Protein AF-0000000077375061 (afdb_homodimer)

Solvent-accessible surface area (backbone atoms only — not comparable to full-atom values): 30802 Å² total; per-residue (Å²): 123,75,58,75,67,62,60,58,78,72,36,64,40,46,62,63,46,53,70,69,54,40,50,51,34,48,49,52,54,69,62,58,78,72,55,66,69,30,64,75,62,30,36,52,76,33,48,79,72,51,46,74,68,61,56,90,52,60,75,48,21,30,22,28,40,34,47,52,77,44,77,73,55,97,55,35,27,31,43,41,34,29,44,32,21,40,76,28,88,54,69,42,69,38,31,40,36,45,43,51,57,87,70,47,86,52,54,45,59,51,50,35,49,49,52,49,45,41,58,69,64,42,50,70,65,29,73,68,43,47,76,62,33,34,40,32,61,90,39,75,60,50,50,50,21,51,49,51,33,50,69,32,83,88,36,26,65,56,46,72,72,34,50,79,40,66,36,54,65,57,56,45,65,74,33,57,53,31,48,66,49,51,49,48,48,44,53,60,29,66,27,80,42,31,78,87,44,44,63,59,59,45,46,56,52,40,52,50,16,60,77,66,67,35,62,68,53,33,51,52,44,52,52,50,46,56,51,49,55,61,57,43,73,82,36,68,61,47,54,41,62,52,67,50,62,61,69,59,51,51,52,51,49,36,52,52,59,57,47,61,78,39,65,91,34,69,77,42,69,60,28,52,40,42,47,52,54,39,48,50,39,57,60,60,106,123,77,59,72,69,63,58,60,77,72,37,65,39,44,63,61,45,53,70,69,55,39,50,52,34,48,50,52,54,69,62,58,77,72,56,66,68,31,65,76,64,30,37,52,76,31,49,79,72,52,47,74,69,60,56,89,52,60,75,48,21,30,24,29,41,34,46,52,78,43,78,72,56,99,53,36,28,31,43,40,34,29,44,32,22,40,76,27,87,55,71,42,69,37,30,39,36,43,43,51,56,88,72,49,87,51,54,43,59,52,52,36,51,49,52,48,44,42,58,68,64,42,50,71,65,29,74,67,45,46,76,60,34,34,42,31,58,90,39,75,59,48,51,50,20,51,50,51,33,50,67,33,86,86,34,27,64,56,44,71,71,34,51,78,40,65,35,54,65,57,57,44,66,74,33,56,54,32,48,65,50,51,49,48,49,44,55,59,30,68,26,79,43,30,79,88,45,43,63,60,59,47,46,55,51,40,51,48,17,60,76,64,66,34,62,69,53,35,51,53,44,52,51,50,46,55,52,49,54,60,58,42,73,82,38,68,60,47,53,40,64,51,67,51,61,60,68,58,50,50,50,51,50,35,52,51,59,58,47,60,78,39,65,94,34,70,78,42,69,60,29,51,41,42,47,54,53,40,48,51,37,57,61,62,107

Structure (mmCIF, N/CA/C/O backbone):
data_AF-0000000077375061-model_v1
#
loop_
_entity.id
_entity.type
_entity.pdbx_description
1 polymer 'Uncharacterized protein'
#
loop_
_atom_site.group_PDB
_atom_site.id
_atom_site.type_symbol
_atom_site.label_atom_id
_atom_site.label_alt_id
_atom_site.label_comp_id
_atom_site.label_asym_id
_atom_site.label_entity_id
_atom_site.label_seq_id
_atom_site.pdbx_PDB_ins_code
_atom_site.Cartn_x
_atom_site.Cartn_y
_atom_site.Cartn_z
_atom_site.occupancy
_atom_site.B_iso_or_equiv
_atom_site.auth_seq_id
_atom_site.auth_comp_id
_atom_site.auth_asym_id
_atom_site.auth_atom_id
_atom_site.pdbx_PDB_model_num
ATOM 1 N N . MET A 1 1 ? -25.531 29.047 -7.242 1 41.12 1 MET A N 1
ATOM 2 C CA . MET A 1 1 ? -25.344 29.891 -6.066 1 41.12 1 MET A CA 1
ATOM 3 C C . MET A 1 1 ? -23.984 29.625 -5.418 1 41.12 1 MET A C 1
ATOM 5 O O . MET A 1 1 ? -23.547 28.484 -5.328 1 41.12 1 MET A O 1
ATOM 9 N N . SER A 1 2 ? -23.047 30.609 -5.398 1 50.16 2 SER A N 1
ATOM 10 C CA . SER A 1 2 ? -21.672 30.531 -4.922 1 50.16 2 SER A CA 1
ATOM 11 C C . SER A 1 2 ? -21.609 30.062 -3.471 1 50.16 2 SER A C 1
ATOM 13 O O . SER A 1 2 ? -22.344 30.594 -2.615 1 50.16 2 SER A O 1
ATOM 15 N N . LEU A 1 3 ? -21.359 28.828 -3.262 1 58.75 3 LEU A N 1
ATOM 16 C CA . LEU A 1 3 ? -21.219 28.359 -1.891 1 58.75 3 LEU A CA 1
ATOM 17 C C . LEU A 1 3 ? -20.141 29.141 -1.153 1 58.75 3 LEU A C 1
ATOM 19 O O . LEU A 1 3 ? -18.984 29.188 -1.589 1 58.75 3 LEU A O 1
ATOM 23 N N . GLU A 1 4 ? -20.406 30.156 -0.259 1 67.19 4 GLU A N 1
ATOM 24 C CA . GLU A 1 4 ? -19.438 31.016 0.4 1 67.19 4 GLU A CA 1
ATOM 25 C C . GLU A 1 4 ? -18.75 30.297 1.558 1 67.19 4 GLU A C 1
ATOM 27 O O . GLU A 1 4 ? -17.578 30.578 1.853 1 67.19 4 GLU A O 1
ATOM 32 N N . HIS A 1 5 ? -19.391 29.422 2.262 1 78.94 5 HIS A N 1
ATOM 33 C CA . HIS A 1 5 ? -18.828 28.703 3.398 1 78.94 5 HIS A CA 1
ATOM 34 C C . HIS A 1 5 ? -19.359 27.281 3.475 1 78.94 5 HIS A C 1
ATOM 36 O O . HIS A 1 5 ? -20.484 27.016 3.018 1 78.94 5 HIS A O 1
ATOM 42 N N . ILE A 1 6 ? -18.531 26.422 3.904 1 86.31 6 ILE A N 1
ATOM 43 C CA . ILE A 1 6 ? -18.984 25.047 4.105 1 86.31 6 ILE A CA 1
ATOM 44 C C . ILE A 1 6 ? -19.281 24.812 5.586 1 86.31 6 ILE A C 1
ATOM 46 O O . ILE A 1 6 ? -18.469 25.156 6.449 1 86.31 6 ILE A O 1
ATOM 50 N N . ASP A 1 7 ? -20.453 24.391 5.785 1 90.69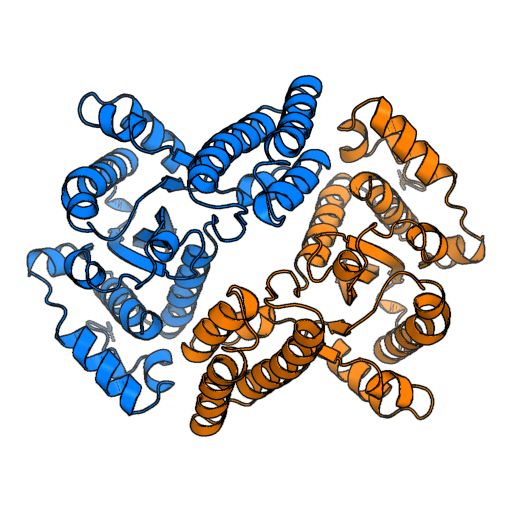 7 ASP A N 1
ATOM 51 C CA . ASP A 1 7 ? -20.781 23.906 7.121 1 90.69 7 ASP A CA 1
ATOM 52 C C . ASP A 1 7 ? -20.375 22.453 7.293 1 90.69 7 ASP A C 1
ATOM 54 O O . ASP A 1 7 ? -20.828 21.578 6.559 1 90.69 7 ASP A O 1
ATOM 58 N N . ILE A 1 8 ? -19.516 22.203 8.266 1 95 8 ILE A N 1
ATOM 59 C CA . ILE A 1 8 ? -18.984 20.875 8.516 1 95 8 ILE A CA 1
ATOM 60 C C . ILE A 1 8 ? -20.125 19.875 8.68 1 95 8 ILE A C 1
ATOM 62 O O . ILE A 1 8 ? -20 18.703 8.32 1 95 8 ILE A O 1
ATOM 66 N N . LYS A 1 9 ? -21.328 20.344 9.125 1 95.19 9 LYS A N 1
ATOM 67 C CA . LYS A 1 9 ? -22.453 19.469 9.469 1 95.19 9 LYS A CA 1
ATOM 68 C C . LYS A 1 9 ? -23.109 18.906 8.219 1 95.19 9 LYS A C 1
ATOM 70 O O . LYS A 1 9 ? -23.859 17.922 8.297 1 95.19 9 LYS A O 1
ATOM 75 N N . VAL A 1 10 ? -22.828 19.5 7.109 1 92.88 10 VAL A N 1
ATOM 76 C CA . VAL A 1 10 ? -23.531 19.078 5.898 1 92.88 10 VAL A CA 1
ATOM 77 C C . VAL A 1 10 ? -22.688 18.062 5.145 1 92.88 10 VAL A C 1
ATOM 79 O O . VAL A 1 10 ? -23.156 17.406 4.207 1 92.88 10 VAL A O 1
ATOM 82 N N . LEU A 1 11 ? -21.422 17.938 5.52 1 95.75 11 LEU A N 1
ATOM 83 C CA . LEU A 1 11 ? -20.531 17 4.828 1 95.75 11 LEU A CA 1
ATOM 84 C C . LEU A 1 11 ? -20.953 15.562 5.066 1 95.75 11 LEU A C 1
ATOM 86 O O . LEU A 1 11 ? -21.328 15.195 6.184 1 95.75 11 LEU A O 1
ATOM 90 N N . ARG A 1 12 ? -20.891 14.82 4.051 1 95.06 12 ARG A N 1
ATOM 91 C CA . ARG A 1 12 ? -21.297 13.422 4.086 1 95.06 12 ARG A CA 1
ATOM 92 C C . ARG A 1 12 ? -20.547 12.656 5.168 1 95.06 12 ARG A C 1
ATOM 94 O O . ARG A 1 12 ? -21.141 11.844 5.887 1 95.06 12 ARG A O 1
ATOM 101 N N . SER A 1 13 ? -19.328 12.891 5.273 1 97.31 13 SER A N 1
ATOM 102 C CA . SER A 1 13 ? -18.5 12.188 6.25 1 97.31 13 SER A CA 1
ATOM 103 C C . SER A 1 13 ? -18.906 12.547 7.676 1 97.31 13 SER A C 1
ATOM 105 O O . SER A 1 13 ? -18.859 11.703 8.57 1 97.31 13 SER A O 1
ATOM 107 N N . PHE A 1 14 ? -19.312 13.766 7.887 1 97.5 14 PHE A N 1
ATOM 108 C CA . PHE A 1 14 ? -19.781 14.164 9.203 1 97.5 14 PHE A CA 1
ATOM 109 C C . PHE A 1 14 ? -21.094 13.469 9.539 1 97.5 14 PHE A C 1
ATOM 111 O O . PHE A 1 14 ? -21.297 13 10.656 1 97.5 14 PHE A O 1
ATOM 118 N N . GLN A 1 15 ? -21.891 13.391 8.586 1 96.12 15 GLN A N 1
ATOM 119 C CA . GLN A 1 15 ? -23.203 12.773 8.773 1 96.12 15 GLN A CA 1
ATOM 120 C C . GLN A 1 15 ? -23.078 11.281 9.055 1 96.12 15 GLN A C 1
ATOM 122 O O . GLN A 1 15 ? -23.953 10.688 9.688 1 96.12 15 GLN A O 1
ATOM 127 N N . ALA A 1 16 ? -21.984 10.711 8.633 1 95.75 16 ALA A N 1
ATOM 128 C CA . ALA A 1 16 ? -21.75 9.281 8.836 1 95.75 16 ALA A CA 1
ATOM 129 C C . ALA A 1 16 ? -21.328 8.992 10.273 1 95.75 16 ALA A C 1
ATOM 131 O O . ALA A 1 16 ? -21.359 7.84 10.711 1 95.75 16 ALA A O 1
ATOM 132 N N . LEU A 1 17 ? -20.969 10 11.07 1 97.06 17 LEU A N 1
ATOM 133 C CA . LEU A 1 17 ? -20.484 9.812 12.438 1 97.06 17 LEU A CA 1
ATOM 134 C C . LEU A 1 17 ? -21.656 9.531 13.391 1 97.06 17 LEU A C 1
ATOM 136 O O . LEU A 1 17 ? -22.781 9.984 13.148 1 97.06 17 LEU A O 1
ATOM 140 N N . LEU A 1 18 ? -21.359 8.828 14.375 1 96.75 18 LEU A N 1
ATOM 141 C CA . LEU A 1 18 ? -22.312 8.672 15.477 1 96.75 18 LEU A CA 1
ATOM 142 C C . LEU A 1 18 ? -22.469 9.977 16.25 1 96.75 18 LEU A C 1
ATOM 144 O O . LEU A 1 18 ? -21.578 10.828 16.234 1 96.75 18 LEU A O 1
ATOM 148 N N . ASP A 1 19 ? -23.5 10.117 17 1 96.12 19 ASP A N 1
ATOM 149 C CA . ASP A 1 19 ? -23.844 11.375 17.656 1 96.12 19 ASP A CA 1
ATOM 150 C C . ASP A 1 19 ? -22.75 11.82 18.609 1 96.12 19 ASP A C 1
ATOM 152 O O . ASP A 1 19 ? -22.375 12.992 18.641 1 96.12 19 ASP A O 1
ATOM 156 N N . THR A 1 20 ? -22.25 10.898 19.328 1 95.56 20 THR A N 1
ATOM 157 C CA . THR A 1 20 ? -21.188 11.234 20.281 1 95.56 20 THR A CA 1
ATOM 158 C C . THR A 1 20 ? -19.953 11.734 19.562 1 95.56 20 THR A C 1
ATOM 160 O O . THR A 1 20 ? -19.328 12.711 19.984 1 95.56 20 THR A O 1
ATOM 163 N N . ASP A 1 21 ? -19.672 11.094 18.469 1 95.69 21 ASP A N 1
ATOM 164 C CA . ASP A 1 21 ? -18.484 11.477 17.719 1 95.69 21 ASP A CA 1
ATOM 165 C C . ASP A 1 21 ? -18.719 12.797 16.969 1 95.69 21 ASP A C 1
ATOM 167 O O . ASP A 1 21 ? -17.781 13.586 16.797 1 95.69 21 ASP A O 1
ATOM 171 N N . LYS A 1 22 ? -19.938 13.031 16.578 1 97.06 22 LYS A N 1
ATOM 172 C CA . LYS A 1 22 ? -20.297 14.32 15.992 1 97.06 22 LYS A CA 1
ATOM 173 C C . LYS A 1 22 ? -20.016 15.461 16.969 1 97.06 22 LYS A C 1
ATOM 175 O O . LYS A 1 22 ? -19.453 16.484 16.594 1 97.06 22 LYS A O 1
ATOM 180 N N . LEU A 1 23 ? -20.438 15.188 18.109 1 97 23 LEU A N 1
ATOM 181 C CA . LEU A 1 23 ? -20.281 16.219 19.125 1 97 23 LEU A CA 1
ATOM 182 C C . LEU A 1 23 ? -18.812 16.5 19.391 1 97 23 LEU A C 1
ATOM 184 O O . LEU A 1 23 ? -18.391 17.672 19.422 1 97 23 LEU A O 1
ATOM 188 N N . ILE A 1 24 ? -18.047 15.477 19.484 1 95.44 24 ILE A N 1
ATOM 189 C CA . ILE A 1 24 ? -16.625 15.625 19.734 1 95.44 24 ILE A CA 1
ATOM 190 C C . ILE A 1 24 ? -15.961 16.328 18.562 1 95.44 24 ILE A C 1
ATOM 192 O O . ILE A 1 24 ? -15.18 17.266 18.75 1 95.44 24 ILE A O 1
ATOM 196 N N . CYS A 1 25 ? -16.297 15.875 17.391 1 96.19 25 CYS A N 1
ATOM 197 C CA . CYS A 1 25 ? -15.734 16.453 16.172 1 96.19 25 CYS A CA 1
ATOM 198 C C . CYS A 1 25 ? -16.078 17.922 16.062 1 96.19 25 CYS A C 1
ATOM 200 O O . CYS A 1 25 ? -15.188 18.75 15.828 1 96.19 25 CYS A O 1
ATOM 202 N N . TYR A 1 26 ? -17.312 18.234 16.312 1 95.88 26 TYR A N 1
ATOM 203 C CA . TYR A 1 26 ? -17.766 19.625 16.188 1 95.88 26 TYR A CA 1
ATOM 204 C C . TYR A 1 26 ? -17.125 20.5 17.266 1 95.88 26 TYR A C 1
ATOM 206 O O . TYR A 1 26 ? -16.75 21.641 16.984 1 95.88 26 TYR A O 1
ATOM 214 N N . ASP A 1 27 ? -17.016 19.969 18.422 1 94.69 27 ASP A N 1
ATOM 215 C CA . ASP A 1 27 ? -16.375 20.719 19.516 1 94.69 27 ASP A CA 1
ATOM 216 C C . ASP A 1 27 ? -14.922 21.031 19.172 1 94.69 27 ASP A C 1
ATOM 218 O O . ASP A 1 27 ? -14.477 22.156 19.344 1 94.69 27 ASP A O 1
ATOM 222 N N . ASN A 1 28 ? -14.227 20.031 18.703 1 93.5 28 ASN A N 1
ATOM 223 C CA . ASN A 1 28 ? -12.836 20.234 18.312 1 93.5 28 ASN A CA 1
ATOM 224 C C . ASN A 1 28 ? -12.703 21.234 17.172 1 93.5 28 ASN A C 1
ATOM 226 O O . ASN A 1 28 ? -11.82 22.078 17.188 1 93.5 28 ASN A O 1
ATOM 230 N N . TYR A 1 29 ? -13.578 21.094 16.266 1 94.06 29 TYR A N 1
ATOM 231 C CA . TYR A 1 29 ? -13.609 21.984 15.117 1 94.06 29 TYR A CA 1
ATOM 232 C C . TYR A 1 29 ? -13.852 23.422 15.547 1 94.06 29 TYR A C 1
ATOM 234 O O . TYR A 1 29 ? -13.156 24.328 15.094 1 94.06 29 TYR A O 1
ATOM 242 N N . SER A 1 30 ? -14.781 23.578 16.453 1 92.94 30 SER A N 1
ATOM 243 C CA . SER A 1 30 ? -15.172 24.906 16.906 1 92.94 30 SER A CA 1
ATOM 244 C C . SER A 1 30 ? -14.102 25.516 17.812 1 92.94 30 SER A C 1
ATOM 246 O O . SER A 1 30 ? -13.906 26.734 17.828 1 92.94 30 SER A O 1
ATOM 248 N N . LYS A 1 31 ? -13.367 24.688 18.469 1 90.62 31 LYS A N 1
ATOM 249 C CA . LYS A 1 31 ? -12.367 25.141 19.422 1 90.62 31 LYS A CA 1
ATOM 250 C C . LYS A 1 31 ? -11.07 25.531 18.719 1 90.62 31 LYS A C 1
ATOM 252 O O . LYS A 1 31 ? -10.25 26.266 19.281 1 90.62 31 LYS A O 1
ATOM 257 N N . GLU A 1 32 ? -10.844 24.906 17.641 1 90 32 GLU A N 1
ATOM 258 C CA . GLU A 1 32 ? -9.641 25.297 16.922 1 90 32 GLU A CA 1
ATOM 259 C C . GLU A 1 32 ? -9.758 26.719 16.375 1 90 32 GLU A C 1
ATOM 261 O O . GLU A 1 32 ? -10.383 26.938 15.328 1 90 32 GLU A O 1
ATOM 266 N N . THR A 1 33 ? -9.148 27.625 17.047 1 84.94 33 THR A N 1
ATOM 267 C CA . THR A 1 33 ? -9.219 29.031 16.703 1 84.94 33 THR A CA 1
ATOM 268 C C . THR A 1 33 ? -8.32 29.344 15.5 1 84.94 33 THR A C 1
ATOM 270 O O . THR A 1 33 ? -7.25 28.75 15.352 1 84.94 33 THR A O 1
ATOM 273 N N . MET A 1 34 ? -8.852 30.094 14.703 1 88.81 34 MET A N 1
ATOM 274 C CA . MET A 1 34 ? -8.109 30.547 13.531 1 88.81 34 MET A CA 1
ATOM 275 C C . MET A 1 34 ? -8 32.062 13.516 1 88.81 34 MET A C 1
ATOM 277 O O . MET A 1 34 ? -9.016 32.781 13.516 1 88.81 34 MET A O 1
ATOM 281 N N . ALA A 1 35 ? -6.805 32.594 13.516 1 90.31 35 ALA A N 1
ATOM 282 C CA . ALA A 1 35 ? -6.598 34.031 13.414 1 90.31 35 ALA A CA 1
ATOM 283 C C . ALA A 1 35 ? -7.105 34.562 12.078 1 90.31 35 ALA A C 1
ATOM 285 O O . ALA A 1 35 ? -7.18 33.812 11.094 1 90.31 35 ALA A O 1
ATOM 286 N N . ASP A 1 36 ? -7.359 35.781 12.094 1 91.06 36 ASP A N 1
ATOM 287 C CA . ASP A 1 36 ? -7.867 36.406 10.891 1 91.06 36 ASP A CA 1
ATOM 288 C C . ASP A 1 36 ? -6.879 36.281 9.734 1 91.06 36 ASP A C 1
ATOM 290 O O . ASP A 1 36 ? -7.281 36.031 8.594 1 91.06 36 ASP A O 1
ATOM 294 N N . LYS A 1 37 ? -5.656 36.375 10.117 1 92.12 37 LYS A N 1
ATOM 295 C CA . LYS A 1 37 ? -4.637 36.281 9.078 1 92.12 37 LYS A CA 1
ATOM 296 C C . LYS A 1 37 ? -4.68 34.906 8.406 1 92.12 37 LYS A C 1
ATOM 298 O O . LYS A 1 37 ? -4.453 34.781 7.203 1 92.12 37 LYS A O 1
ATOM 303 N N . ASN A 1 38 ? -4.973 33.906 9.133 1 93.06 38 ASN A N 1
ATOM 304 C CA . ASN A 1 38 ? -5.074 32.562 8.594 1 93.06 38 ASN A CA 1
ATOM 305 C C . ASN A 1 38 ? -6.273 32.406 7.664 1 93.06 38 ASN A C 1
ATOM 307 O O . ASN A 1 38 ? -6.172 31.797 6.605 1 93.06 38 ASN A O 1
ATOM 311 N N . ARG A 1 39 ? -7.289 33 8.078 1 90.81 39 ARG A N 1
ATOM 312 C CA . ARG A 1 39 ? -8.508 32.938 7.277 1 90.81 39 ARG A CA 1
ATOM 313 C C . ARG A 1 39 ? -8.328 33.688 5.953 1 90.81 39 ARG A C 1
ATOM 315 O O . ARG A 1 39 ? -8.742 33.188 4.902 1 90.81 39 ARG A O 1
ATOM 322 N N . VAL A 1 40 ? -7.738 34.844 6.039 1 91 40 VAL A N 1
ATOM 323 C CA . VAL A 1 40 ? -7.566 35.688 4.871 1 91 40 VAL A CA 1
ATOM 324 C C . VAL A 1 40 ? -6.602 35.062 3.883 1 91 40 VAL A C 1
ATOM 326 O O . VAL A 1 40 ? -6.863 35.031 2.678 1 91 40 VAL A O 1
ATOM 329 N N . ASN A 1 41 ? -5.57 34.469 4.43 1 92.12 41 ASN A N 1
ATOM 330 C CA . ASN A 1 41 ? -4.523 33.938 3.572 1 92.12 41 ASN A CA 1
ATOM 331 C C . ASN A 1 41 ? -4.723 32.438 3.314 1 92.12 41 ASN A C 1
ATOM 333 O O . ASN A 1 41 ? -3.947 31.828 2.584 1 92.12 41 ASN A O 1
ATOM 337 N N . LYS A 1 42 ? -5.684 31.844 3.883 1 94.38 42 LYS A N 1
ATOM 338 C CA . LYS A 1 42 ? -6.148 30.484 3.654 1 94.38 42 LYS A CA 1
ATOM 339 C C . LYS A 1 42 ? -5.059 29.469 3.984 1 94.38 42 LYS A C 1
ATOM 341 O O . LYS A 1 42 ? -4.746 28.594 3.166 1 94.38 42 LYS A O 1
ATOM 346 N N . TYR A 1 43 ? -4.543 29.562 5.125 1 96.56 43 TYR A N 1
ATOM 347 C CA . TYR A 1 43 ? -3.631 28.562 5.66 1 96.56 43 TYR A CA 1
ATOM 348 C C . TYR A 1 43 ? -3.855 28.359 7.152 1 96.56 43 TYR A C 1
ATOM 350 O O . TYR A 1 43 ? -4.488 29.188 7.809 1 96.56 43 TYR A O 1
ATOM 358 N N . LEU A 1 44 ? -3.416 27.234 7.707 1 96.69 44 LEU A N 1
ATOM 359 C CA . LEU A 1 44 ? -3.514 26.984 9.141 1 96.69 44 LEU A CA 1
ATOM 360 C C . LEU A 1 44 ? -2.361 26.094 9.609 1 96.69 44 LEU A C 1
ATOM 362 O O . LEU A 1 44 ? -1.995 25.141 8.938 1 96.69 44 LEU A O 1
ATOM 366 N N . LYS A 1 45 ? -1.774 26.484 10.68 1 95.75 45 LYS A N 1
ATOM 367 C CA . LYS A 1 45 ? -0.829 25.656 11.43 1 95.75 45 LYS A CA 1
ATOM 368 C C . LYS A 1 45 ? -1.504 25.016 12.633 1 95.75 45 LYS A C 1
ATOM 370 O O . LYS A 1 45 ? -2.244 25.672 13.367 1 95.75 45 LYS A O 1
ATOM 375 N N . ARG A 1 46 ? -1.18 23.766 12.852 1 95.19 46 ARG A N 1
ATOM 376 C CA . ARG A 1 46 ? -1.95 23.031 13.852 1 95.19 46 ARG A CA 1
ATOM 377 C C . ARG A 1 46 ? -1.037 22.438 14.914 1 95.19 46 ARG A C 1
ATOM 379 O O . ARG A 1 46 ? -1.401 21.469 15.578 1 95.19 46 ARG A O 1
ATOM 386 N N . THR A 1 47 ? 0.063 22.984 15.094 1 95.06 47 THR A N 1
ATOM 387 C CA . THR A 1 47 ? 1.09 22.453 15.984 1 95.06 47 THR A CA 1
ATOM 388 C C . THR A 1 47 ? 0.579 22.391 17.422 1 95.06 47 THR A C 1
ATOM 390 O O . THR A 1 47 ? 0.792 21.406 18.125 1 95.06 47 THR A O 1
ATOM 393 N N . GLU A 1 48 ? -0.113 23.406 17.828 1 90.94 48 GLU A N 1
ATOM 394 C CA . GLU A 1 48 ? -0.625 23.453 19.188 1 90.94 48 GLU A CA 1
ATOM 395 C C . GLU A 1 48 ? -1.659 22.359 19.422 1 90.94 48 GLU A C 1
ATOM 397 O O . GLU A 1 48 ? -1.678 21.719 20.484 1 90.94 48 GLU A O 1
ATOM 402 N N . HIS A 1 49 ? -2.395 22.125 18.422 1 89.69 49 HIS A N 1
ATOM 403 C CA . HIS A 1 49 ? -3.434 21.109 18.5 1 89.69 49 HIS A CA 1
ATOM 404 C C . HIS A 1 49 ? -2.832 19.703 18.547 1 89.69 49 HIS A C 1
ATOM 406 O O . HIS A 1 49 ? -3.363 18.828 19.219 1 89.69 49 HIS A O 1
ATOM 412 N N . ILE A 1 50 ? -1.769 19.469 17.906 1 93.5 50 ILE A N 1
ATOM 413 C CA . ILE A 1 50 ? -1.172 18.141 17.734 1 93.5 50 ILE A CA 1
ATOM 414 C C . ILE A 1 50 ? -0.244 17.828 18.906 1 93.5 50 ILE A C 1
ATOM 416 O O . ILE A 1 50 ? -0.021 16.672 19.234 1 93.5 50 ILE A O 1
ATOM 420 N N . ALA A 1 51 ? 0.251 18.844 19.578 1 95 51 ALA A N 1
ATOM 421 C CA . ALA A 1 51 ? 1.301 18.719 20.594 1 95 51 ALA A CA 1
ATOM 422 C C . ALA A 1 51 ? 0.866 17.781 21.719 1 95 51 ALA A C 1
ATOM 424 O O . ALA A 1 51 ? 1.699 17.109 22.344 1 95 51 ALA A O 1
ATOM 425 N N . GLU A 1 52 ? -0.418 17.719 21.875 1 91.38 52 GLU A N 1
ATOM 426 C CA . GLU A 1 52 ? -0.898 16.938 23.016 1 91.38 52 GLU A CA 1
ATOM 427 C C . GLU A 1 52 ? -1.419 15.578 22.562 1 91.38 52 GLU A C 1
ATOM 429 O O . GLU A 1 52 ? -1.91 14.789 23.375 1 91.38 52 GLU A O 1
ATOM 434 N N . GLN A 1 53 ? -1.268 15.25 21.312 1 91.62 53 GLN A N 1
ATOM 435 C CA . GLN A 1 53 ? -1.839 14.023 20.781 1 91.62 53 GLN A CA 1
ATOM 436 C C . GLN A 1 53 ? -0.788 12.922 20.688 1 91.62 53 GLN A C 1
ATOM 438 O O . GLN A 1 53 ? -0.882 12.031 19.844 1 91.62 53 GLN A O 1
ATOM 443 N N . TYR A 1 54 ? 0.236 12.938 21.516 1 93.19 54 TYR A N 1
ATOM 444 C CA . TYR A 1 54 ? 1.293 11.93 21.5 1 93.19 54 TYR A CA 1
ATOM 445 C C . TYR A 1 54 ? 0.837 10.648 22.188 1 93.19 54 TYR A C 1
ATOM 447 O O . TYR A 1 54 ? -0.086 10.664 23 1 93.19 54 TYR A O 1
ATOM 455 N N . GLN A 1 55 ? 1.438 9.648 21.797 1 89.75 55 GLN A N 1
ATOM 456 C CA . GLN A 1 55 ? 1.188 8.344 22.406 1 89.75 55 GLN A CA 1
ATOM 457 C C . GLN A 1 55 ? 2.018 8.156 23.672 1 89.75 55 GLN A C 1
ATOM 459 O O . GLN A 1 55 ? 3.062 8.797 23.844 1 89.75 55 GLN A O 1
ATOM 464 N N . ASN A 1 56 ? 1.572 7.219 24.469 1 90.12 56 ASN A N 1
ATOM 465 C CA . ASN A 1 56 ? 2.24 6.996 25.75 1 90.12 56 ASN A CA 1
ATOM 466 C C . ASN A 1 56 ? 3.629 6.391 25.562 1 90.12 56 ASN A C 1
ATOM 468 O O . ASN A 1 56 ? 4.578 6.77 26.25 1 90.12 56 ASN A O 1
ATOM 472 N N . ASP A 1 57 ? 3.73 5.496 24.672 1 87.81 57 ASP A N 1
ATOM 473 C CA . ASP A 1 57 ? 5.035 4.914 24.375 1 87.81 57 ASP A CA 1
ATOM 474 C C . ASP A 1 57 ? 5.848 5.828 23.453 1 87.81 57 ASP A C 1
ATOM 476 O O . ASP A 1 57 ? 5.449 6.086 22.312 1 87.81 57 ASP A O 1
ATOM 480 N N . PRO A 1 58 ? 6.914 6.309 23.875 1 88.62 58 PRO A N 1
ATOM 481 C CA . PRO A 1 58 ? 7.723 7.234 23.078 1 88.62 58 PRO A CA 1
ATOM 482 C C . PRO A 1 58 ? 8.102 6.664 21.719 1 88.62 58 PRO A C 1
ATOM 484 O O . PRO A 1 58 ? 8.219 7.414 20.75 1 88.62 58 PRO A O 1
ATOM 487 N N . ALA A 1 59 ? 8.328 5.383 21.641 1 87.31 59 ALA A N 1
ATOM 488 C CA . ALA A 1 59 ? 8.688 4.758 20.375 1 87.31 59 ALA A CA 1
ATOM 489 C C . ALA A 1 59 ? 7.586 4.938 19.328 1 87.31 59 ALA A C 1
ATOM 491 O O . ALA A 1 59 ? 7.859 5.012 18.141 1 87.31 59 ALA A O 1
ATOM 492 N N . ASP A 1 60 ? 6.379 5.129 19.828 1 90.12 60 ASP A N 1
ATOM 493 C CA . ASP A 1 60 ? 5.227 5.281 18.953 1 90.12 60 ASP A CA 1
ATOM 494 C C . ASP A 1 60 ? 5.109 6.719 18.453 1 90.12 60 ASP A C 1
ATOM 496 O O . ASP A 1 60 ? 4.309 7.008 17.562 1 90.12 60 ASP A O 1
ATOM 500 N N . ASN A 1 61 ? 5.969 7.566 18.984 1 95.06 61 ASN A N 1
ATOM 501 C CA . ASN A 1 61 ? 5.906 8.969 18.609 1 95.06 61 ASN A CA 1
ATOM 502 C C . ASN A 1 61 ? 7.031 9.344 17.641 1 95.06 61 ASN A C 1
ATOM 504 O O . ASN A 1 61 ? 7.148 10.5 17.234 1 95.06 61 ASN A O 1
ATOM 508 N N . GLU A 1 62 ? 7.922 8.367 17.312 1 96.19 62 GLU A N 1
ATOM 509 C CA . GLU A 1 62 ? 8.844 8.594 16.219 1 96.19 62 GLU A CA 1
ATOM 510 C C . GLU A 1 62 ? 8.094 8.812 14.898 1 96.19 62 GLU A C 1
ATOM 512 O O . GLU A 1 62 ? 7.168 8.062 14.578 1 96.19 62 GLU A O 1
ATOM 517 N N . CYS A 1 63 ? 8.516 9.875 14.211 1 97.25 63 CYS A N 1
ATOM 518 C CA . CYS A 1 63 ? 7.707 10.258 13.062 1 97.25 63 CYS A CA 1
ATOM 519 C C . CYS A 1 63 ? 8.57 10.898 11.977 1 97.25 63 CYS A C 1
ATOM 521 O O . CYS A 1 63 ? 9.781 11.008 12.133 1 97.25 63 CYS A O 1
ATOM 523 N N . PHE A 1 64 ? 7.965 11.109 10.898 1 98.06 64 PHE A N 1
ATOM 524 C CA . PHE A 1 64 ? 8.586 11.852 9.805 1 98.06 64 PHE A CA 1
ATOM 525 C C . PHE A 1 64 ? 7.648 12.945 9.297 1 98.06 64 PHE A C 1
ATOM 527 O O . PHE A 1 64 ? 6.434 12.875 9.5 1 98.06 64 PHE A O 1
ATOM 534 N N . LEU A 1 65 ? 8.273 13.961 8.773 1 98.06 65 LEU A N 1
ATOM 535 C CA . LEU A 1 65 ? 7.535 15.031 8.117 1 98.06 65 LEU A CA 1
ATOM 536 C C . LEU A 1 65 ? 7.371 14.742 6.625 1 98.06 65 LEU A C 1
ATOM 538 O O . LEU A 1 65 ? 8.336 14.391 5.945 1 98.06 65 LEU A O 1
ATOM 542 N N . ALA A 1 66 ? 6.152 14.781 6.176 1 97.44 66 ALA A N 1
ATOM 543 C CA . ALA A 1 66 ? 5.875 14.641 4.75 1 97.44 66 ALA A CA 1
ATOM 544 C C . ALA A 1 66 ? 5.18 15.883 4.195 1 97.44 66 ALA A C 1
ATOM 546 O O . ALA A 1 66 ? 4.379 16.516 4.891 1 97.44 66 ALA A O 1
ATOM 547 N N . PHE A 1 67 ? 5.496 16.203 3.008 1 95.94 67 PHE A N 1
ATOM 548 C CA . PHE A 1 67 ? 4.793 17.328 2.393 1 95.94 67 PHE A CA 1
ATOM 549 C C . PHE A 1 67 ? 4.652 17.125 0.889 1 95.94 67 PHE A C 1
ATOM 551 O O . PHE A 1 67 ? 5.414 16.359 0.289 1 95.94 67 PHE A O 1
ATOM 558 N N . ASP A 1 68 ? 3.631 17.719 0.361 1 93.19 68 ASP A N 1
ATOM 559 C CA . ASP A 1 68 ? 3.418 17.688 -1.083 1 93.19 68 ASP A CA 1
ATOM 560 C C . ASP A 1 68 ? 2.455 18.797 -1.515 1 93.19 68 ASP A C 1
ATOM 562 O O . ASP A 1 68 ? 1.79 19.406 -0.678 1 93.19 68 ASP A O 1
ATOM 566 N N . VAL A 1 69 ? 2.551 19.062 -2.748 1 92.38 69 VAL A N 1
ATOM 567 C CA . VAL A 1 69 ? 1.594 19.953 -3.396 1 92.38 69 VAL A CA 1
ATOM 568 C C . VAL A 1 69 ? 0.562 19.141 -4.168 1 92.38 69 VAL A C 1
ATOM 570 O O . VAL A 1 69 ? 0.92 18.344 -5.035 1 92.38 69 VAL A O 1
ATOM 573 N N . TYR A 1 70 ? -0.667 19.312 -3.801 1 92.31 70 TYR A N 1
ATOM 574 C CA . TYR A 1 70 ? -1.733 18.562 -4.469 1 92.31 70 TYR A CA 1
ATOM 575 C C . TYR A 1 70 ? -2.607 19.5 -5.297 1 92.31 70 TYR A C 1
ATOM 577 O O . TYR A 1 70 ? -3.238 20.422 -4.758 1 92.31 70 TYR A O 1
ATOM 585 N N . PRO A 1 71 ? -2.662 19.219 -6.574 1 91.06 71 PRO A N 1
ATOM 586 C CA . PRO A 1 71 ? -3.629 19.969 -7.375 1 91.06 71 PRO A CA 1
ATOM 587 C C . PRO A 1 71 ? -5.074 19.625 -7.039 1 91.06 71 PRO A C 1
ATOM 589 O O . PRO A 1 71 ? -5.441 18.438 -7.016 1 91.06 71 PRO A O 1
ATOM 592 N N . MET A 1 72 ? -5.875 20.625 -6.758 1 90.31 72 MET A N 1
ATOM 593 C CA . MET A 1 72 ? -7.258 20.375 -6.367 1 90.31 72 MET A CA 1
ATOM 594 C C . MET A 1 72 ? -8.203 20.609 -7.543 1 90.31 72 MET A C 1
ATOM 596 O O . MET A 1 72 ? -9.156 19.844 -7.738 1 90.31 72 MET A O 1
ATOM 600 N N . ASN A 1 73 ? -7.98 21.562 -8.305 1 87 73 ASN A N 1
ATOM 601 C CA . ASN A 1 73 ? -8.648 21.859 -9.562 1 87 73 ASN A CA 1
ATOM 602 C C . ASN A 1 73 ? -7.773 22.703 -10.484 1 87 73 ASN A C 1
ATOM 604 O O . ASN A 1 73 ? -6.555 22.75 -10.312 1 87 73 ASN A O 1
ATOM 608 N N . THR A 1 74 ? -8.344 23.312 -11.5 1 85.56 74 THR A N 1
ATOM 609 C CA . THR A 1 74 ? -7.559 24.031 -12.508 1 85.56 74 THR A CA 1
ATOM 610 C C . THR A 1 74 ? -6.996 25.328 -11.93 1 85.56 74 THR A C 1
ATOM 612 O O . THR A 1 74 ? -6.055 25.891 -12.492 1 85.56 74 THR A O 1
ATOM 615 N N . LYS A 1 75 ? -7.508 25.734 -10.859 1 87.62 75 LYS A N 1
ATOM 616 C CA . LYS A 1 75 ? -7.148 27.078 -10.383 1 87.62 75 LYS A CA 1
ATOM 617 C C . LYS A 1 75 ? -6.352 27 -9.078 1 87.62 75 LYS A C 1
ATOM 619 O O . LYS A 1 75 ? -5.516 27.859 -8.805 1 87.62 75 LYS A O 1
ATOM 624 N N . TYR A 1 76 ? -6.711 25.922 -8.289 1 90.94 76 TYR A N 1
ATOM 625 C CA . TYR A 1 76 ? -6.172 25.938 -6.93 1 90.94 76 TYR A CA 1
ATOM 626 C C . TYR A 1 76 ? -5.391 24.656 -6.637 1 90.94 76 TYR A C 1
ATOM 628 O O . TYR A 1 76 ? -5.707 23.594 -7.18 1 90.94 76 TYR A O 1
ATOM 636 N N . CYS A 1 77 ? -4.387 24.75 -5.797 1 92.94 77 CYS A N 1
ATOM 637 C CA . CYS A 1 77 ? -3.66 23.641 -5.207 1 92.94 77 CYS A CA 1
ATOM 638 C C . CYS A 1 77 ? -3.545 23.797 -3.697 1 92.94 77 CYS A C 1
ATOM 640 O O . CYS A 1 77 ? -3.842 24.859 -3.156 1 92.94 77 CYS A O 1
ATOM 642 N N . THR A 1 78 ? -3.316 22.781 -3.08 1 95.31 78 THR A N 1
ATOM 643 C CA . THR A 1 78 ? -3.064 22.812 -1.643 1 95.31 78 THR A CA 1
ATOM 644 C C . THR A 1 78 ? -1.687 22.234 -1.323 1 95.31 78 THR A C 1
ATOM 646 O O . THR A 1 78 ? -1.244 21.281 -1.955 1 95.31 78 THR A O 1
ATOM 649 N N . ILE A 1 79 ? -1.02 22.891 -0.413 1 94.94 79 ILE A N 1
ATOM 650 C CA . ILE A 1 79 ? 0.214 22.375 0.169 1 94.94 79 ILE A CA 1
ATOM 651 C C . ILE A 1 79 ? -0.07 21.797 1.555 1 94.94 79 ILE A C 1
ATOM 653 O O . ILE A 1 79 ? -0.634 22.469 2.414 1 94.94 79 ILE A O 1
ATOM 657 N N . ILE A 1 80 ? 0.315 20.594 1.727 1 96.69 80 ILE A N 1
ATOM 658 C CA . ILE A 1 80 ? 0.046 19.922 2.994 1 96.69 80 ILE A CA 1
ATOM 659 C C . ILE A 1 80 ? 1.354 19.422 3.6 1 96.69 80 ILE A C 1
ATOM 661 O O . ILE A 1 80 ? 2.16 18.781 2.91 1 96.69 80 ILE A O 1
ATOM 665 N N . PHE A 1 81 ? 1.594 19.781 4.836 1 97.62 81 PHE A N 1
ATOM 666 C CA . PHE A 1 81 ? 2.625 19.188 5.672 1 97.62 81 PHE A CA 1
ATOM 667 C C . PHE A 1 81 ? 2.002 18.297 6.746 1 97.62 81 PHE A C 1
ATOM 669 O O . PHE A 1 81 ? 1.099 18.734 7.469 1 97.62 81 PHE A O 1
ATOM 676 N N . SER A 1 82 ? 2.479 17.125 6.844 1 97.5 82 SER A N 1
ATOM 677 C CA . SER A 1 82 ? 1.915 16.203 7.828 1 97.5 82 SER A CA 1
ATOM 678 C C . SER A 1 82 ? 3.012 15.508 8.633 1 97.5 82 SER A C 1
ATOM 680 O O . SER A 1 82 ? 4.117 15.305 8.133 1 97.5 82 SER A O 1
ATOM 682 N N . LEU A 1 83 ? 2.707 15.266 9.844 1 97.5 83 LEU A N 1
ATOM 683 C CA . LEU A 1 83 ? 3.494 14.375 10.695 1 97.5 83 LEU A CA 1
ATOM 684 C C . LEU A 1 83 ? 2.945 12.953 10.648 1 97.5 83 LEU A C 1
ATOM 686 O O . LEU A 1 83 ? 1.777 12.727 10.969 1 97.5 83 LEU A O 1
ATOM 690 N N . CYS A 1 84 ? 3.795 12.023 10.234 1 97.31 84 CYS A N 1
ATOM 691 C CA . CYS A 1 84 ? 3.383 10.633 10.109 1 97.31 84 CYS A CA 1
ATOM 692 C C . CYS A 1 84 ? 4.215 9.734 11.016 1 97.31 84 CYS A C 1
ATOM 694 O O . CYS A 1 84 ? 5.434 9.891 11.109 1 97.31 84 CYS A O 1
ATOM 696 N N . GLY A 1 85 ? 3.58 8.844 11.641 1 96.19 85 GLY A N 1
ATOM 697 C CA . GLY A 1 85 ? 4.297 7.891 12.469 1 96.19 85 GLY A CA 1
ATOM 698 C C . GLY A 1 85 ? 5.086 6.875 11.664 1 96.19 85 GLY A C 1
ATOM 699 O O . GLY A 1 85 ? 4.648 6.453 10.594 1 96.19 85 GLY A O 1
ATOM 700 N N . ILE A 1 86 ? 6.133 6.434 12.219 1 95.88 86 ILE A N 1
ATOM 701 C CA . ILE A 1 86 ? 6.969 5.426 11.57 1 95.88 86 ILE A CA 1
ATOM 702 C C . ILE A 1 86 ? 6.461 4.031 11.922 1 95.88 86 ILE A C 1
ATOM 704 O O . ILE A 1 86 ? 6.316 3.178 11.039 1 95.88 86 ILE A O 1
ATOM 708 N N . THR A 1 87 ? 6.207 3.836 13.234 1 90.5 87 THR A N 1
ATOM 709 C CA . THR A 1 87 ? 5.711 2.539 13.688 1 90.5 87 THR A CA 1
ATOM 710 C C . THR A 1 87 ? 4.227 2.613 14.023 1 90.5 87 THR A C 1
ATOM 712 O O . THR A 1 87 ? 3.557 1.584 14.133 1 90.5 87 THR A O 1
ATOM 715 N N . SER A 1 88 ? 3.775 3.82 14.195 1 91.75 88 SER A N 1
ATOM 716 C CA . SER A 1 88 ? 2.361 4.078 14.445 1 91.75 88 SER A CA 1
ATOM 717 C C . SER A 1 88 ? 1.671 4.637 13.203 1 91.75 88 SER A C 1
ATOM 719 O O . SER A 1 88 ? 2.309 5.285 12.375 1 91.75 88 SER A O 1
ATOM 721 N N . HIS A 1 89 ? 0.456 4.391 13.156 1 90.88 89 HIS A N 1
ATOM 722 C CA . HIS A 1 89 ? -0.257 4.762 11.938 1 90.88 89 HIS A CA 1
ATOM 723 C C . HIS A 1 89 ? -0.819 6.176 12.031 1 90.88 89 HIS A C 1
ATOM 725 O O . HIS A 1 89 ? -1.634 6.582 11.203 1 90.88 89 HIS A O 1
ATOM 731 N N . PHE A 1 90 ? -0.424 6.965 13.031 1 93.88 90 PHE A N 1
ATOM 732 C CA . PHE A 1 90 ? -1.015 8.289 13.148 1 93.88 90 PHE A CA 1
ATOM 733 C C . PHE A 1 90 ? -0.647 9.156 11.953 1 93.88 90 PHE A C 1
ATOM 735 O O . PHE A 1 90 ? 0.386 8.938 11.312 1 93.88 90 PHE A O 1
ATOM 742 N N . PHE A 1 91 ? -1.451 10.039 11.648 1 96 91 PHE A N 1
ATOM 743 C CA . PHE A 1 91 ? -1.364 11.008 10.562 1 96 91 PHE A CA 1
ATOM 744 C C . PHE A 1 91 ? -1.914 12.359 11 1 96 91 PHE A C 1
ATOM 746 O O . PHE A 1 91 ? -3.125 12.523 11.148 1 96 91 PHE A O 1
ATOM 753 N N . TYR A 1 92 ? -1.048 13.344 11.211 1 97.06 92 TYR A N 1
ATOM 754 C CA . TYR A 1 92 ? -1.476 14.672 11.648 1 97.06 92 TYR A CA 1
ATOM 755 C C . TYR A 1 92 ? -1.088 15.734 10.633 1 97.06 92 TYR A C 1
ATOM 757 O O . TYR A 1 92 ? 0.095 15.914 10.336 1 97.06 92 TYR A O 1
ATOM 765 N N . VAL A 1 93 ? -2.029 16.422 10.195 1 97.38 93 VAL A N 1
ATOM 766 C CA . VAL A 1 93 ? -1.754 17.562 9.336 1 97.38 93 VAL A CA 1
ATOM 767 C C . VAL A 1 93 ? -1.287 18.75 10.18 1 97.38 93 VAL A C 1
ATOM 769 O O . VAL A 1 93 ? -2.066 19.328 10.945 1 97.38 93 VAL A O 1
ATOM 772 N N . ILE A 1 94 ? -0.075 19.141 10 1 97.25 94 ILE A N 1
ATOM 773 C CA . ILE A 1 94 ? 0.482 20.203 10.836 1 97.25 94 ILE A CA 1
ATOM 774 C C . ILE A 1 94 ? 0.28 21.547 10.164 1 97.25 94 ILE A C 1
ATOM 776 O O . ILE A 1 94 ? 0.229 22.594 10.836 1 97.25 94 ILE A O 1
ATOM 780 N N . TYR A 1 95 ? 0.226 21.469 8.828 1 97.44 95 TYR A N 1
ATOM 781 C CA . TYR A 1 95 ? 0.035 22.688 8.047 1 97.44 95 TYR A CA 1
ATOM 782 C C . TYR A 1 95 ? -0.672 22.391 6.734 1 97.44 95 TYR A C 1
ATOM 784 O O . TYR A 1 95 ? -0.4 21.375 6.094 1 97.44 95 TYR A O 1
ATOM 792 N N . TRP A 1 96 ? -1.533 23.234 6.363 1 97.12 96 TRP A N 1
ATOM 793 C CA . TRP A 1 96 ? -2.064 23.203 5.004 1 97.12 96 TRP A CA 1
ATOM 794 C C . TRP A 1 96 ? -2.457 24.594 4.543 1 97.12 96 TRP A C 1
ATOM 796 O O . TRP A 1 96 ? -2.648 25.5 5.363 1 97.12 96 TRP A O 1
ATOM 806 N N . ASN A 1 97 ? -2.506 24.812 3.301 1 96.56 97 ASN A N 1
ATOM 807 C CA . ASN A 1 97 ? -2.992 26.062 2.699 1 96.56 97 ASN A CA 1
ATOM 808 C C . ASN A 1 97 ? -3.713 25.797 1.382 1 96.56 97 ASN A C 1
ATOM 810 O O . ASN A 1 97 ? -3.799 24.656 0.933 1 96.56 97 ASN A O 1
ATOM 814 N N . VAL A 1 98 ? -4.398 26.734 0.931 1 95.44 98 VAL A N 1
ATOM 815 C CA . VAL A 1 98 ? -4.969 26.734 -0.411 1 95.44 98 VAL A CA 1
ATOM 816 C C . VAL A 1 98 ? -4.453 27.938 -1.195 1 95.44 98 VAL A C 1
ATOM 818 O O . VAL A 1 98 ? -4.645 29.078 -0.785 1 95.44 98 VAL A O 1
ATOM 821 N N . VAL A 1 99 ? -3.787 27.625 -2.295 1 92.69 99 VAL A N 1
ATOM 822 C CA . VAL A 1 99 ? -3.152 28.688 -3.066 1 92.69 99 VAL A CA 1
ATOM 823 C C . VAL A 1 99 ? -3.684 28.672 -4.5 1 92.69 99 VAL A C 1
ATOM 825 O O . VAL A 1 99 ? -4.062 27.625 -5.02 1 92.69 99 VAL A O 1
ATOM 828 N N . GLU A 1 100 ? -3.744 29.859 -5.031 1 89.12 100 GLU A N 1
ATOM 829 C CA . GLU A 1 100 ? -4.023 29.969 -6.461 1 89.12 100 GLU A CA 1
ATOM 830 C C . GLU A 1 100 ? -2.766 29.719 -7.289 1 89.12 100 GLU A C 1
ATOM 832 O O . GLU A 1 100 ? -1.728 30.344 -7.047 1 89.12 100 GLU A O 1
ATOM 837 N N . GLU A 1 101 ? -2.826 28.781 -8.125 1 77.31 101 GLU A N 1
ATOM 838 C CA . GLU A 1 101 ? -1.66 28.328 -8.875 1 77.31 101 GLU A CA 1
ATOM 839 C C . GLU A 1 101 ? -0.985 29.484 -9.602 1 77.31 101 GLU A C 1
ATOM 841 O O . GLU A 1 101 ? 0.245 29.562 -9.656 1 77.31 101 GLU A O 1
ATOM 846 N N . THR A 1 102 ? -1.757 30.359 -10.164 1 72.31 102 THR A N 1
ATOM 847 C CA . THR A 1 102 ? -1.235 31.469 -10.945 1 72.31 102 THR A CA 1
ATOM 848 C C . THR A 1 102 ? -0.525 32.5 -10.047 1 72.31 102 THR A C 1
ATOM 850 O O . THR A 1 102 ? 0.264 33.312 -10.531 1 72.31 102 THR A O 1
ATOM 853 N N . ARG A 1 103 ? -0.706 32.406 -8.859 1 68.5 103 ARG A N 1
ATOM 854 C CA . ARG A 1 103 ? -0.146 33.406 -7.938 1 68.5 103 ARG A CA 1
ATOM 855 C C . ARG A 1 103 ? 1.175 32.906 -7.352 1 68.5 103 ARG A C 1
ATOM 857 O O . ARG A 1 103 ? 1.866 33.656 -6.66 1 68.5 103 ARG A O 1
ATOM 864 N N . LEU A 1 104 ? 1.457 31.719 -7.633 1 73.69 104 LEU A N 1
ATOM 865 C CA . LEU A 1 104 ? 2.721 31.219 -7.102 1 73.69 104 LEU A CA 1
ATOM 866 C C . LEU A 1 104 ? 3.867 31.516 -8.062 1 73.69 104 LEU A C 1
ATOM 868 O O . LEU A 1 104 ? 4.25 30.641 -8.859 1 73.69 104 LEU A O 1
ATOM 872 N N . GLU A 1 105 ? 4.32 32.781 -8.141 1 72.81 105 GLU A N 1
ATOM 873 C CA . GLU A 1 105 ? 5.391 33.188 -9.039 1 72.81 105 GLU A CA 1
ATOM 874 C C . GLU A 1 105 ? 6.641 32.344 -8.844 1 72.81 105 GLU A C 1
ATOM 876 O O . GLU A 1 105 ? 7.281 31.938 -9.82 1 72.81 105 GLU A O 1
ATOM 881 N N . ASP A 1 106 ? 6.926 32.062 -7.547 1 84.88 106 ASP A N 1
ATOM 882 C CA . ASP A 1 106 ? 8.094 31.25 -7.195 1 84.88 106 ASP A CA 1
ATOM 883 C C . ASP A 1 106 ? 7.715 30.141 -6.207 1 84.88 106 ASP A C 1
ATOM 885 O O . ASP A 1 106 ? 8.023 30.234 -5.016 1 84.88 106 ASP A O 1
ATOM 889 N N . PRO A 1 107 ? 7.113 29.141 -6.77 1 85.44 107 PRO A N 1
ATOM 890 C CA . PRO A 1 107 ? 6.598 28.078 -5.891 1 85.44 107 PRO A CA 1
ATOM 891 C C . PRO A 1 107 ? 7.699 27.391 -5.09 1 85.44 107 PRO A C 1
ATOM 893 O O . PRO A 1 107 ? 7.484 27.016 -3.934 1 85.44 107 PRO A O 1
ATOM 896 N N . GLU A 1 108 ? 8.867 27.266 -5.699 1 89.19 108 GLU A N 1
ATOM 897 C CA . GLU A 1 108 ? 9.969 26.594 -5.023 1 89.19 108 GLU A CA 1
ATOM 898 C C . GLU A 1 108 ? 10.445 27.391 -3.812 1 89.19 108 GLU A C 1
ATOM 900 O O . GLU A 1 108 ? 10.688 26.828 -2.744 1 89.19 108 GLU A O 1
ATOM 905 N N . LYS A 1 109 ? 10.57 28.656 -4.016 1 90.31 109 LYS A N 1
ATOM 906 C CA . LYS A 1 109 ? 10.992 29.516 -2.914 1 90.31 109 LYS A CA 1
ATOM 907 C C . LYS A 1 109 ? 9.953 29.531 -1.797 1 90.31 109 LYS A C 1
ATOM 909 O O . LYS A 1 109 ? 10.305 29.484 -0.615 1 90.31 109 LYS A O 1
ATOM 914 N N . PHE A 1 110 ? 8.758 29.594 -2.176 1 91.94 110 PHE A N 1
ATOM 915 C CA . PHE A 1 110 ? 7.664 29.594 -1.208 1 91.94 110 PHE A CA 1
ATOM 916 C C . PHE A 1 110 ? 7.691 28.312 -0.367 1 91.94 110 PHE A C 1
ATOM 918 O O . PHE A 1 110 ? 7.609 28.375 0.862 1 91.94 110 PHE A O 1
ATOM 925 N N . LEU A 1 111 ? 7.82 27.234 -1.006 1 92.88 111 LEU A N 1
ATOM 926 C CA . LEU A 1 111 ? 7.852 25.953 -0.318 1 92.88 111 LEU A CA 1
ATOM 927 C C . LEU A 1 111 ? 9.078 25.844 0.586 1 92.88 111 LEU A C 1
ATOM 929 O O . LEU A 1 111 ? 8.992 25.312 1.698 1 92.88 111 LEU A O 1
ATOM 933 N N . CYS A 1 112 ? 10.156 26.344 0.07 1 92.75 112 CYS A N 1
ATOM 934 C CA . CYS A 1 112 ? 11.383 26.328 0.854 1 92.75 112 CYS A CA 1
ATOM 935 C C . CYS A 1 112 ? 11.219 27.141 2.135 1 92.75 112 CYS A C 1
ATOM 937 O O . CYS A 1 112 ? 11.594 26.688 3.215 1 92.75 112 CYS A O 1
ATOM 939 N N . ASP A 1 113 ? 10.609 28.266 1.984 1 92.94 113 ASP A N 1
ATOM 940 C CA . ASP A 1 113 ? 10.383 29.125 3.139 1 92.94 113 ASP A CA 1
ATOM 941 C C . ASP A 1 113 ? 9.414 28.484 4.129 1 92.94 113 ASP A C 1
ATOM 943 O O . ASP A 1 113 ? 9.602 28.578 5.344 1 92.94 113 ASP A O 1
ATOM 947 N N . LEU A 1 114 ? 8.422 27.875 3.582 1 94.62 114 LEU A N 1
ATOM 948 C CA . LEU A 1 114 ? 7.453 27.188 4.43 1 94.62 114 LEU A CA 1
ATOM 949 C C . LEU A 1 114 ? 8.117 26.047 5.195 1 94.62 114 LEU A C 1
ATOM 951 O O . LEU A 1 114 ? 7.91 25.906 6.402 1 94.62 114 LEU A O 1
ATOM 955 N N . LEU A 1 115 ? 8.875 25.266 4.52 1 95.81 115 LEU A N 1
ATOM 956 C CA . LEU A 1 115 ? 9.594 24.156 5.133 1 95.81 115 LEU A CA 1
ATOM 957 C C . LEU A 1 115 ? 10.516 24.656 6.238 1 95.81 115 LEU A C 1
ATOM 959 O O . LEU A 1 115 ? 10.547 24.078 7.328 1 95.81 115 LEU A O 1
ATOM 963 N N . ALA A 1 116 ? 11.211 25.688 5.934 1 95.12 116 ALA A N 1
ATOM 964 C CA . ALA A 1 116 ? 12.102 26.281 6.926 1 95.12 116 ALA A CA 1
ATOM 965 C C . ALA A 1 116 ? 11.328 26.734 8.164 1 95.12 116 ALA A C 1
ATOM 967 O O . ALA A 1 116 ? 11.75 26.484 9.297 1 95.12 116 ALA A O 1
ATOM 968 N N . ASN A 1 117 ? 10.242 27.375 7.895 1 95.69 117 ASN A N 1
ATOM 969 C CA . ASN A 1 117 ? 9.406 27.828 9 1 95.69 117 ASN A CA 1
ATOM 970 C C . ASN A 1 117 ? 8.898 26.672 9.844 1 95.69 117 ASN A C 1
ATOM 972 O O . ASN A 1 117 ? 8.852 26.766 11.07 1 95.69 117 ASN A O 1
ATOM 976 N N . ILE A 1 118 ? 8.5 25.609 9.219 1 96.5 118 ILE A N 1
ATOM 977 C CA . ILE A 1 118 ? 8.016 24.438 9.922 1 96.5 118 ILE A CA 1
ATOM 978 C C . ILE A 1 118 ? 9.117 23.875 10.812 1 96.5 118 ILE A C 1
ATOM 980 O O . ILE A 1 118 ? 8.883 23.562 11.984 1 96.5 118 ILE A O 1
ATOM 984 N N . PHE A 1 119 ? 10.328 23.828 10.367 1 95.25 119 PHE A N 1
ATOM 985 C CA . PHE A 1 119 ? 11.453 23.281 11.109 1 95.25 119 PHE A CA 1
ATOM 986 C C . PHE A 1 119 ? 11.828 24.172 12.281 1 95.25 119 PHE A C 1
ATOM 988 O O . PHE A 1 119 ? 12.109 23.688 13.375 1 95.25 119 PHE A O 1
ATOM 995 N N . VAL A 1 120 ? 11.781 25.438 12.016 1 94.44 120 VAL A N 1
ATOM 996 C CA . VAL A 1 120 ? 12.352 26.375 12.984 1 94.44 120 VAL A CA 1
ATOM 997 C C . VAL A 1 120 ? 11.312 26.719 14.047 1 94.44 120 VAL A C 1
ATOM 999 O O . VAL A 1 120 ? 11.633 26.828 15.234 1 94.44 120 VAL A O 1
ATOM 1002 N N . ALA A 1 121 ? 10.086 26.828 13.578 1 95.5 121 ALA A N 1
ATOM 1003 C CA . ALA A 1 121 ? 9.086 27.391 14.477 1 95.5 121 ALA A CA 1
ATOM 1004 C C . ALA A 1 121 ? 8.133 26.312 14.984 1 95.5 121 ALA A C 1
ATOM 1006 O O . ALA A 1 121 ? 7.66 26.375 16.125 1 95.5 121 ALA A O 1
ATOM 1007 N N . GLU A 1 122 ? 7.785 25.344 14.156 1 96.75 122 GLU A N 1
ATOM 1008 C CA . GLU A 1 122 ? 6.699 24.422 14.5 1 96.75 122 GLU A CA 1
ATOM 1009 C C . GLU A 1 122 ? 7.238 23.141 15.133 1 96.75 122 GLU A C 1
ATOM 1011 O O . GLU A 1 122 ? 6.758 22.719 16.188 1 96.75 122 GLU A O 1
ATOM 1016 N N . ILE A 1 123 ? 8.281 22.547 14.602 1 95.62 123 ILE A N 1
ATOM 1017 C CA . ILE A 1 123 ? 8.781 21.234 15.023 1 95.62 123 ILE A CA 1
ATOM 1018 C C . ILE A 1 123 ? 9.273 21.312 16.469 1 95.62 123 ILE A C 1
ATOM 1020 O O . ILE A 1 123 ? 9 20.422 17.266 1 95.62 123 ILE A O 1
ATOM 1024 N N . PRO A 1 124 ? 9.953 22.438 16.891 1 95.31 124 PRO A N 1
ATOM 1025 C CA . PRO A 1 124 ? 10.438 22.5 18.266 1 95.31 124 PRO A CA 1
ATOM 1026 C C . PRO A 1 124 ? 9.305 22.5 19.297 1 95.31 124 PRO A C 1
ATOM 1028 O O . PRO A 1 124 ? 9.523 22.156 20.469 1 95.31 124 PRO A O 1
ATOM 1031 N N . LYS A 1 125 ? 8.125 22.844 18.859 1 96.56 125 LYS A N 1
ATOM 1032 C CA . LYS A 1 125 ? 6.973 22.875 19.766 1 96.56 125 LYS A CA 1
ATOM 1033 C C . LYS A 1 125 ? 6.434 21.453 20 1 96.56 125 LYS A C 1
ATOM 1035 O O . LYS A 1 125 ? 5.652 21.234 20.922 1 96.56 125 LYS A O 1
ATOM 1040 N N . LEU A 1 126 ? 6.734 20.531 19.125 1 97.19 126 LEU A N 1
ATOM 1041 C CA . LEU A 1 126 ? 6.277 19.156 19.219 1 97.19 126 LEU A CA 1
ATOM 1042 C C . LEU A 1 126 ? 7.289 18.297 19.969 1 97.19 126 LEU A C 1
ATOM 1044 O O . LEU A 1 126 ? 7.805 17.312 19.422 1 97.19 126 LEU A O 1
ATOM 1048 N N . LYS A 1 127 ? 7.445 18.531 21.203 1 95.69 127 LYS A N 1
ATOM 1049 C CA . LYS A 1 127 ? 8.531 18 22.031 1 95.69 127 LYS A CA 1
ATOM 1050 C C . LYS A 1 127 ? 8.398 16.5 22.219 1 95.69 127 LYS A C 1
ATOM 1052 O O . LYS A 1 127 ? 9.398 15.805 22.406 1 95.69 127 LYS A O 1
ATOM 1057 N N . LYS A 1 128 ? 7.195 16.047 22.188 1 96.38 128 LYS A N 1
ATOM 1058 C CA . LYS A 1 128 ? 6.961 14.641 22.469 1 96.38 128 LYS A CA 1
ATOM 1059 C C . LYS A 1 128 ? 7.07 13.797 21.203 1 96.38 128 LYS A C 1
ATOM 1061 O O . LYS A 1 128 ? 6.996 12.57 21.266 1 96.38 128 LYS A O 1
ATOM 1066 N N . PHE A 1 129 ? 7.211 14.453 20.062 1 96.94 129 PHE A N 1
ATOM 1067 C CA . PHE A 1 129 ? 7.387 13.773 18.797 1 96.94 129 PHE A CA 1
ATOM 1068 C C . PHE A 1 129 ? 8.844 13.82 18.344 1 96.94 129 PHE A C 1
ATOM 1070 O O . PHE A 1 129 ? 9.477 14.883 18.391 1 96.94 129 PHE A O 1
ATOM 1077 N N . LEU A 1 130 ? 9.391 12.781 18.016 1 95.5 130 LEU A N 1
ATOM 1078 C CA . LEU A 1 130 ? 10.773 12.703 17.562 1 95.5 130 LEU A CA 1
ATOM 1079 C C . LEU A 1 130 ? 10.844 12.602 16.047 1 95.5 130 LEU A C 1
ATOM 1081 O O . LEU A 1 130 ? 10.695 11.516 15.484 1 95.5 130 LEU A O 1
ATOM 1085 N N . LEU A 1 131 ? 11.078 13.68 15.422 1 96.5 131 LEU A N 1
ATOM 1086 C CA . LEU A 1 131 ? 11.18 13.727 13.969 1 96.5 131 LEU A CA 1
ATOM 1087 C C . LEU A 1 131 ? 12.484 13.094 13.492 1 96.5 131 LEU A C 1
ATOM 1089 O O . LEU A 1 131 ? 13.562 13.492 13.922 1 96.5 131 LEU A O 1
ATOM 1093 N N . LYS A 1 132 ? 12.352 12.188 12.578 1 95.81 132 LYS A N 1
ATOM 1094 C CA . LYS A 1 132 ? 13.523 11.414 12.156 1 95.81 132 LYS A CA 1
ATOM 1095 C C . LYS A 1 132 ? 13.977 11.828 10.758 1 95.81 132 LYS A C 1
ATOM 1097 O O . LYS A 1 132 ? 15.172 11.82 10.461 1 95.81 132 LYS A O 1
ATOM 1102 N N . PHE A 1 133 ? 13.023 12.133 9.914 1 96.88 133 PHE A N 1
ATOM 1103 C CA . PHE A 1 133 ? 13.383 12.484 8.547 1 96.88 133 PHE A CA 1
ATOM 1104 C C . PHE A 1 133 ? 12.242 13.219 7.855 1 96.88 133 PHE A C 1
ATOM 1106 O O . PHE A 1 133 ? 11.172 13.406 8.445 1 96.88 133 PHE A O 1
ATOM 1113 N N . VAL A 1 134 ? 12.539 13.688 6.672 1 96.75 134 VAL A N 1
ATOM 1114 C CA . VAL A 1 134 ? 11.547 14.312 5.809 1 96.75 134 VAL A CA 1
ATOM 1115 C C . VAL A 1 134 ? 11.32 13.461 4.562 1 96.75 134 VAL A C 1
ATOM 1117 O O . VAL A 1 134 ? 12.281 12.992 3.947 1 96.75 134 VAL A O 1
ATOM 1120 N N . LEU A 1 135 ? 10.062 13.25 4.258 1 96.94 135 LEU A N 1
ATOM 1121 C CA . LEU A 1 135 ? 9.695 12.445 3.096 1 96.94 135 LEU A CA 1
ATOM 1122 C C . LEU A 1 135 ? 9.031 13.312 2.031 1 96.94 135 LEU A C 1
ATOM 1124 O O . LEU A 1 135 ? 8.094 14.055 2.326 1 96.94 135 LEU A O 1
ATOM 1128 N N . CYS A 1 136 ? 9.523 13.203 0.829 1 93.12 136 CYS A N 1
ATOM 1129 C CA . CYS A 1 136 ? 8.898 13.945 -0.264 1 93.12 136 CYS A CA 1
ATOM 1130 C C . CYS A 1 136 ? 9 13.172 -1.573 1 93.12 136 CYS A C 1
ATOM 1132 O O . CYS A 1 136 ? 9.781 12.219 -1.682 1 93.12 136 CYS A O 1
ATOM 1134 N N . ARG A 1 137 ? 8.164 13.516 -2.512 1 92.56 137 ARG A N 1
ATOM 1135 C CA . ARG A 1 137 ? 8.18 12.875 -3.822 1 92.56 137 ARG A CA 1
ATOM 1136 C C . ARG A 1 137 ? 9.352 13.375 -4.664 1 92.56 137 ARG A C 1
ATOM 1138 O O . ARG A 1 137 ? 9.8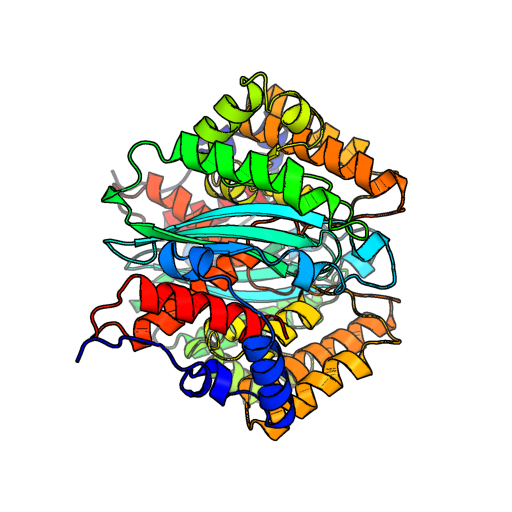36 14.484 -4.457 1 92.56 137 ARG A O 1
ATOM 1145 N N . ASN A 1 138 ? 9.727 12.523 -5.562 1 85.12 138 ASN A N 1
ATOM 1146 C CA . ASN A 1 138 ? 10.758 12.922 -6.516 1 85.12 138 ASN A CA 1
ATOM 1147 C C . ASN A 1 138 ? 10.172 13.719 -7.68 1 85.12 138 ASN A C 1
ATOM 1149 O O . ASN A 1 138 ? 10.133 13.227 -8.812 1 85.12 138 ASN A O 1
ATOM 1153 N N . SER A 1 139 ? 9.797 14.859 -7.422 1 85.06 139 SER A N 1
ATOM 1154 C CA . SER A 1 139 ? 9.305 15.758 -8.461 1 85.06 139 SER A CA 1
ATOM 1155 C C . SER A 1 139 ? 10.297 16.891 -8.719 1 85.06 139 SER A C 1
ATOM 1157 O O . SER A 1 139 ? 11.164 17.172 -7.895 1 85.06 139 SER A O 1
ATOM 1159 N N . THR A 1 140 ? 10.117 17.484 -9.875 1 85.75 140 THR A N 1
ATOM 1160 C CA . THR A 1 140 ? 11 18.594 -10.234 1 85.75 140 THR A CA 1
ATOM 1161 C C . THR A 1 140 ? 10.922 19.703 -9.188 1 85.75 140 THR A C 1
ATOM 1163 O O . THR A 1 140 ? 11.945 20.281 -8.805 1 85.75 140 THR A O 1
ATOM 1166 N N . VAL A 1 141 ? 9.758 19.922 -8.734 1 85.62 141 VAL A N 1
ATOM 1167 C CA . VAL A 1 141 ? 9.555 20.984 -7.75 1 85.62 141 VAL A CA 1
ATOM 1168 C C . VAL A 1 141 ? 10.266 20.609 -6.445 1 85.62 141 VAL A C 1
ATOM 1170 O O . VAL A 1 141 ? 11.031 21.422 -5.906 1 85.62 141 VAL A O 1
ATOM 1173 N N . ASN A 1 142 ? 10.023 19.453 -6.004 1 87.44 142 ASN A N 1
ATOM 1174 C CA . ASN A 1 142 ? 10.617 19.047 -4.734 1 87.44 142 ASN A CA 1
ATOM 1175 C C . ASN A 1 142 ? 12.141 18.969 -4.824 1 87.44 142 ASN A C 1
ATOM 1177 O O . ASN A 1 142 ? 12.836 19.297 -3.861 1 87.44 142 ASN A O 1
ATOM 1181 N N . GLU A 1 143 ? 12.617 18.562 -5.965 1 88 143 GLU A N 1
ATOM 1182 C CA . GLU A 1 143 ? 14.07 18.531 -6.16 1 88 143 GLU A CA 1
ATOM 1183 C C . GLU A 1 143 ? 14.68 19.922 -6.027 1 88 143 GLU A C 1
ATOM 1185 O O . GLU A 1 143 ? 15.727 20.094 -5.391 1 88 143 GLU A O 1
ATOM 1190 N N . ARG A 1 144 ? 14.039 20.844 -6.605 1 91.19 144 ARG A N 1
ATOM 1191 C CA . ARG A 1 144 ? 14.516 22.219 -6.547 1 91.19 144 ARG A CA 1
ATOM 1192 C C . ARG A 1 144 ? 14.406 22.781 -5.129 1 91.19 144 ARG A C 1
ATOM 1194 O O . ARG A 1 144 ? 15.297 23.5 -4.668 1 91.19 144 ARG A O 1
ATOM 1201 N N . VAL A 1 145 ? 13.336 22.422 -4.5 1 91.56 145 VAL A N 1
ATOM 1202 C CA . VAL A 1 145 ? 13.141 22.859 -3.121 1 91.56 145 VAL A CA 1
ATOM 1203 C C . VAL A 1 145 ? 14.25 22.297 -2.236 1 91.56 145 VAL A C 1
ATOM 1205 O O . VAL A 1 145 ? 14.867 23.047 -1.466 1 91.56 145 VAL A O 1
ATOM 1208 N N . ILE A 1 146 ? 14.516 21.062 -2.357 1 90.5 146 ILE A N 1
ATOM 1209 C CA . ILE A 1 146 ? 15.531 20.406 -1.544 1 90.5 146 ILE A CA 1
ATOM 1210 C C . ILE A 1 146 ? 16.906 21.016 -1.839 1 90.5 146 ILE A C 1
ATOM 1212 O O . ILE A 1 146 ? 17.688 21.266 -0.922 1 90.5 146 ILE A O 1
ATOM 1216 N N . LYS A 1 147 ? 17.141 21.25 -3.092 1 91.5 147 LYS A N 1
ATOM 1217 C CA . LYS A 1 147 ? 18.406 21.875 -3.477 1 91.5 147 LYS A CA 1
ATOM 1218 C C . LYS A 1 147 ? 18.547 23.266 -2.855 1 91.5 147 LYS A C 1
ATOM 1220 O O . LYS A 1 147 ? 19.578 23.594 -2.275 1 91.5 147 LYS A O 1
ATOM 1225 N N . MET A 1 148 ? 17.531 24.047 -2.965 1 92.88 148 MET A N 1
ATOM 1226 C CA . MET A 1 148 ? 17.531 25.391 -2.381 1 92.88 148 MET A CA 1
ATOM 1227 C C . MET A 1 148 ? 17.719 25.312 -0.869 1 92.88 148 MET A C 1
ATOM 1229 O O . MET A 1 148 ? 18.469 26.109 -0.299 1 92.88 148 MET A O 1
ATOM 1233 N N . PHE A 1 149 ? 16.984 24.375 -0.344 1 91.75 149 PHE A N 1
ATOM 1234 C CA . PHE A 1 149 ? 17.047 24.203 1.101 1 91.75 149 PHE A CA 1
ATOM 1235 C C . PHE A 1 149 ? 18.453 23.812 1.538 1 91.75 149 PHE A C 1
ATOM 1237 O O . PHE A 1 149 ? 18.953 24.297 2.557 1 91.75 149 PHE A O 1
ATOM 1244 N N . ALA A 1 150 ? 19.156 23.031 0.826 1 90.5 150 ALA A N 1
ATOM 1245 C CA . ALA A 1 150 ? 20.5 22.547 1.131 1 90.5 150 ALA A CA 1
ATOM 1246 C C . ALA A 1 150 ? 21.547 23.625 0.92 1 90.5 150 ALA A C 1
ATOM 1248 O O . ALA A 1 150 ? 22.547 23.688 1.647 1 90.5 150 ALA A O 1
ATOM 1249 N N . GLU A 1 151 ? 21.328 24.531 -0.001 1 92.25 151 GLU A N 1
ATOM 1250 C CA . GLU A 1 151 ? 22.344 25.469 -0.426 1 92.25 151 GLU A CA 1
ATOM 1251 C C . GLU A 1 151 ? 22.219 26.797 0.326 1 92.25 151 GLU A C 1
ATOM 1253 O O . GLU A 1 151 ? 23.172 27.594 0.365 1 92.25 151 GLU A O 1
ATOM 1258 N N . SER A 1 152 ? 21.062 27 0.837 1 90.31 152 SER A N 1
ATOM 1259 C CA . SER A 1 152 ? 20.859 28.266 1.529 1 90.31 152 SER A CA 1
ATOM 1260 C C . SER A 1 152 ? 21.594 28.281 2.863 1 90.31 152 SER A C 1
ATOM 1262 O O . SER A 1 152 ? 21.562 27.312 3.615 1 90.31 152 SER A O 1
ATOM 1264 N N . ARG A 1 153 ? 22.172 29.391 3.211 1 84.81 153 ARG A N 1
ATOM 1265 C CA . ARG A 1 153 ? 22.891 29.562 4.465 1 84.81 153 ARG A CA 1
ATOM 1266 C C . ARG A 1 153 ? 21.953 29.453 5.66 1 84.81 153 ARG A C 1
ATOM 1268 O O . ARG A 1 153 ? 22.344 28.938 6.707 1 84.81 153 ARG A O 1
ATOM 1275 N N . LYS A 1 154 ? 20.734 29.844 5.426 1 83.88 154 LYS A N 1
ATOM 1276 C CA . LYS A 1 154 ? 19.75 29.891 6.504 1 83.88 154 LYS A CA 1
ATOM 1277 C C . LYS A 1 154 ? 19.234 28.484 6.824 1 83.88 154 LYS A C 1
ATOM 1279 O O . LYS A 1 154 ? 18.875 28.203 7.965 1 83.88 154 LYS A O 1
ATOM 1284 N N . THR A 1 155 ? 19.219 27.609 5.766 1 89.12 155 THR A N 1
ATOM 1285 C CA . THR A 1 155 ? 18.5 26.359 5.961 1 89.12 155 THR A CA 1
ATOM 1286 C C . THR A 1 155 ? 19.453 25.156 5.875 1 89.12 155 THR A C 1
ATOM 1288 O O . THR A 1 155 ? 19.062 24.031 6.176 1 89.12 155 THR A O 1
ATOM 1291 N N . SER A 1 156 ? 20.672 25.359 5.555 1 87.88 156 SER A N 1
ATOM 1292 C CA . SER A 1 156 ? 21.625 24.266 5.355 1 87.88 156 SER A CA 1
ATOM 1293 C C . SER A 1 156 ? 21.797 23.438 6.629 1 87.88 156 SER A C 1
ATOM 1295 O O . SER A 1 156 ? 21.906 22.219 6.57 1 87.88 156 SER A O 1
ATOM 1297 N N . ARG A 1 157 ? 21.844 24.125 7.75 1 88.81 157 ARG A N 1
ATOM 1298 C CA . ARG A 1 157 ? 21.984 23.406 9.008 1 88.81 157 ARG A CA 1
ATOM 1299 C C . ARG A 1 157 ? 20.797 22.469 9.25 1 88.81 157 ARG A C 1
ATOM 1301 O O . ARG A 1 157 ? 20.953 21.359 9.742 1 88.81 157 ARG A O 1
ATOM 1308 N N . LEU A 1 158 ? 19.641 22.938 8.883 1 87.44 158 LEU A N 1
ATOM 1309 C CA . LEU A 1 158 ? 18.422 22.141 9.016 1 87.44 158 LEU A CA 1
ATOM 1310 C C . LEU A 1 158 ? 18.469 20.938 8.078 1 87.44 158 LEU A C 1
ATOM 1312 O O . LEU A 1 158 ? 18.094 19.828 8.469 1 87.44 158 LEU A O 1
ATOM 1316 N N . PHE A 1 159 ? 18.938 21.172 6.949 1 87.12 159 PHE A N 1
ATOM 1317 C CA . PHE A 1 159 ? 19.094 20.109 5.961 1 87.12 159 PHE A CA 1
ATOM 1318 C C . PHE A 1 159 ? 20.016 19.016 6.48 1 87.12 159 PHE A C 1
ATOM 1320 O O . PHE A 1 159 ? 19.766 17.828 6.258 1 87.12 159 PHE A O 1
ATOM 1327 N N . ASN A 1 160 ? 20.969 19.422 7.188 1 85.69 160 ASN A N 1
ATOM 1328 C CA . ASN A 1 160 ? 21.938 18.469 7.703 1 85.69 160 ASN A CA 1
ATOM 1329 C C . ASN A 1 160 ? 21.422 17.766 8.961 1 85.69 160 ASN A C 1
ATOM 1331 O O . ASN A 1 160 ? 21.938 16.703 9.344 1 85.69 160 ASN A O 1
ATOM 1335 N N . THR A 1 161 ? 20.469 18.344 9.547 1 88.25 161 THR A N 1
ATOM 1336 C CA . THR A 1 161 ? 19.922 17.812 10.781 1 88.25 161 THR A CA 1
ATOM 1337 C C . THR A 1 161 ? 18.922 16.688 10.484 1 88.25 161 THR A C 1
ATOM 1339 O O . THR A 1 161 ? 18.859 15.703 11.227 1 88.25 161 THR A O 1
ATOM 1342 N N . PHE A 1 162 ? 18.156 16.844 9.469 1 89.06 162 PHE A N 1
ATOM 1343 C CA . PHE A 1 162 ? 17.141 15.844 9.117 1 89.06 162 PHE A CA 1
ATOM 1344 C C . PHE A 1 162 ? 17.391 15.297 7.715 1 89.06 162 PHE A C 1
ATOM 1346 O O . PHE A 1 162 ? 17.469 16.062 6.746 1 89.06 162 PHE A O 1
ATOM 1353 N N . PRO A 1 163 ? 17.469 14.109 7.66 1 92.06 163 PRO A N 1
ATOM 1354 C CA . PRO A 1 163 ? 17.625 13.547 6.32 1 92.06 163 PRO A CA 1
ATOM 1355 C C . PRO A 1 163 ? 16.359 13.695 5.469 1 92.06 163 PRO A C 1
ATOM 1357 O O . PRO A 1 163 ? 15.25 13.57 5.977 1 92.06 163 PRO A O 1
ATOM 1360 N N . PHE A 1 164 ? 16.594 14.031 4.215 1 93.31 164 PHE A N 1
ATOM 1361 C CA . PHE A 1 164 ? 15.523 14.031 3.229 1 93.31 164 PHE A CA 1
ATOM 1362 C C . PHE A 1 164 ? 15.508 12.719 2.445 1 93.31 164 PHE A C 1
ATOM 1364 O O . PHE A 1 164 ? 16.516 12.344 1.848 1 93.31 164 PHE A O 1
ATOM 1371 N N . ILE A 1 165 ? 14.391 12.062 2.498 1 94 165 ILE A N 1
ATOM 1372 C CA . ILE A 1 165 ? 14.242 10.773 1.83 1 94 165 ILE A CA 1
ATOM 1373 C C . ILE A 1 165 ? 13.172 10.875 0.748 1 94 165 ILE A C 1
ATOM 1375 O O . ILE A 1 165 ? 12.125 11.492 0.959 1 94 165 ILE A O 1
ATOM 1379 N N . CYS A 1 166 ? 13.438 10.258 -0.359 1 92.12 166 CYS A N 1
ATOM 1380 C CA . CYS A 1 166 ? 12.477 10.258 -1.456 1 92.12 166 CYS A CA 1
ATOM 1381 C C . CYS A 1 166 ? 11.422 9.172 -1.254 1 92.12 166 CYS A C 1
ATOM 1383 O O . CYS A 1 166 ? 11.742 8.07 -0.799 1 92.12 166 CYS A O 1
ATOM 1385 N N . GLU A 1 167 ? 10.242 9.484 -1.668 1 94.44 167 GLU A N 1
ATOM 1386 C CA . GLU A 1 167 ? 9.141 8.531 -1.623 1 94.44 167 GLU A CA 1
ATOM 1387 C C . GLU A 1 167 ? 9.5 7.242 -2.365 1 94.44 167 GLU A C 1
ATOM 1389 O O . GLU A 1 167 ? 9.766 7.27 -3.57 1 94.44 167 GLU A O 1
ATOM 1394 N N . PRO A 1 168 ? 9.375 6.152 -1.688 1 92.44 168 PRO A N 1
ATOM 1395 C CA . PRO A 1 168 ? 9.898 4.914 -2.273 1 92.44 168 PRO A CA 1
ATOM 1396 C C . PRO A 1 168 ? 8.992 4.352 -3.369 1 92.44 168 PRO A C 1
ATOM 1398 O O . PRO A 1 168 ? 9.453 3.57 -4.207 1 92.44 168 PRO A O 1
ATOM 1401 N N . PHE A 1 169 ? 7.754 4.695 -3.402 1 89.25 169 PHE A N 1
ATOM 1402 C CA . PHE A 1 169 ? 6.859 4.164 -4.422 1 89.25 169 PHE A CA 1
ATOM 1403 C C . PHE A 1 169 ? 7.246 4.684 -5.805 1 89.25 169 PHE A C 1
ATOM 1405 O O . PHE A 1 169 ? 7.043 3.998 -6.809 1 89.25 169 PHE A O 1
ATOM 1412 N N . ASP A 1 170 ? 7.805 5.828 -5.836 1 84.25 170 ASP A N 1
ATOM 1413 C CA . ASP A 1 170 ? 8.273 6.387 -7.098 1 84.25 170 ASP A CA 1
ATOM 1414 C C . ASP A 1 170 ? 9.383 5.535 -7.699 1 84.25 170 ASP A C 1
ATOM 1416 O O . ASP A 1 170 ? 9.383 5.262 -8.898 1 84.25 170 ASP A O 1
ATOM 1420 N N . LEU A 1 171 ? 10.242 5.164 -6.836 1 86.62 171 LEU A N 1
ATOM 1421 C CA . LEU A 1 171 ? 11.305 4.266 -7.273 1 86.62 171 LEU A CA 1
ATOM 1422 C C . LEU A 1 171 ? 10.719 2.979 -7.848 1 86.62 171 LEU A C 1
ATOM 1424 O O . LEU A 1 171 ? 11.117 2.545 -8.93 1 86.62 171 LEU A O 1
ATOM 1428 N N . ARG A 1 172 ? 9.844 2.404 -7.16 1 91.19 172 ARG A N 1
ATOM 1429 C CA . ARG A 1 172 ? 9.258 1.122 -7.535 1 91.19 172 ARG A CA 1
ATOM 1430 C C . ARG A 1 172 ? 8.516 1.228 -8.867 1 91.19 172 ARG A C 1
ATOM 1432 O O . ARG A 1 172 ? 8.672 0.373 -9.734 1 91.19 172 ARG A O 1
ATOM 1439 N N . HIS A 1 173 ? 7.836 2.293 -9.039 1 90.62 173 HIS A N 1
ATOM 1440 C CA . HIS A 1 173 ? 6.98 2.441 -10.211 1 90.62 173 HIS A CA 1
ATOM 1441 C C . HIS A 1 173 ? 7.793 2.84 -11.438 1 90.62 173 HIS A C 1
ATOM 1443 O O . HIS A 1 173 ? 7.445 2.477 -12.562 1 90.62 173 HIS A O 1
ATOM 1449 N N . GLN A 1 174 ? 8.82 3.523 -11.211 1 90 174 GLN A N 1
ATOM 1450 C CA . GLN A 1 174 ? 9.648 3.984 -12.312 1 90 174 GLN A CA 1
ATOM 1451 C C . GLN A 1 174 ? 10.547 2.867 -12.828 1 90 174 GLN A C 1
ATOM 1453 O O . GLN A 1 174 ? 11.102 2.963 -13.93 1 90 174 GLN A O 1
ATOM 1458 N N . GLN A 1 175 ? 10.703 1.88 -12.023 1 94.25 175 GLN A N 1
ATOM 1459 C CA . GLN A 1 175 ? 11.664 0.841 -12.383 1 94.25 175 GLN A CA 1
ATOM 1460 C C . GLN A 1 175 ? 10.992 -0.53 -12.438 1 94.25 175 GLN A C 1
ATOM 1462 O O . GLN A 1 175 ? 11.508 -1.5 -11.875 1 94.25 175 GLN A O 1
ATOM 1467 N N . LEU A 1 176 ? 9.906 -0.607 -13.062 1 95.44 176 LEU A N 1
ATOM 1468 C CA . LEU A 1 176 ? 9.133 -1.841 -13.172 1 95.44 176 LEU A CA 1
ATOM 1469 C C . LEU A 1 176 ? 9.906 -2.9 -13.945 1 95.44 176 LEU A C 1
ATOM 1471 O O . LEU A 1 176 ? 9.648 -4.098 -13.805 1 95.44 176 LEU A O 1
ATOM 1475 N N . HIS A 1 177 ? 10.883 -2.469 -14.789 1 96.75 177 HIS A N 1
ATOM 1476 C CA . HIS A 1 177 ? 11.664 -3.4 -15.594 1 96.75 177 HIS A CA 1
ATOM 1477 C C . HIS A 1 177 ? 12.898 -3.883 -14.836 1 96.75 177 HIS A C 1
ATOM 1479 O O . HIS A 1 177 ? 13.68 -4.68 -15.367 1 96.75 177 HIS A O 1
ATOM 1485 N N . ASN A 1 178 ? 13.07 -3.453 -13.586 1 97.25 178 ASN A N 1
ATOM 1486 C CA . ASN A 1 178 ? 14.25 -3.836 -12.82 1 97.25 178 ASN A CA 1
ATOM 1487 C C . ASN A 1 178 ? 13.883 -4.738 -11.641 1 97.25 178 ASN A C 1
ATOM 1489 O O . ASN A 1 178 ? 13.398 -4.258 -10.617 1 97.25 178 ASN A O 1
ATOM 1493 N N . PRO A 1 179 ? 14.188 -5.969 -11.758 1 97.06 179 PRO A N 1
ATOM 1494 C CA . PRO A 1 179 ? 13.805 -6.91 -10.703 1 97.06 179 PRO A CA 1
ATOM 1495 C C . PRO A 1 179 ? 14.445 -6.586 -9.359 1 97.06 179 PRO A C 1
ATOM 1497 O O . PRO A 1 179 ? 13.82 -6.773 -8.312 1 97.06 179 PRO A O 1
ATOM 1500 N N . TYR A 1 180 ? 15.656 -6.09 -9.375 1 97.31 180 TYR A N 1
ATOM 1501 C CA . TYR A 1 180 ? 16.359 -5.812 -8.133 1 97.31 180 TYR A CA 1
ATOM 1502 C C . T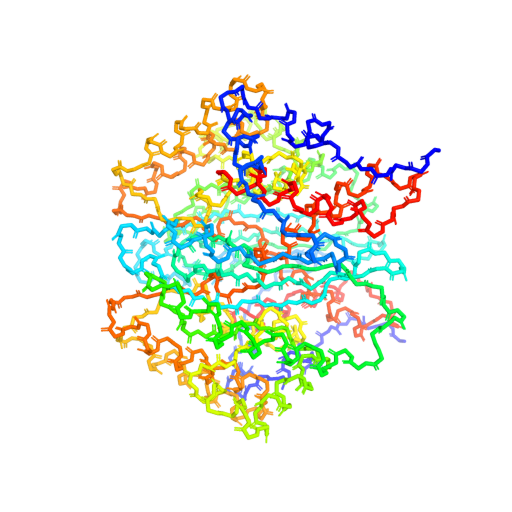YR A 1 180 ? 15.688 -4.691 -7.355 1 97.31 180 TYR A C 1
ATOM 1504 O O . TYR A 1 180 ? 15.617 -4.734 -6.125 1 97.31 180 TYR A O 1
ATOM 1512 N N . THR A 1 181 ? 15.195 -3.717 -8.07 1 97.06 181 THR A N 1
ATOM 1513 C CA . THR A 1 181 ? 14.477 -2.623 -7.426 1 97.06 181 THR A CA 1
ATOM 1514 C C . THR A 1 181 ? 13.203 -3.129 -6.758 1 97.06 181 THR A C 1
ATOM 1516 O O . THR A 1 181 ? 12.891 -2.748 -5.625 1 97.06 181 THR A O 1
ATOM 1519 N N . GLN A 1 182 ? 12.523 -3.988 -7.441 1 96.25 182 GLN A N 1
ATOM 1520 C CA . GLN A 1 182 ? 11.297 -4.555 -6.879 1 96.25 182 GLN A CA 1
ATOM 1521 C C . GLN A 1 182 ? 11.602 -5.371 -5.625 1 96.25 182 GLN A C 1
ATOM 1523 O O . GLN A 1 182 ? 10.898 -5.258 -4.621 1 96.25 182 GLN A O 1
ATOM 1528 N N . HIS A 1 183 ? 12.656 -6.141 -5.652 1 95.44 183 HIS A N 1
ATOM 1529 C CA . HIS A 1 183 ? 13.031 -6.969 -4.512 1 95.44 183 HIS A CA 1
ATOM 1530 C C . HIS A 1 183 ? 13.5 -6.109 -3.34 1 95.44 183 HIS A C 1
ATOM 1532 O O . HIS A 1 183 ? 13.141 -6.371 -2.189 1 95.44 183 HIS A O 1
ATOM 1538 N N . ALA A 1 184 ? 14.297 -5.137 -3.674 1 96.69 184 ALA A N 1
ATOM 1539 C CA . ALA A 1 184 ? 14.789 -4.242 -2.629 1 96.69 184 ALA A CA 1
ATOM 1540 C C . ALA A 1 184 ? 13.641 -3.551 -1.907 1 96.69 184 ALA A C 1
ATOM 1542 O O . ALA A 1 184 ? 13.609 -3.502 -0.676 1 96.69 184 ALA A O 1
ATOM 1543 N N . TRP A 1 185 ? 12.734 -3.074 -2.703 1 95.38 185 TRP A N 1
ATOM 1544 C CA . TRP A 1 185 ? 11.57 -2.414 -2.121 1 95.38 185 TRP A CA 1
ATOM 1545 C C . TRP A 1 185 ? 10.828 -3.355 -1.181 1 95.38 185 TRP A C 1
ATOM 1547 O O . TRP A 1 185 ? 10.5 -2.984 -0.052 1 95.38 185 TRP A O 1
ATOM 1557 N N . LYS A 1 186 ? 10.641 -4.547 -1.567 1 93.56 186 LYS A N 1
ATOM 1558 C CA . LYS A 1 186 ? 9.906 -5.531 -0.781 1 93.56 186 LYS A CA 1
ATOM 1559 C C . LYS A 1 186 ? 10.641 -5.875 0.509 1 93.56 186 LYS A C 1
ATOM 1561 O O . LYS A 1 186 ? 10.055 -5.848 1.593 1 93.56 186 LYS A O 1
ATOM 1566 N N . GLU A 1 187 ? 11.844 -6.152 0.392 1 94.06 187 GLU A N 1
ATOM 1567 C CA . GLU A 1 187 ? 12.609 -6.605 1.549 1 94.06 187 GLU A CA 1
ATOM 1568 C C . GLU A 1 187 ? 12.844 -5.469 2.539 1 94.06 187 GLU A C 1
ATOM 1570 O O . GLU A 1 187 ? 12.75 -5.668 3.754 1 94.06 187 GLU A O 1
ATOM 1575 N N . ILE A 1 188 ? 13.055 -4.309 2.004 1 96.06 188 ILE A N 1
ATOM 1576 C CA . ILE A 1 188 ? 13.438 -3.193 2.863 1 96.06 188 ILE A CA 1
ATOM 1577 C C . ILE A 1 188 ? 12.188 -2.553 3.461 1 96.06 188 ILE A C 1
ATOM 1579 O O . ILE A 1 188 ? 12.141 -2.256 4.656 1 96.06 188 ILE A O 1
ATOM 1583 N N . LEU A 1 189 ? 11.133 -2.355 2.674 1 95.44 189 LEU A N 1
ATOM 1584 C CA . LEU A 1 189 ? 9.977 -1.614 3.154 1 95.44 189 LEU A CA 1
ATOM 1585 C C . LEU A 1 189 ? 8.953 -2.555 3.785 1 95.44 189 LEU A C 1
ATOM 1587 O O . LEU A 1 189 ? 8.266 -2.184 4.742 1 95.44 189 LEU A O 1
ATOM 1591 N N . GLN A 1 190 ? 8.906 -3.766 3.307 1 91.44 190 GLN A N 1
ATOM 1592 C CA . GLN A 1 190 ? 7.828 -4.641 3.76 1 91.44 190 GLN A CA 1
ATOM 1593 C C . GLN A 1 190 ? 8.352 -5.715 4.711 1 91.44 190 GLN A C 1
ATOM 1595 O O . GLN A 1 190 ? 7.574 -6.367 5.406 1 91.44 190 GLN A O 1
ATOM 1600 N N . GLY A 1 191 ? 9.633 -5.934 4.734 1 90.25 191 GLY A N 1
ATOM 1601 C CA . GLY A 1 191 ? 10.227 -6.926 5.617 1 90.25 191 GLY A CA 1
ATOM 1602 C C . GLY A 1 191 ? 10.508 -6.391 7.008 1 90.25 191 GLY A C 1
ATOM 1603 O O . GLY A 1 191 ? 10.453 -5.184 7.238 1 90.25 191 GLY A O 1
ATOM 1604 N N . ASN A 1 192 ? 10.695 -7.316 7.902 1 89.44 192 ASN A N 1
ATOM 1605 C CA . ASN A 1 192 ? 11.219 -6.965 9.219 1 89.44 192 ASN A CA 1
ATOM 1606 C C . ASN A 1 192 ? 12.75 -6.973 9.234 1 89.44 192 ASN A C 1
ATOM 1608 O O . ASN A 1 192 ? 13.367 -7.957 8.828 1 89.44 192 ASN A O 1
ATOM 1612 N N . ILE A 1 193 ? 13.289 -5.891 9.656 1 95.25 193 ILE A N 1
ATOM 1613 C CA . ILE A 1 193 ? 14.742 -5.758 9.688 1 95.25 193 ILE A CA 1
ATOM 1614 C C . ILE A 1 193 ? 15.234 -5.742 11.133 1 95.25 193 ILE A C 1
ATOM 1616 O O . ILE A 1 193 ? 14.703 -5.004 11.969 1 95.25 193 ILE A O 1
ATOM 1620 N N . GLU A 1 194 ? 16.219 -6.516 11.391 1 95.31 194 GLU A N 1
ATOM 1621 C CA . GLU A 1 194 ? 16.797 -6.602 12.727 1 95.31 194 GLU A CA 1
ATOM 1622 C C . GLU A 1 194 ? 18.234 -6.113 12.727 1 95.31 194 GLU A C 1
ATOM 1624 O O . GLU A 1 194 ? 18.859 -5.969 11.672 1 95.31 194 GLU A O 1
ATOM 1629 N N . GLN A 1 195 ? 18.781 -5.941 13.922 1 94.75 195 GLN A N 1
ATOM 1630 C CA . GLN A 1 195 ? 20.156 -5.512 14.07 1 94.75 195 GLN A CA 1
ATOM 1631 C C . GLN A 1 195 ? 21.125 -6.523 13.453 1 94.75 195 GLN A C 1
ATOM 1633 O O . GLN A 1 195 ? 22.141 -6.145 12.883 1 94.75 195 GLN A O 1
ATOM 1638 N N . THR A 1 196 ? 20.688 -7.703 13.523 1 93.5 196 THR A N 1
ATOM 1639 C CA . THR A 1 196 ? 21.562 -8.781 13.078 1 93.5 196 THR A CA 1
ATOM 1640 C C . THR A 1 196 ? 21.516 -8.922 11.562 1 93.5 196 THR A C 1
ATOM 1642 O O . THR A 1 196 ? 22.438 -9.477 10.953 1 93.5 196 THR A O 1
ATOM 1645 N N . THR A 1 197 ? 20.484 -8.414 10.922 1 94.81 197 THR A N 1
ATOM 1646 C CA . THR A 1 197 ? 20.312 -8.711 9.5 1 94.81 197 THR A CA 1
ATOM 1647 C C . THR A 1 197 ? 20.422 -7.441 8.664 1 94.81 197 THR A C 1
ATOM 1649 O O . THR A 1 197 ? 20.516 -7.504 7.438 1 94.81 197 THR A O 1
ATOM 1652 N N . VAL A 1 198 ? 20.469 -6.27 9.328 1 96.81 198 VAL A N 1
ATOM 1653 C CA . VAL A 1 198 ? 20.391 -4.984 8.641 1 96.81 198 VAL A CA 1
ATOM 1654 C C . VAL A 1 198 ? 21.562 -4.848 7.668 1 96.81 198 VAL A C 1
ATOM 1656 O O . VAL A 1 198 ? 21.375 -4.453 6.516 1 96.81 198 VAL A O 1
ATOM 1659 N N . ARG A 1 199 ? 22.75 -5.207 8.023 1 96.06 199 ARG A N 1
ATOM 1660 C CA . ARG A 1 199 ? 23.922 -5.055 7.172 1 96.06 199 ARG A CA 1
ATOM 1661 C C . ARG A 1 199 ? 23.844 -5.973 5.957 1 96.06 199 ARG A C 1
ATOM 1663 O O . ARG A 1 199 ? 24.156 -5.562 4.836 1 96.06 199 ARG A O 1
ATOM 1670 N N . GLU A 1 200 ? 23.438 -7.141 6.18 1 96.81 200 GLU A N 1
ATOM 1671 C CA . GLU A 1 200 ? 23.344 -8.117 5.102 1 96.81 200 GLU A CA 1
ATOM 1672 C C . GLU A 1 200 ? 22.312 -7.688 4.055 1 96.81 200 GLU A C 1
ATOM 1674 O O . GLU A 1 200 ? 22.594 -7.695 2.857 1 96.81 200 GLU A O 1
ATOM 1679 N N . ILE A 1 201 ? 21.172 -7.285 4.48 1 96.38 201 ILE A N 1
ATOM 1680 C CA . ILE A 1 201 ? 20.078 -6.895 3.594 1 96.38 201 ILE A CA 1
ATOM 1681 C C . ILE A 1 201 ? 20.5 -5.703 2.74 1 96.38 201 ILE A C 1
ATOM 1683 O O . ILE A 1 201 ? 20.375 -5.738 1.513 1 96.38 201 ILE A O 1
ATOM 1687 N N . PHE A 1 202 ? 21.047 -4.727 3.332 1 98.31 202 PHE A N 1
ATOM 1688 C CA . PHE A 1 202 ? 21.344 -3.496 2.611 1 98.31 202 PHE A CA 1
ATOM 1689 C C . PHE A 1 202 ? 22.594 -3.656 1.757 1 98.31 202 PHE A C 1
ATOM 1691 O O . PHE A 1 202 ? 22.672 -3.098 0.661 1 98.31 202 PHE A O 1
ATOM 1698 N N . SER A 1 203 ? 23.547 -4.422 2.217 1 98 203 SER A N 1
ATOM 1699 C CA . SER A 1 203 ? 24.75 -4.66 1.421 1 98 203 SER A CA 1
ATOM 1700 C C . SER A 1 203 ? 24.406 -5.414 0.136 1 98 203 SER A C 1
ATOM 1702 O O . SER A 1 203 ? 24.984 -5.133 -0.918 1 98 203 SER A O 1
ATOM 1704 N N . LYS A 1 204 ? 23.578 -6.312 0.259 1 97.06 204 LYS A N 1
ATOM 1705 C CA . LYS A 1 204 ? 23.125 -7.078 -0.905 1 97.06 204 LYS A CA 1
ATOM 1706 C C . LYS A 1 204 ? 22.672 -6.152 -2.029 1 97.06 204 LYS A C 1
ATOM 1708 O O . LYS A 1 204 ? 23.172 -6.246 -3.156 1 97.06 204 LYS A O 1
ATOM 1713 N N . TYR A 1 205 ? 21.875 -5.238 -1.737 1 97.44 205 TYR A N 1
ATOM 1714 C CA . TYR A 1 205 ? 21.281 -4.379 -2.756 1 97.44 205 TYR A CA 1
ATOM 1715 C C . TYR A 1 205 ? 22.219 -3.238 -3.127 1 97.44 205 TYR A C 1
ATOM 1717 O O . TYR A 1 205 ? 22.219 -2.762 -4.262 1 97.44 205 TYR A O 1
ATOM 1725 N N . ARG A 1 206 ? 23.062 -2.812 -2.182 1 97.81 206 ARG A N 1
ATOM 1726 C CA . ARG A 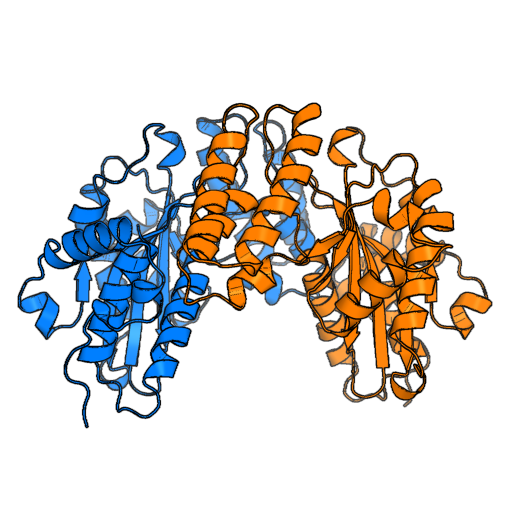1 206 ? 24.109 -1.837 -2.51 1 97.81 206 ARG A CA 1
ATOM 1727 C C . ARG A 1 206 ? 25.047 -2.383 -3.57 1 97.81 206 ARG A C 1
ATOM 1729 O O . ARG A 1 206 ? 25.375 -1.695 -4.543 1 97.81 206 ARG A O 1
ATOM 1736 N N . ASN A 1 207 ? 25.469 -3.598 -3.359 1 98 207 ASN A N 1
ATOM 1737 C CA . ASN A 1 207 ? 26.375 -4.242 -4.305 1 98 207 ASN A CA 1
ATOM 1738 C C . ASN A 1 207 ? 25.734 -4.379 -5.684 1 98 207 ASN A C 1
ATOM 1740 O O . ASN A 1 207 ? 26.391 -4.125 -6.699 1 98 207 ASN A O 1
ATOM 1744 N N . VAL A 1 208 ? 24.531 -4.738 -5.707 1 97.62 208 VAL A N 1
ATOM 1745 C CA . VAL A 1 208 ? 23.812 -4.879 -6.973 1 97.62 208 VAL A CA 1
ATOM 1746 C C . VAL A 1 208 ? 23.703 -3.52 -7.656 1 97.62 208 VAL A C 1
ATOM 1748 O O . VAL A 1 208 ? 23.891 -3.412 -8.867 1 97.62 208 VAL A O 1
ATOM 1751 N N . ALA A 1 209 ? 23.359 -2.537 -6.898 1 97.62 209 ALA A N 1
ATOM 1752 C CA . ALA A 1 209 ? 23.219 -1.193 -7.453 1 97.62 209 ALA A CA 1
ATOM 1753 C C . ALA A 1 209 ? 24.516 -0.719 -8.078 1 97.62 209 ALA A C 1
ATOM 1755 O O . ALA A 1 209 ? 24.516 -0.14 -9.172 1 97.62 209 ALA A O 1
ATOM 1756 N N . ILE A 1 210 ? 25.609 -1.011 -7.426 1 97.69 210 ILE A N 1
ATOM 1757 C CA . ILE A 1 210 ? 26.922 -0.627 -7.922 1 97.69 210 ILE A CA 1
ATOM 1758 C C . ILE A 1 210 ? 27.25 -1.421 -9.188 1 97.69 210 ILE A C 1
ATOM 1760 O O . ILE A 1 210 ? 27.641 -0.846 -10.203 1 97.69 210 ILE A O 1
ATOM 1764 N N . ALA A 1 211 ? 27.062 -2.691 -9.164 1 97.62 211 ALA A N 1
ATOM 1765 C CA . ALA A 1 211 ? 27.406 -3.578 -10.273 1 97.62 211 ALA A CA 1
ATOM 1766 C C . ALA A 1 211 ? 26.578 -3.242 -11.516 1 97.62 211 ALA A C 1
ATOM 1768 O O . ALA A 1 211 ? 27.062 -3.387 -12.641 1 97.62 211 ALA A O 1
ATOM 1769 N N . THR A 1 212 ? 25.391 -2.785 -11.312 1 96.75 212 THR A N 1
ATOM 1770 C CA . THR A 1 212 ? 24.5 -2.5 -12.43 1 96.75 212 THR A CA 1
ATOM 1771 C C . THR A 1 212 ? 24.5 -1.009 -12.75 1 96.75 212 THR A C 1
ATOM 1773 O O . THR A 1 212 ? 23.75 -0.558 -13.625 1 96.75 212 THR A O 1
ATOM 1776 N N . GLU A 1 213 ? 25.188 -0.223 -11.984 1 95.88 213 GLU A N 1
ATOM 1777 C CA . GLU A 1 213 ? 25.281 1.226 -12.141 1 95.88 213 GLU A CA 1
ATOM 1778 C C . GLU A 1 213 ? 23.906 1.876 -12.031 1 95.88 213 GLU A C 1
ATOM 1780 O O . GLU A 1 213 ? 23.578 2.773 -12.805 1 95.88 213 GLU A O 1
ATOM 1785 N N . ASN A 1 214 ? 23.047 1.342 -11.188 1 95.88 214 ASN A N 1
ATOM 1786 C CA . ASN A 1 214 ? 21.734 1.896 -10.914 1 95.88 214 ASN A CA 1
ATOM 1787 C C . ASN A 1 214 ? 21.781 2.918 -9.781 1 95.88 214 ASN A C 1
ATOM 1789 O O . ASN A 1 214 ?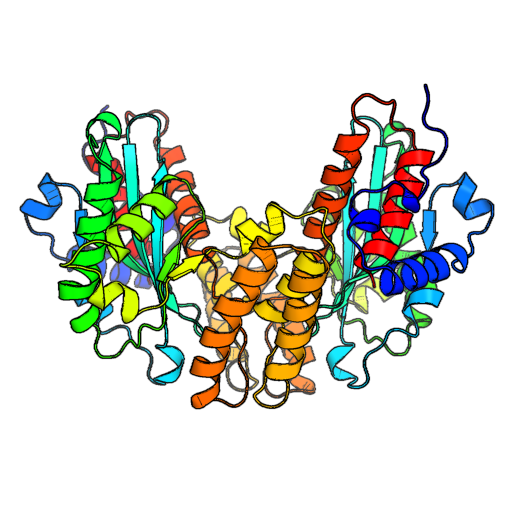 21.625 2.562 -8.609 1 95.88 214 ASN A O 1
ATOM 1793 N N . THR A 1 215 ? 21.859 4.117 -10.102 1 94.12 215 THR A N 1
ATOM 1794 C CA . THR A 1 215 ? 22.062 5.191 -9.141 1 94.12 215 THR A CA 1
ATOM 1795 C C . THR A 1 215 ? 20.812 5.418 -8.305 1 94.12 215 THR A C 1
ATOM 1797 O O . THR A 1 215 ? 20.891 5.758 -7.125 1 94.12 215 THR A O 1
ATOM 1800 N N . LEU A 1 216 ? 19.656 5.219 -8.922 1 92.5 216 LEU A N 1
ATOM 1801 C CA . LEU A 1 216 ? 18.406 5.398 -8.188 1 92.5 216 LEU A CA 1
ATOM 1802 C C . LEU A 1 216 ? 18.266 4.363 -7.078 1 92.5 216 LEU A C 1
ATOM 1804 O O . LEU A 1 216 ? 17.922 4.703 -5.949 1 92.5 216 LEU A O 1
ATOM 1808 N N . LEU A 1 217 ? 18.609 3.143 -7.418 1 96.25 217 LEU A N 1
ATOM 1809 C CA . LEU A 1 217 ? 18.578 2.08 -6.422 1 96.25 217 LEU A CA 1
ATOM 1810 C C . LEU A 1 217 ? 19.609 2.334 -5.32 1 96.25 217 LEU A C 1
ATOM 1812 O O . LEU A 1 217 ? 19.312 2.15 -4.137 1 96.25 217 LEU A O 1
ATOM 1816 N N . GLN A 1 218 ? 20.734 2.777 -5.727 1 96.38 218 GLN A N 1
ATOM 1817 C CA . GLN A 1 218 ? 21.797 3.059 -4.758 1 96.38 218 GLN A CA 1
ATOM 1818 C C . GLN A 1 218 ? 21.344 4.125 -3.758 1 96.38 218 GLN A C 1
ATOM 1820 O O . GLN A 1 218 ? 21.547 3.967 -2.551 1 96.38 218 GLN A O 1
ATOM 1825 N N . HIS A 1 219 ? 20.75 5.164 -4.266 1 93.62 219 HIS A N 1
ATOM 1826 C CA . HIS A 1 219 ? 20.266 6.25 -3.416 1 93.62 219 HIS A CA 1
ATOM 1827 C C . HIS A 1 219 ? 19.203 5.754 -2.439 1 93.62 219 HIS A C 1
ATOM 1829 O O . HIS A 1 219 ? 19.266 6.047 -1.243 1 93.62 219 HIS A O 1
ATOM 1835 N N . PHE A 1 220 ? 18.328 4.996 -2.895 1 95.69 220 PHE A N 1
ATOM 1836 C CA . PHE A 1 220 ? 17.266 4.41 -2.07 1 95.69 220 PHE A CA 1
ATOM 1837 C C . PHE A 1 220 ? 17.875 3.566 -0.951 1 95.69 220 PHE A C 1
ATOM 1839 O O . PHE A 1 220 ? 17.516 3.732 0.218 1 95.69 220 PHE A O 1
ATOM 1846 N N . VAL A 1 221 ? 18.75 2.684 -1.313 1 97.75 221 VAL A N 1
ATOM 1847 C CA . VAL A 1 221 ? 19.359 1.756 -0.361 1 97.75 221 VAL A CA 1
ATOM 1848 C C . VAL A 1 221 ? 20.109 2.533 0.709 1 97.75 221 VAL A C 1
ATOM 1850 O O . VAL A 1 221 ? 19.984 2.252 1.902 1 97.75 221 VAL A O 1
ATOM 1853 N N . GLU A 1 222 ? 20.812 3.533 0.31 1 96.12 222 GLU A N 1
ATOM 1854 C CA . GLU A 1 222 ? 21.625 4.312 1.249 1 96.12 222 GLU A CA 1
ATOM 1855 C C . GLU A 1 222 ? 20.734 5.113 2.199 1 96.12 222 GLU A C 1
ATOM 1857 O O . GLU A 1 222 ? 20.969 5.129 3.408 1 96.12 222 GLU A O 1
ATOM 1862 N N . GLN A 1 223 ? 19.766 5.723 1.696 1 94.44 223 GLN A N 1
ATOM 1863 C CA . GLN A 1 223 ? 18.859 6.523 2.521 1 94.44 223 GLN A CA 1
ATOM 1864 C C . GLN A 1 223 ? 18.188 5.664 3.578 1 94.44 223 GLN A C 1
ATOM 1866 O O . GLN A 1 223 ? 18.172 6.012 4.762 1 94.44 223 GLN A O 1
ATOM 1871 N N . PHE A 1 224 ? 17.719 4.543 3.199 1 96.88 224 PHE A N 1
ATOM 1872 C CA . PHE A 1 224 ? 16.969 3.719 4.129 1 96.88 224 PHE A CA 1
ATOM 1873 C C . PHE A 1 224 ? 17.891 2.938 5.047 1 96.88 224 PHE A C 1
ATOM 1875 O O . PHE A 1 224 ? 17.5 2.529 6.141 1 96.88 224 PHE A O 1
ATOM 1882 N N . PHE A 1 225 ? 19.125 2.732 4.598 1 97.12 225 PHE A N 1
ATOM 1883 C CA . PHE A 1 225 ? 20.094 2.104 5.484 1 97.12 225 PHE A CA 1
ATOM 1884 C C . PHE A 1 225 ? 20.344 2.965 6.715 1 97.12 225 PHE A C 1
ATOM 1886 O O . PHE A 1 225 ? 20.25 2.486 7.844 1 97.12 225 PHE A O 1
ATOM 1893 N N . TYR A 1 226 ? 20.594 4.23 6.457 1 94.62 226 TYR A N 1
ATOM 1894 C CA . TYR A 1 226 ? 20.906 5.137 7.555 1 94.62 226 TYR A CA 1
ATOM 1895 C C . TYR A 1 226 ? 19.688 5.324 8.461 1 94.62 226 TYR A C 1
ATOM 1897 O O . TYR A 1 226 ? 19.812 5.352 9.688 1 94.62 226 TYR A O 1
ATOM 1905 N N . LEU A 1 227 ? 18.531 5.418 7.887 1 95.31 227 LEU A N 1
ATOM 1906 C CA . LEU A 1 227 ? 17.312 5.52 8.672 1 95.31 227 LEU A CA 1
ATOM 1907 C C . LEU A 1 227 ? 17.125 4.281 9.539 1 95.31 227 LEU A C 1
ATOM 1909 O O . LEU A 1 227 ? 16.844 4.391 10.742 1 95.31 227 LEU A O 1
ATOM 1913 N N . THR A 1 228 ? 17.297 3.139 8.922 1 97 228 THR A N 1
ATOM 1914 C CA . THR A 1 228 ? 17.078 1.879 9.625 1 97 228 THR A CA 1
ATOM 1915 C C . THR A 1 228 ? 18.062 1.74 10.789 1 97 228 THR A C 1
ATOM 1917 O O . THR A 1 228 ? 17.656 1.364 11.891 1 97 228 THR A O 1
ATOM 1920 N N . ARG A 1 229 ? 19.281 2.061 10.531 1 95.62 229 ARG A N 1
ATOM 1921 C CA . ARG A 1 229 ? 20.297 1.973 11.578 1 95.62 229 ARG A CA 1
ATOM 1922 C C . ARG A 1 229 ? 19.938 2.879 12.758 1 95.62 229 ARG A C 1
ATOM 1924 O O . ARG A 1 229 ? 20.062 2.479 13.914 1 95.62 229 ARG A O 1
ATOM 1931 N N . ASP A 1 230 ? 19.516 4.035 12.453 1 93.81 230 ASP A N 1
ATOM 1932 C CA . ASP A 1 230 ? 19.109 4.984 13.492 1 93.81 230 ASP A CA 1
ATOM 1933 C C . ASP A 1 230 ? 17.938 4.441 14.312 1 93.81 230 ASP A C 1
ATOM 1935 O O . ASP A 1 230 ? 17.969 4.496 15.539 1 93.81 230 ASP A O 1
ATOM 1939 N N . LEU A 1 231 ? 16.969 3.865 13.648 1 94.69 231 LEU A N 1
ATOM 1940 C CA . LEU A 1 231 ? 15.766 3.385 14.312 1 94.69 231 LEU A CA 1
ATOM 1941 C C . LEU A 1 231 ? 16.062 2.139 15.141 1 94.69 231 LEU A C 1
ATOM 1943 O O . LEU A 1 231 ? 15.414 1.907 16.172 1 94.69 231 LEU A O 1
ATOM 1947 N N . LEU A 1 232 ? 17 1.341 14.695 1 95.38 232 LEU A N 1
ATOM 1948 C CA . LEU A 1 232 ? 17.328 0.087 15.359 1 95.38 232 LEU A CA 1
ATOM 1949 C C . LEU A 1 232 ? 18.141 0.341 16.625 1 95.38 232 LEU A C 1
ATOM 1951 O O . LEU A 1 232 ? 18.328 -0.562 17.438 1 95.38 232 LEU A O 1
ATOM 1955 N N . GLU A 1 233 ? 18.609 1.523 16.844 1 91.5 233 GLU A N 1
ATOM 1956 C CA . GLU A 1 233 ? 19.359 1.838 18.047 1 91.5 233 GLU A CA 1
ATOM 1957 C C . GLU A 1 233 ? 18.531 1.628 19.297 1 91.5 233 GLU A C 1
ATOM 1959 O O . GLU A 1 233 ? 19.047 1.264 20.359 1 91.5 233 GLU A O 1
ATOM 1964 N N . SER A 1 234 ? 17.234 1.825 19.141 1 85.62 234 SER A N 1
ATOM 1965 C CA . SER A 1 234 ? 16.375 1.762 20.312 1 85.62 234 SER A CA 1
ATOM 1966 C C . SER A 1 234 ? 15.422 0.573 20.25 1 85.62 234 SER A C 1
ATOM 1968 O O . SER A 1 234 ? 14.484 0.477 21.047 1 85.62 234 SER A O 1
ATOM 1970 N N . ARG A 1 235 ? 15.594 -0.264 19.281 1 88.75 235 ARG A N 1
ATOM 1971 C CA . ARG A 1 235 ? 14.688 -1.399 19.156 1 88.75 235 ARG A CA 1
ATOM 1972 C C . ARG A 1 235 ? 15.367 -2.572 18.453 1 88.75 235 ARG A C 1
ATOM 1974 O O . ARG A 1 235 ? 16.344 -2.385 17.734 1 88.75 235 ARG A O 1
ATOM 1981 N N . PHE A 1 236 ? 14.859 -3.719 18.672 1 88.56 236 PHE A N 1
ATOM 1982 C CA . PHE A 1 236 ? 15.43 -4.961 18.156 1 88.56 236 PHE A CA 1
ATOM 1983 C C . PHE A 1 236 ? 15.078 -5.148 16.688 1 88.56 236 PHE A C 1
ATOM 1985 O O . PHE A 1 236 ? 15.859 -5.723 15.922 1 88.56 236 PHE A O 1
ATOM 1992 N N . GLN A 1 237 ? 13.953 -4.719 16.297 1 92.06 237 GLN A N 1
ATOM 1993 C CA . GLN A 1 237 ? 13.438 -4.941 14.945 1 92.06 237 GLN A CA 1
ATOM 1994 C C . GLN A 1 237 ? 12.586 -3.76 14.484 1 92.06 237 GLN A C 1
ATOM 1996 O O . GLN A 1 237 ? 12.008 -3.049 15.305 1 92.06 237 GLN A O 1
ATOM 2001 N N . ILE A 1 238 ? 12.578 -3.557 13.133 1 93.19 238 ILE A N 1
ATOM 2002 C CA . ILE A 1 238 ? 11.773 -2.453 12.617 1 93.19 238 ILE A CA 1
ATOM 2003 C C . ILE A 1 238 ? 11.156 -2.852 11.281 1 93.19 238 ILE A C 1
ATOM 2005 O O . ILE A 1 238 ? 11.695 -3.699 10.562 1 93.19 238 ILE A O 1
ATOM 2009 N N . ASN A 1 239 ? 10.047 -2.328 11.062 1 91.94 239 ASN A N 1
ATOM 2010 C CA . ASN A 1 239 ? 9.367 -2.383 9.773 1 91.94 239 ASN A CA 1
ATOM 2011 C C . ASN A 1 239 ? 9.125 -0.986 9.211 1 91.94 239 ASN A C 1
ATOM 2013 O O . ASN A 1 239 ? 8.703 -0.08 9.93 1 91.94 239 ASN A O 1
ATOM 2017 N N . LEU A 1 240 ? 9.383 -0.783 7.926 1 95.12 240 LEU A N 1
ATOM 2018 C CA . LEU A 1 240 ? 9.367 0.562 7.363 1 95.12 240 LEU A CA 1
ATOM 2019 C C . LEU A 1 240 ? 8.172 0.75 6.434 1 95.12 240 LEU A C 1
ATOM 2021 O O . LEU A 1 240 ? 8.148 1.688 5.633 1 95.12 240 LEU A O 1
ATOM 2025 N N . ARG A 1 241 ? 7.258 -0.053 6.543 1 92.5 241 ARG A N 1
ATOM 2026 C CA . ARG A 1 241 ? 6.141 -0.112 5.605 1 92.5 241 ARG A CA 1
ATOM 2027 C C . ARG A 1 241 ? 5.344 1.188 5.621 1 92.5 241 ARG A C 1
ATOM 2029 O O . ARG A 1 241 ? 4.727 1.555 4.617 1 92.5 241 ARG A O 1
ATOM 2036 N N . LEU A 1 242 ? 5.367 1.858 6.715 1 94.62 242 LEU A N 1
ATOM 2037 C CA . LEU A 1 242 ? 4.555 3.062 6.852 1 94.62 242 LEU A CA 1
ATOM 2038 C C . LEU A 1 242 ? 5.312 4.289 6.359 1 94.62 242 LEU A C 1
ATOM 2040 O O . LEU A 1 242 ? 4.734 5.371 6.227 1 94.62 242 LEU A O 1
ATOM 2044 N N . CYS A 1 243 ? 6.555 4.078 6.059 1 96.38 243 CYS A N 1
ATOM 2045 C CA . CYS A 1 243 ? 7.391 5.199 5.645 1 96.38 243 CYS A CA 1
ATOM 2046 C C . CYS A 1 243 ? 7.18 5.523 4.168 1 96.38 243 CYS A C 1
ATOM 2048 O O . CYS A 1 243 ? 8.125 5.477 3.379 1 96.38 243 CYS A O 1
ATOM 2050 N N . THR A 1 244 ? 5.984 5.828 3.842 1 95.88 244 THR A N 1
ATOM 2051 C CA . THR A 1 244 ? 5.562 6.195 2.496 1 95.88 244 THR A CA 1
ATOM 2052 C C . THR A 1 244 ? 4.602 7.383 2.535 1 95.88 244 THR A C 1
ATOM 2054 O O . THR A 1 244 ? 4.191 7.82 3.613 1 95.88 244 THR A O 1
ATOM 2057 N N . MET A 1 245 ? 4.199 7.84 1.394 1 95.75 245 MET A N 1
ATOM 2058 C CA . MET A 1 245 ? 3.273 8.961 1.276 1 95.75 245 MET A CA 1
ATOM 2059 C C . MET A 1 245 ? 1.829 8.477 1.22 1 95.75 245 MET A C 1
ATOM 2061 O O . MET A 1 245 ? 0.913 9.258 0.967 1 95.75 245 MET A O 1
ATOM 2065 N N . GLU A 1 246 ? 1.605 7.215 1.51 1 92.94 246 GLU A N 1
ATOM 2066 C CA . GLU A 1 246 ? 0.287 6.609 1.34 1 92.94 246 GLU A CA 1
ATOM 2067 C C . GLU A 1 246 ? -0.764 7.336 2.176 1 92.94 246 GLU A C 1
ATOM 2069 O O . GLU A 1 246 ? -1.893 7.539 1.725 1 92.94 246 GLU A O 1
ATOM 2074 N N . ARG A 1 247 ? -0.481 7.723 3.359 1 94.25 247 ARG A N 1
ATOM 2075 C CA . ARG A 1 247 ? -1.439 8.391 4.234 1 94.25 247 ARG A CA 1
ATOM 2076 C C . ARG A 1 247 ? -1.818 9.758 3.684 1 94.25 247 ARG A C 1
ATOM 2078 O O . ARG A 1 247 ? -2.99 10.141 3.711 1 94.25 247 ARG A O 1
ATOM 2085 N N . MET A 1 248 ? -0.849 10.43 3.127 1 95.38 248 MET A N 1
ATOM 2086 C CA . MET A 1 248 ? -1.111 11.711 2.49 1 95.38 248 MET A CA 1
ATOM 2087 C C . MET A 1 248 ? -1.972 11.539 1.243 1 95.38 248 MET A C 1
ATOM 2089 O O . MET A 1 248 ? -2.918 12.297 1.027 1 95.38 248 MET A O 1
ATOM 2093 N N . ASP A 1 249 ? -1.653 10.539 0.547 1 94 249 ASP A N 1
ATOM 2094 C CA . ASP A 1 249 ? -2.391 10.281 -0.686 1 94 249 ASP A CA 1
ATOM 2095 C C . ASP A 1 249 ? -3.844 9.914 -0.391 1 94 249 ASP A C 1
ATOM 2097 O O . ASP A 1 249 ? -4.75 10.328 -1.115 1 94 249 ASP A O 1
ATOM 2101 N N . THR A 1 250 ? -3.945 9.133 0.576 1 94.62 250 THR A N 1
ATOM 2102 C CA . THR A 1 250 ? -5.305 8.773 0.963 1 94.62 250 THR A CA 1
ATOM 2103 C C . THR A 1 250 ? -6.094 10.008 1.38 1 94.62 250 THR A C 1
ATOM 2105 O O . THR A 1 250 ? -7.266 10.156 1.023 1 94.62 250 THR A O 1
ATOM 2108 N N . PHE A 1 251 ? -5.523 10.875 2.115 1 96.69 251 PHE A N 1
ATOM 2109 C CA . PHE A 1 251 ? -6.199 12.102 2.535 1 96.69 251 PHE A CA 1
ATOM 2110 C C . PHE A 1 251 ? -6.562 12.961 1.33 1 96.69 251 PHE A C 1
ATOM 2112 O O . PHE A 1 251 ? -7.66 13.516 1.266 1 96.69 251 PHE A O 1
ATOM 2119 N N . GLU A 1 252 ? -5.656 13.039 0.413 1 96.38 252 GLU A N 1
ATOM 2120 C CA . GLU A 1 252 ? -5.945 13.766 -0.82 1 96.38 252 GLU A CA 1
ATOM 2121 C C . GLU A 1 252 ? -7.141 13.164 -1.549 1 96.38 252 GLU A C 1
ATOM 2123 O O . GLU A 1 252 ? -8 13.891 -2.053 1 96.38 252 GLU A O 1
ATOM 2128 N N . ARG A 1 253 ? -7.238 11.859 -1.613 1 95.62 253 ARG A N 1
ATOM 2129 C CA . ARG A 1 253 ? -8.375 11.195 -2.244 1 95.62 253 ARG A CA 1
ATOM 2130 C C . ARG A 1 253 ? -9.672 11.523 -1.521 1 95.62 253 ARG A C 1
ATOM 2132 O O . ARG A 1 253 ? -10.727 11.656 -2.152 1 95.62 253 ARG A O 1
ATOM 2139 N N . ILE A 1 254 ? -9.57 11.578 -0.219 1 97.25 254 ILE A N 1
ATOM 2140 C CA . ILE A 1 254 ? -10.734 11.938 0.584 1 97.25 254 ILE A CA 1
ATOM 2141 C C . ILE A 1 254 ? -11.188 13.359 0.23 1 97.25 254 ILE A C 1
ATOM 2143 O O . ILE A 1 254 ? -12.375 13.602 0.021 1 97.25 254 ILE A O 1
ATOM 2147 N N . ILE A 1 255 ? -10.266 14.25 0.134 1 96.5 255 ILE A N 1
ATOM 2148 C CA . ILE A 1 255 ? -10.586 15.625 -0.238 1 96.5 255 ILE A CA 1
ATOM 2149 C C . ILE A 1 255 ? -11.258 15.648 -1.607 1 96.5 255 ILE A C 1
ATOM 2151 O O . ILE A 1 255 ? -12.32 16.25 -1.772 1 96.5 255 ILE A O 1
ATOM 2155 N N . ARG A 1 256 ? -10.664 14.93 -2.529 1 94.56 256 ARG A N 1
ATOM 2156 C CA . ARG A 1 256 ? -11.18 14.922 -3.895 1 94.56 256 ARG A CA 1
ATOM 2157 C C . ARG A 1 256 ? -12.578 14.312 -3.947 1 94.56 256 ARG A C 1
ATOM 2159 O O . ARG A 1 256 ? -13.445 14.797 -4.676 1 94.56 256 ARG A O 1
ATOM 2166 N N . ALA A 1 257 ? -12.742 13.297 -3.258 1 95.25 257 ALA A N 1
ATOM 2167 C CA . ALA A 1 257 ? -14.055 12.664 -3.213 1 95.25 257 ALA A CA 1
ATOM 2168 C C . ALA A 1 257 ? -15.117 13.633 -2.707 1 95.25 257 ALA A C 1
ATOM 2170 O O . ALA A 1 257 ? -16.234 13.68 -3.238 1 95.25 257 ALA A O 1
ATOM 2171 N N . HIS A 1 258 ? -14.812 14.422 -1.758 1 95.38 258 HIS A N 1
ATOM 2172 C CA . HIS A 1 258 ? -15.758 15.375 -1.191 1 95.38 258 HIS A CA 1
ATOM 2173 C C . HIS A 1 258 ? -15.953 16.578 -2.113 1 95.38 258 HIS A C 1
ATOM 2175 O O . HIS A 1 258 ? -17.031 17.172 -2.141 1 95.38 258 HIS A O 1
ATOM 2181 N N . MET A 1 259 ? -14.914 16.906 -2.838 1 91.75 259 MET A N 1
ATOM 2182 C CA . MET A 1 259 ? -15.008 18.016 -3.793 1 91.75 259 MET A CA 1
ATOM 2183 C C . MET A 1 259 ? -16.031 17.688 -4.887 1 91.75 259 MET A C 1
ATOM 2185 O O . MET A 1 259 ? -16.672 18.594 -5.418 1 91.75 259 MET A O 1
ATOM 2189 N N . LYS A 1 260 ? -16.109 16.438 -5.199 1 88.62 260 LYS A N 1
ATOM 2190 C CA . LYS A 1 260 ? -17.047 16.016 -6.242 1 88.62 260 LYS A CA 1
ATOM 2191 C C . LYS A 1 260 ? -18.484 16.359 -5.871 1 88.62 260 LYS A C 1
ATOM 2193 O O . LYS A 1 260 ? -19.344 16.469 -6.746 1 88.62 260 LYS A O 1
ATOM 2198 N N . ASP A 1 261 ? -18.688 16.516 -4.641 1 84.81 261 ASP A N 1
ATOM 2199 C CA . ASP A 1 261 ? -20.031 16.891 -4.191 1 84.81 261 ASP A CA 1
ATOM 2200 C C . ASP A 1 261 ? -20.328 18.344 -4.535 1 84.81 261 ASP A C 1
ATOM 2202 O O . ASP A 1 261 ? -21.484 18.781 -4.504 1 84.81 261 ASP A O 1
ATOM 2206 N N . PHE A 1 262 ? -19.25 19.094 -4.934 1 79.94 262 PHE A N 1
ATOM 2207 C CA . PHE A 1 262 ? -19.422 20.516 -5.215 1 79.94 262 PHE A CA 1
ATOM 2208 C C . PHE A 1 262 ? -19.125 20.828 -6.68 1 79.94 262 PHE A C 1
ATOM 2210 O O . PHE A 1 262 ? -18.906 21.984 -7.051 1 79.94 262 PHE A O 1
ATOM 2217 N N . ILE A 1 263 ? -18.938 19.938 -7.543 1 67.19 263 ILE A N 1
ATOM 2218 C CA . ILE A 1 263 ? -18.516 20.062 -8.938 1 67.19 263 ILE A CA 1
ATOM 2219 C C . ILE A 1 263 ? -19.422 21.047 -9.664 1 67.19 263 ILE A C 1
ATOM 2221 O O . ILE A 1 263 ? -18.969 21.828 -10.5 1 67.19 263 ILE A O 1
ATOM 2225 N N . ASN A 1 264 ? -20.594 20.984 -9.344 1 66.5 264 ASN A N 1
ATOM 2226 C CA . ASN A 1 264 ? -21.516 21.875 -10.039 1 66.5 264 ASN A CA 1
ATOM 2227 C C . ASN A 1 264 ? -21.516 23.266 -9.438 1 66.5 264 ASN A C 1
ATOM 2229 O O . ASN A 1 264 ? -22.312 24.125 -9.836 1 66.5 264 ASN A O 1
ATOM 2233 N N . LYS A 1 265 ? -20.672 23.406 -8.531 1 68.06 265 LYS A N 1
ATOM 2234 C CA . LYS A 1 265 ? -20.578 24.719 -7.891 1 68.06 265 LYS A CA 1
ATOM 2235 C C . LYS A 1 265 ? -19.172 25.297 -8.023 1 68.06 265 LYS A C 1
ATOM 2237 O O . LYS A 1 265 ? -18.203 24.547 -8.203 1 68.06 265 LYS A O 1
ATOM 2242 N N . ALA A 1 266 ? -19.156 26.5 -8.273 1 68.5 266 ALA A N 1
ATOM 2243 C CA . ALA A 1 266 ? -17.844 27.125 -8.32 1 68.5 266 ALA A CA 1
ATOM 2244 C C . ALA A 1 266 ? -17.094 26.938 -7 1 68.5 266 ALA A C 1
ATOM 2246 O O . ALA A 1 266 ? -17.531 27.438 -5.957 1 68.5 266 ALA A O 1
ATOM 2247 N N . VAL A 1 267 ? -16.188 26.031 -6.961 1 77.38 267 VAL A N 1
ATOM 2248 C CA . VAL A 1 267 ? -15.383 25.828 -5.754 1 77.38 267 VAL A CA 1
ATOM 2249 C C . VAL A 1 267 ? -14.375 26.969 -5.605 1 77.38 267 VAL A C 1
ATOM 2251 O O . VAL A 1 267 ? -13.422 27.062 -6.379 1 77.38 267 VAL A O 1
ATOM 2254 N N . THR A 1 268 ? -14.664 27.891 -4.656 1 86.62 268 THR A N 1
ATOM 2255 C CA . THR A 1 268 ? -13.766 29 -4.383 1 86.62 268 THR A CA 1
ATOM 2256 C C . THR A 1 268 ? -12.633 28.562 -3.459 1 86.62 268 THR A C 1
ATOM 2258 O O . THR A 1 268 ? -12.656 27.453 -2.92 1 86.62 268 THR A O 1
ATOM 2261 N N . ARG A 1 269 ? -11.719 29.391 -3.375 1 90.94 269 ARG A N 1
ATOM 2262 C CA . ARG A 1 269 ? -10.578 29.156 -2.5 1 90.94 269 ARG A CA 1
ATOM 2263 C C . ARG A 1 269 ? -11.016 28.984 -1.051 1 90.94 269 ARG A C 1
ATOM 2265 O O . ARG A 1 269 ? -10.523 28.109 -0.341 1 90.94 269 ARG A O 1
ATOM 2272 N N . LYS A 1 270 ? -11.977 29.797 -0.658 1 91 270 LYS A N 1
ATOM 2273 C CA . LYS A 1 270 ? -12.508 29.75 0.701 1 91 270 LYS A CA 1
ATOM 2274 C C . LYS A 1 270 ? -13.219 28.422 0.964 1 91 270 LYS A C 1
ATOM 2276 O O . LYS A 1 270 ? -13.047 27.812 2.025 1 91 270 LYS A O 1
ATOM 2281 N N . VAL A 1 271 ? -13.922 27.969 0.062 1 90.94 271 VAL A N 1
ATOM 2282 C CA . VAL A 1 271 ? -14.664 26.719 0.187 1 90.94 271 VAL A CA 1
ATOM 2283 C C . VAL A 1 271 ? -13.695 25.547 0.331 1 90.94 271 VAL A C 1
ATOM 2285 O O . VAL A 1 271 ? -13.883 24.672 1.188 1 90.94 271 VAL A O 1
ATOM 2288 N N . LEU A 1 272 ? -12.695 25.547 -0.477 1 93.31 272 LEU A N 1
ATOM 2289 C CA . LEU A 1 272 ? -11.703 24.469 -0.416 1 93.31 272 LEU A CA 1
ATOM 2290 C C . LEU A 1 272 ? -10.969 24.484 0.922 1 93.31 272 LEU A C 1
ATOM 2292 O O . LEU A 1 272 ? -10.727 23.438 1.514 1 93.31 272 LEU A O 1
ATOM 2296 N N . PHE A 1 273 ? -10.664 25.672 1.361 1 95.5 273 PHE A N 1
ATOM 2297 C CA . PHE A 1 273 ? -10 25.828 2.648 1 95.5 273 PHE A CA 1
ATOM 2298 C C . PHE A 1 273 ? -10.859 25.281 3.775 1 95.5 273 PHE A C 1
ATOM 2300 O O . PHE A 1 273 ? -10.383 24.5 4.605 1 95.5 273 PHE A O 1
ATOM 2307 N N . ASP A 1 274 ? -12.117 25.578 3.775 1 94.19 274 ASP A N 1
ATOM 2308 C CA . ASP A 1 274 ? -13.047 25.109 4.801 1 94.19 274 ASP A CA 1
ATOM 2309 C C . ASP A 1 274 ? -13.242 23.594 4.723 1 94.19 274 ASP A C 1
ATOM 2311 O O . ASP A 1 274 ? -13.359 22.922 5.75 1 94.19 274 ASP A O 1
ATOM 2315 N N . LEU A 1 275 ? -13.289 23.156 3.529 1 95.5 275 LEU A N 1
ATOM 2316 C CA . LEU A 1 275 ? -13.461 21.719 3.33 1 95.5 275 LEU A CA 1
ATOM 2317 C C . LEU A 1 275 ? -12.305 20.953 3.945 1 95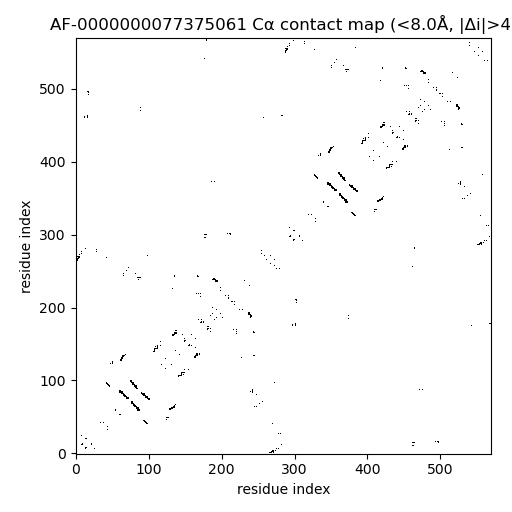.5 275 LEU A C 1
ATOM 2319 O O . LEU A 1 275 ? -12.523 20 4.703 1 95.5 275 LEU A O 1
ATOM 2323 N N . ILE A 1 276 ? -11.102 21.344 3.652 1 96.69 276 ILE A N 1
ATOM 2324 C CA . ILE A 1 276 ? -9.914 20.641 4.148 1 96.69 276 ILE A CA 1
ATOM 2325 C C . ILE A 1 276 ? -9.883 20.703 5.672 1 96.69 276 ILE A C 1
ATOM 2327 O O . ILE A 1 276 ? -9.633 19.703 6.336 1 96.69 276 ILE A O 1
ATOM 2331 N N . ARG A 1 277 ? -10.188 21.859 6.203 1 96.62 277 ARG A N 1
ATOM 2332 C CA . ARG A 1 277 ? -10.234 22 7.652 1 96.62 277 ARG A CA 1
ATOM 2333 C C . ARG A 1 277 ? -11.234 21.031 8.273 1 96.62 277 ARG A C 1
ATOM 2335 O O . ARG A 1 277 ? -10.914 20.344 9.234 1 96.62 277 ARG A O 1
ATOM 2342 N N . ALA A 1 278 ? -12.375 21.047 7.715 1 96.94 278 ALA A N 1
ATOM 2343 C CA . ALA A 1 278 ? -13.43 20.172 8.227 1 96.94 278 ALA A CA 1
ATOM 2344 C C . ALA A 1 278 ? -13 18.703 8.172 1 96.94 278 ALA A C 1
ATOM 2346 O O . ALA A 1 278 ? -13.172 17.969 9.148 1 96.94 278 ALA A O 1
ATOM 2347 N N . LEU A 1 279 ? -12.43 18.328 7.078 1 97.75 279 LEU A N 1
ATOM 2348 C CA . LEU A 1 279 ? -12.062 16.922 6.879 1 97.75 279 LEU A CA 1
ATOM 2349 C C . LEU A 1 279 ? -10.938 16.516 7.824 1 97.75 279 LEU A C 1
ATOM 2351 O O . LEU A 1 279 ? -10.883 15.375 8.273 1 97.75 279 LEU A O 1
ATOM 2355 N N . ILE A 1 280 ? -10.039 17.406 8.148 1 97.25 280 ILE A N 1
ATOM 2356 C CA . ILE A 1 280 ? -8.984 17.125 9.117 1 97.25 280 ILE A CA 1
ATOM 2357 C C . ILE A 1 280 ? -9.602 16.75 10.461 1 97.25 280 ILE A C 1
ATOM 2359 O O . ILE A 1 280 ? -9.156 15.805 11.117 1 97.25 280 ILE A O 1
ATOM 2363 N N . HIS A 1 281 ? -10.617 17.391 10.797 1 96.69 281 HIS A N 1
ATOM 2364 C CA . HIS A 1 281 ? -11.266 17.109 12.078 1 96.69 281 HIS A CA 1
ATOM 2365 C C . HIS A 1 281 ? -12.117 15.852 12 1 96.69 281 HIS A C 1
ATOM 2367 O O . HIS A 1 281 ? -12.125 15.047 12.938 1 96.69 281 HIS A O 1
ATOM 2373 N N . ILE A 1 282 ? -12.789 15.734 10.922 1 97.81 282 ILE A N 1
ATOM 2374 C CA . ILE A 1 282 ? -13.688 14.586 10.773 1 97.81 282 ILE A CA 1
ATOM 2375 C C . ILE A 1 282 ? -12.875 13.297 10.773 1 97.81 282 ILE A C 1
ATOM 2377 O O . ILE A 1 282 ? -13.258 12.32 11.43 1 97.81 282 ILE A O 1
ATOM 2381 N N . TYR A 1 283 ? -11.766 13.297 10.102 1 95.94 283 TYR A N 1
ATOM 2382 C CA . TYR A 1 283 ? -10.992 12.07 9.953 1 95.94 283 TYR A CA 1
ATOM 2383 C C . TYR A 1 283 ? -9.883 12 10.992 1 95.94 283 TYR A C 1
ATOM 2385 O O . TYR A 1 283 ? -9.195 10.977 11.109 1 95.94 283 TYR A O 1
ATOM 2393 N N . GLY A 1 284 ? -9.516 13.031 11.672 1 80.38 284 GLY A N 1
ATOM 2394 C CA . GLY A 1 284 ? -8.5 13.055 12.711 1 80.38 284 GLY A CA 1
ATOM 2395 C C . GLY A 1 284 ? -9 12.547 14.047 1 80.38 284 GLY A C 1
ATOM 2396 O O . GLY A 1 284 ? -8.25 12.516 15.023 1 80.38 284 GLY A O 1
ATOM 2397 N N . PHE A 1 285 ? -10.305 12.242 14.133 1 62.69 285 PHE A N 1
ATOM 2398 C CA . PHE A 1 285 ? -10.852 11.812 15.414 1 62.69 285 PHE A CA 1
ATOM 2399 C C . PHE A 1 285 ? -10.359 10.414 15.766 1 62.69 285 PHE A C 1
ATOM 2401 O O . PHE A 1 285 ? -10.086 9.602 14.883 1 62.69 285 PHE A O 1
ATOM 2408 N N . MET B 1 1 ? 6.027 -7.746 -38.375 1 40.97 1 MET B N 1
ATOM 2409 C CA . MET B 1 1 ? 6.383 -9.156 -38.312 1 40.97 1 MET B CA 1
ATOM 2410 C C . MET B 1 1 ? 5.867 -9.789 -37.031 1 40.97 1 MET B C 1
ATOM 2412 O O . MET B 1 1 ? 5.949 -9.188 -35.938 1 40.97 1 MET B O 1
ATOM 2416 N N . SER B 1 2 ? 4.891 -10.734 -37.062 1 50.44 2 SER B N 1
ATOM 2417 C CA . SER B 1 2 ? 4.203 -11.391 -35.969 1 50.44 2 SER B CA 1
ATOM 2418 C C . SER B 1 2 ? 5.195 -12.055 -35 1 50.44 2 SER B C 1
ATOM 2420 O O . SER B 1 2 ? 6.086 -12.789 -35.438 1 50.44 2 SER B O 1
ATOM 2422 N N . LEU B 1 3 ? 5.496 -11.414 -33.938 1 58.84 3 LEU B N 1
ATOM 2423 C CA . LEU B 1 3 ? 6.387 -12.031 -32.969 1 58.84 3 LEU B CA 1
ATOM 2424 C C . LEU B 1 3 ? 5.832 -13.375 -32.5 1 58.84 3 LEU B C 1
ATOM 2426 O O . LEU B 1 3 ? 4.715 -13.438 -31.984 1 58.84 3 LEU B O 1
ATOM 2430 N N . GLU B 1 4 ? 6.273 -14.57 -32.969 1 66.88 4 GLU B N 1
ATOM 2431 C CA . GLU B 1 4 ? 5.727 -15.883 -32.656 1 66.88 4 GLU B CA 1
ATOM 2432 C C . GLU B 1 4 ? 6.152 -16.344 -31.281 1 66.88 4 GLU B C 1
ATOM 2434 O O . GLU B 1 4 ? 5.402 -17.047 -30.594 1 66.88 4 GLU B O 1
ATOM 2439 N N . HIS B 1 5 ? 7.328 -16.047 -30.797 1 78.62 5 HIS B N 1
ATOM 2440 C CA . HIS B 1 5 ? 7.832 -16.453 -29.5 1 78.62 5 HIS B CA 1
ATOM 2441 C C . HIS B 1 5 ? 8.688 -15.367 -28.859 1 78.62 5 HIS B C 1
ATOM 2443 O O . HIS B 1 5 ? 9.312 -14.57 -29.578 1 78.62 5 HIS B O 1
ATOM 2449 N N . ILE B 1 6 ? 8.602 -15.297 -27.594 1 86.5 6 ILE B N 1
ATOM 2450 C CA . ILE B 1 6 ? 9.453 -14.359 -26.875 1 86.5 6 ILE B CA 1
ATOM 2451 C C . ILE B 1 6 ? 10.664 -15.086 -26.297 1 86.5 6 ILE B C 1
ATOM 2453 O O . ILE B 1 6 ? 10.516 -16.141 -25.672 1 86.5 6 ILE B O 1
ATOM 2457 N N . ASP B 1 7 ? 11.758 -14.586 -26.672 1 90.81 7 ASP B N 1
ATOM 2458 C CA . ASP B 1 7 ? 12.977 -15.039 -26 1 90.81 7 ASP B CA 1
ATOM 2459 C C . ASP B 1 7 ? 13.211 -14.273 -24.703 1 90.81 7 ASP B C 1
ATOM 2461 O O . ASP B 1 7 ? 13.336 -13.047 -24.703 1 90.81 7 ASP B O 1
ATOM 2465 N N . ILE B 1 8 ? 13.289 -15 -23.609 1 95.12 8 ILE B N 1
ATOM 2466 C CA . ILE B 1 8 ? 13.445 -14.406 -22.281 1 95.12 8 ILE B CA 1
ATOM 2467 C C . ILE B 1 8 ? 14.672 -13.5 -22.266 1 95.12 8 ILE B C 1
ATOM 2469 O O . ILE B 1 8 ? 14.695 -12.492 -21.547 1 95.12 8 ILE B O 1
ATOM 2473 N N . LYS B 1 9 ? 15.664 -13.758 -23.141 1 95.31 9 LYS B N 1
ATOM 2474 C CA . LYS B 1 9 ? 16.953 -13.07 -23.109 1 95.31 9 LYS B CA 1
ATOM 2475 C C . LYS B 1 9 ? 16.828 -11.656 -23.672 1 95.31 9 LYS B C 1
ATOM 2477 O O . LYS B 1 9 ? 17.703 -10.812 -23.438 1 95.31 9 LYS B O 1
ATOM 2482 N N . VAL B 1 10 ? 15.766 -11.398 -24.344 1 92.94 10 VAL B N 1
ATOM 2483 C CA . VAL B 1 10 ? 15.648 -10.102 -25 1 92.94 10 VAL B CA 1
ATOM 2484 C C . VAL B 1 10 ? 14.859 -9.141 -24.109 1 92.94 10 VAL B C 1
ATOM 2486 O O . VAL B 1 10 ? 14.797 -7.938 -24.391 1 92.94 10 VAL B O 1
ATOM 2489 N N . LEU B 1 11 ? 14.203 -9.672 -23.078 1 95.81 11 LEU B N 1
ATOM 2490 C CA . LEU B 1 11 ? 13.391 -8.828 -22.203 1 95.81 11 LEU B CA 1
ATOM 2491 C C . LEU B 1 11 ? 14.266 -7.867 -21.406 1 95.81 11 LEU B C 1
ATOM 2493 O O . LEU B 1 11 ? 15.336 -8.25 -20.922 1 95.81 11 LEU B O 1
ATOM 2497 N N . ARG B 1 12 ? 13.805 -6.695 -21.297 1 95.06 12 ARG B N 1
ATOM 2498 C CA . ARG B 1 12 ? 14.531 -5.633 -20.609 1 95.06 12 ARG B CA 1
ATOM 2499 C C . ARG B 1 12 ? 14.883 -6.039 -19.188 1 95.06 12 ARG B C 1
ATOM 2501 O O . ARG B 1 12 ? 15.992 -5.781 -18.719 1 95.06 12 ARG B O 1
ATOM 2508 N N . SER B 1 13 ? 13.992 -6.633 -18.547 1 97.38 13 SER B N 1
ATOM 2509 C CA . SER B 1 13 ? 14.211 -7.035 -17.156 1 97.38 13 SER B CA 1
ATOM 2510 C C . SER B 1 13 ? 15.281 -8.109 -17.047 1 97.38 13 SER B C 1
ATOM 2512 O O . SER B 1 13 ? 16.047 -8.141 -16.094 1 97.38 13 SER B O 1
ATOM 2514 N N . PHE B 1 14 ? 15.352 -8.977 -18.016 1 97.56 14 PHE B N 1
ATOM 2515 C CA . PHE B 1 14 ? 16.406 -9.992 -18.031 1 97.56 14 PHE B CA 1
ATOM 2516 C C . PHE B 1 14 ? 17.766 -9.352 -18.25 1 97.56 14 PHE B C 1
ATOM 2518 O O . PHE B 1 14 ? 18.734 -9.711 -17.594 1 97.56 14 PHE B O 1
ATOM 2525 N N . GLN B 1 15 ? 17.781 -8.445 -19.109 1 96.19 15 GLN B N 1
ATOM 2526 C CA . GLN B 1 15 ? 19.031 -7.762 -19.438 1 96.19 15 GLN B CA 1
ATOM 2527 C C . GLN B 1 15 ? 19.562 -6.961 -18.25 1 96.19 15 GLN B C 1
ATOM 2529 O O . GLN B 1 15 ? 20.766 -6.719 -18.141 1 96.19 15 GLN B O 1
ATOM 2534 N N . ALA B 1 16 ? 18.656 -6.594 -17.359 1 95.75 16 ALA B N 1
ATOM 2535 C CA . ALA B 1 16 ? 19.031 -5.809 -16.188 1 95.75 16 ALA B CA 1
ATOM 2536 C C . ALA B 1 16 ? 19.703 -6.684 -15.141 1 95.75 16 ALA B C 1
ATOM 2538 O O . ALA B 1 16 ? 20.328 -6.176 -14.203 1 95.75 16 ALA B O 1
ATOM 2539 N N . LEU B 1 17 ? 19.656 -8.023 -15.242 1 97.19 17 LEU B N 1
ATOM 2540 C CA . LEU B 1 17 ? 20.203 -8.938 -14.25 1 97.19 17 LEU B CA 1
ATOM 2541 C C . LEU B 1 17 ? 21.719 -9.039 -14.383 1 97.19 17 LEU B C 1
ATOM 2543 O O . LEU B 1 17 ? 22.266 -8.867 -15.477 1 97.19 17 LEU B O 1
ATOM 2547 N N . LEU B 1 18 ? 22.344 -9.297 -13.328 1 96.94 18 LEU B N 1
ATOM 2548 C CA . LEU B 1 18 ? 23.766 -9.641 -13.344 1 96.94 18 LEU B CA 1
ATOM 2549 C C . LEU B 1 18 ? 23.984 -11.016 -13.984 1 96.94 18 LEU B C 1
ATOM 2551 O O . LEU B 1 18 ? 23.062 -11.844 -14 1 96.94 18 LEU B O 1
ATOM 2555 N N . ASP B 1 19 ? 25.141 -11.312 -14.391 1 96.31 19 ASP B N 1
ATOM 2556 C CA . ASP B 1 19 ? 25.438 -12.516 -15.164 1 96.31 19 ASP B CA 1
ATOM 2557 C C . ASP B 1 19 ? 25.094 -13.773 -14.367 1 96.31 19 ASP B C 1
ATOM 2559 O O . ASP B 1 19 ? 24.484 -14.711 -14.898 1 96.31 19 ASP B O 1
ATOM 2563 N N . THR B 1 20 ? 25.422 -13.758 -13.148 1 95.69 20 THR B N 1
ATOM 2564 C CA . THR B 1 20 ? 25.141 -14.914 -12.305 1 95.69 20 THR B CA 1
ATOM 2565 C C . THR B 1 20 ? 23.641 -15.133 -12.18 1 95.69 20 THR B C 1
ATOM 2567 O O . THR B 1 20 ? 23.172 -16.266 -12.242 1 95.69 20 THR B O 1
ATOM 2570 N N . ASP B 1 21 ? 22.953 -14.062 -12.055 1 95.94 21 ASP B N 1
ATOM 2571 C CA . ASP B 1 21 ? 21.516 -14.156 -11.891 1 95.94 21 ASP B CA 1
ATOM 2572 C C . ASP B 1 21 ? 20.828 -14.508 -13.219 1 95.94 21 ASP B C 1
ATOM 2574 O O . ASP B 1 21 ? 19.812 -15.203 -13.234 1 95.94 21 ASP B O 1
ATOM 2578 N N . LYS B 1 22 ? 21.422 -14.062 -14.281 1 97.31 22 LYS B N 1
ATOM 2579 C CA . LYS B 1 22 ? 20.938 -14.461 -15.602 1 97.31 22 LYS B CA 1
ATOM 2580 C C . LYS B 1 22 ? 21.031 -15.977 -15.781 1 97.31 22 LYS B C 1
ATOM 2582 O O . LYS B 1 22 ? 20.078 -16.594 -16.266 1 97.31 22 LYS B O 1
ATOM 2587 N N . LEU B 1 23 ? 22.125 -16.422 -15.398 1 97.19 23 LEU B N 1
ATOM 2588 C CA . LEU B 1 23 ? 22.344 -17.859 -15.547 1 97.19 23 LEU B CA 1
ATOM 2589 C C . LEU B 1 23 ? 21.344 -18.656 -14.719 1 97.19 23 LEU B C 1
ATOM 2591 O O . LEU B 1 23 ? 20.719 -19.594 -15.219 1 97.19 23 LEU B O 1
ATOM 2595 N N . ILE B 1 24 ? 21.141 -18.219 -13.523 1 95.62 24 ILE B N 1
ATOM 2596 C CA . ILE B 1 24 ? 20.219 -18.906 -12.625 1 95.62 24 ILE B CA 1
ATOM 2597 C C . ILE B 1 24 ? 18.797 -18.797 -13.18 1 95.62 24 ILE B C 1
ATOM 2599 O O . ILE B 1 24 ? 18.062 -19.797 -13.242 1 95.62 24 ILE B O 1
ATOM 2603 N N . CYS B 1 25 ? 18.438 -17.625 -13.578 1 96.44 25 CYS B N 1
ATOM 2604 C CA . CYS B 1 25 ? 17.109 -17.375 -14.125 1 96.44 25 CYS B CA 1
ATOM 2605 C C . CYS B 1 25 ? 16.859 -18.219 -15.359 1 96.44 25 CYS B C 1
ATOM 2607 O O . CYS B 1 25 ? 15.836 -18.891 -15.461 1 96.44 25 CYS B O 1
ATOM 2609 N N . TYR B 1 26 ? 17.844 -18.25 -16.234 1 96.06 26 TYR B N 1
ATOM 2610 C CA . TYR B 1 26 ? 17.703 -18.984 -17.484 1 96.06 26 TYR B CA 1
ATOM 2611 C C . TYR B 1 26 ? 17.641 -20.484 -17.219 1 96.06 26 TYR B C 1
ATOM 2613 O O . TYR B 1 26 ? 16.875 -21.203 -17.859 1 96.06 26 TYR B O 1
ATOM 2621 N N . ASP B 1 27 ? 18.438 -20.922 -16.312 1 94.94 27 ASP B N 1
ATOM 2622 C CA . ASP B 1 27 ? 18.422 -22.328 -15.961 1 94.94 27 ASP B CA 1
ATOM 2623 C C . ASP B 1 27 ? 17.062 -22.75 -15.406 1 94.94 27 ASP B C 1
ATOM 2625 O O . ASP B 1 27 ? 16.516 -23.781 -15.812 1 94.94 27 ASP B O 1
ATOM 2629 N N . ASN B 1 28 ? 16.547 -21.969 -14.516 1 93.69 28 ASN B N 1
ATOM 2630 C CA . ASN B 1 28 ? 15.234 -22.266 -13.945 1 93.69 28 ASN B CA 1
ATOM 2631 C C . ASN B 1 28 ? 14.141 -22.219 -15.008 1 93.69 28 ASN B C 1
ATOM 2633 O O . ASN B 1 28 ? 13.25 -23.078 -15.023 1 93.69 28 ASN B O 1
ATOM 2637 N N . TYR B 1 29 ? 14.258 -21.281 -15.82 1 94.25 29 TYR B N 1
ATOM 2638 C CA . TYR B 1 29 ? 13.312 -21.109 -16.922 1 94.25 29 TYR B CA 1
ATOM 2639 C C . TYR B 1 29 ? 13.336 -22.328 -17.844 1 94.25 29 TYR B C 1
ATOM 2641 O O . TYR B 1 29 ? 12.289 -22.859 -18.219 1 94.25 29 TYR B O 1
ATOM 2649 N N . SER B 1 30 ? 14.531 -22.75 -18.141 1 93.06 30 SER B N 1
ATOM 2650 C CA . SER B 1 30 ? 14.719 -23.859 -19.078 1 93.06 30 SER B CA 1
ATOM 2651 C C . SER B 1 30 ? 14.328 -25.188 -18.438 1 93.06 30 SER B C 1
ATOM 2653 O O . SER B 1 30 ? 13.836 -26.094 -19.125 1 93.06 30 SER B O 1
ATOM 2655 N N . LYS B 1 31 ? 14.43 -25.25 -17.156 1 90.81 31 LYS B N 1
ATOM 2656 C CA . LYS B 1 31 ? 14.156 -26.5 -16.438 1 90.81 31 LYS B CA 1
ATOM 2657 C C . LYS B 1 31 ? 12.664 -26.672 -16.203 1 90.81 31 LYS B C 1
ATOM 2659 O O . LYS B 1 31 ? 12.203 -27.797 -15.93 1 90.81 31 LYS B O 1
ATOM 2664 N N . GLU B 1 32 ? 12.008 -25.594 -16.094 1 89.94 32 GLU B N 1
ATOM 2665 C CA . GLU B 1 32 ? 10.57 -25.734 -15.914 1 89.94 32 GLU B CA 1
ATOM 2666 C C . GLU B 1 32 ? 9.898 -26.297 -17.156 1 89.94 32 GLU B C 1
ATOM 2668 O O . GLU B 1 32 ? 9.641 -25.562 -18.125 1 89.94 32 GLU B O 1
ATOM 2673 N N . THR B 1 33 ? 9.625 -27.562 -17.125 1 85.25 33 THR B N 1
ATOM 2674 C CA . THR B 1 33 ? 9.039 -28.266 -18.25 1 85.25 33 THR B CA 1
ATOM 2675 C C . THR B 1 33 ? 7.555 -27.953 -18.391 1 85.25 33 THR B C 1
ATOM 2677 O O . THR B 1 33 ? 6.863 -27.766 -17.391 1 85.25 33 THR B O 1
ATOM 2680 N N . MET B 1 34 ? 7.215 -27.812 -19.547 1 89 34 MET B N 1
ATOM 2681 C CA . MET B 1 34 ? 5.812 -27.562 -19.859 1 89 34 MET B CA 1
ATOM 2682 C C . MET B 1 34 ? 5.273 -28.641 -20.812 1 89 34 MET B C 1
ATOM 2684 O O . MET B 1 34 ? 5.805 -28.828 -21.906 1 89 34 MET B O 1
ATOM 2688 N N . ALA B 1 35 ? 4.266 -29.344 -20.375 1 90.38 35 ALA B N 1
ATOM 2689 C CA . ALA B 1 35 ? 3.621 -30.328 -21.25 1 90.38 35 ALA B CA 1
ATOM 2690 C C . ALA B 1 35 ? 3.002 -29.656 -22.469 1 90.38 35 ALA B C 1
ATOM 2692 O O . ALA B 1 35 ? 2.646 -28.484 -22.438 1 90.38 35 ALA B O 1
ATOM 2693 N N . ASP B 1 36 ? 2.852 -30.438 -23.438 1 91.12 36 ASP B N 1
ATOM 2694 C CA . ASP B 1 36 ? 2.283 -29.938 -24.672 1 91.12 36 ASP B CA 1
ATOM 2695 C C . ASP B 1 36 ? 0.888 -29.359 -24.453 1 91.12 36 ASP B C 1
ATOM 2697 O O . ASP B 1 36 ? 0.54 -28.312 -25.016 1 91.12 36 ASP B O 1
ATOM 2701 N N . LYS B 1 37 ? 0.193 -30.062 -23.594 1 92.19 37 LYS B N 1
ATOM 2702 C CA . LYS B 1 37 ? -1.164 -29.594 -23.328 1 92.19 37 LYS B CA 1
ATOM 2703 C C . LYS B 1 37 ? -1.155 -28.203 -22.719 1 92.19 37 LYS B C 1
ATOM 2705 O O . LYS B 1 37 ? -2.037 -27.391 -23 1 92.19 37 LYS B O 1
ATOM 2710 N N . ASN B 1 38 ? -0.213 -27.906 -21.922 1 93 38 ASN B N 1
ATOM 2711 C CA . ASN B 1 38 ? -0.083 -26.594 -21.297 1 93 38 ASN B CA 1
ATOM 2712 C C . ASN B 1 38 ? 0.261 -25.531 -22.344 1 93 38 ASN B C 1
ATOM 2714 O O . ASN B 1 38 ? -0.283 -24.422 -22.297 1 93 38 ASN B O 1
ATOM 2718 N N . ARG B 1 39 ? 1.089 -25.906 -23.203 1 91 39 ARG B N 1
ATOM 2719 C CA . ARG B 1 39 ? 1.503 -24.984 -24.25 1 91 39 ARG B CA 1
ATOM 2720 C C . ARG B 1 39 ? 0.341 -24.656 -25.188 1 91 39 ARG B C 1
ATOM 2722 O O . ARG B 1 39 ? 0.138 -23.5 -25.547 1 91 39 ARG B O 1
ATOM 2729 N N . VAL B 1 40 ? -0.354 -25.672 -25.547 1 91.06 40 VAL B N 1
ATOM 2730 C CA . VAL B 1 40 ? -1.448 -25.547 -26.5 1 91.06 40 VAL B CA 1
ATOM 2731 C C . VAL B 1 40 ? -2.574 -24.719 -25.891 1 91.06 40 VAL B C 1
ATOM 2733 O O . VAL B 1 40 ? -3.119 -23.812 -26.531 1 91.06 40 VAL B O 1
ATOM 2736 N N . ASN B 1 41 ? -2.838 -25 -24.625 1 92.19 41 ASN B N 1
ATOM 2737 C CA . ASN B 1 41 ? -3.975 -24.359 -23.969 1 92.19 41 ASN B CA 1
ATOM 2738 C C . ASN B 1 41 ? -3.555 -23.109 -23.219 1 92.19 41 ASN B C 1
ATOM 2740 O O . ASN B 1 41 ? -4.395 -22.422 -22.625 1 92.19 41 ASN B O 1
ATOM 2744 N N . LYS B 1 42 ? -2.332 -22.797 -23.172 1 94.38 42 LYS B N 1
ATOM 2745 C CA . LYS B 1 42 ? -1.732 -21.578 -22.656 1 94.38 42 LYS B CA 1
ATOM 2746 C C . LYS B 1 42 ? -2.023 -21.406 -21.172 1 94.38 42 LYS B C 1
ATOM 2748 O O . LYS B 1 42 ? -2.508 -20.359 -20.75 1 94.38 42 LYS B O 1
ATOM 2753 N N . TYR B 1 43 ? -1.718 -22.375 -20.438 1 96.62 43 TYR B N 1
ATOM 2754 C CA . TYR B 1 43 ? -1.749 -22.312 -18.984 1 96.62 43 TYR B CA 1
ATOM 2755 C C . TYR B 1 43 ? -0.596 -23.094 -18.359 1 96.62 43 TYR B C 1
ATOM 2757 O O . TYR B 1 43 ? 0.024 -23.922 -19.031 1 96.62 43 TYR B O 1
ATOM 2765 N N . LEU B 1 44 ? -0.241 -22.797 -17.141 1 96.81 44 LEU B N 1
ATOM 2766 C CA . LEU B 1 44 ? 0.797 -23.547 -16.422 1 96.81 44 LEU B CA 1
ATOM 2767 C C . LEU B 1 44 ? 0.511 -23.578 -14.93 1 96.81 44 LEU B C 1
ATOM 2769 O O . LEU B 1 44 ? 0.117 -22.578 -14.344 1 96.81 44 LEU B O 1
ATOM 2773 N N . LYS B 1 45 ? 0.63 -24.719 -14.375 1 95.94 45 LYS B N 1
ATOM 2774 C CA . LYS B 1 45 ? 0.655 -24.938 -12.93 1 95.94 45 LYS B CA 1
ATOM 2775 C C . LYS B 1 45 ? 2.086 -25.078 -12.414 1 95.94 45 LYS B C 1
ATOM 2777 O O . LYS B 1 45 ? 2.887 -25.812 -13.008 1 95.94 45 LYS B O 1
ATOM 2782 N N . ARG B 1 46 ? 2.361 -24.453 -11.305 1 95.31 46 ARG B N 1
ATOM 2783 C CA . ARG B 1 46 ? 3.758 -24.375 -10.883 1 95.31 46 ARG B CA 1
ATOM 2784 C C . ARG B 1 46 ? 3.941 -24.938 -9.484 1 95.31 46 ARG B C 1
ATOM 2786 O O . ARG B 1 46 ? 4.906 -24.609 -8.789 1 95.31 46 ARG B O 1
ATOM 2793 N N . THR B 1 47 ? 3.1 -25.766 -9.07 1 95.12 47 THR B N 1
ATOM 2794 C CA . THR B 1 47 ? 3.066 -26.297 -7.711 1 95.12 47 THR B CA 1
ATOM 2795 C C . THR B 1 47 ? 4.352 -27.047 -7.391 1 95.12 47 THR B C 1
ATOM 2797 O O . THR B 1 47 ? 4.922 -26.891 -6.309 1 95.12 47 THR B O 1
ATOM 2800 N N . GLU B 1 48 ? 4.809 -27.812 -8.328 1 91.12 48 GLU B N 1
ATOM 2801 C CA . GLU B 1 48 ? 6.02 -28.594 -8.109 1 91.12 48 GLU B CA 1
ATOM 2802 C C . GLU B 1 48 ? 7.234 -27.688 -7.926 1 91.12 48 GLU B C 1
ATOM 2804 O O . GLU B 1 48 ? 8.094 -27.953 -7.078 1 91.12 48 GLU B O 1
ATOM 2809 N N . HIS B 1 49 ? 7.203 -26.656 -8.656 1 89.75 49 HIS B N 1
ATOM 2810 C CA . HIS B 1 49 ? 8.305 -25.703 -8.594 1 89.75 49 HIS B CA 1
ATOM 2811 C C . HIS B 1 49 ? 8.305 -24.938 -7.27 1 89.75 49 HIS B C 1
ATOM 2813 O O . HIS B 1 49 ? 9.367 -24.625 -6.734 1 89.75 49 HIS B O 1
ATOM 2819 N N . ILE B 1 50 ? 7.207 -24.656 -6.723 1 93.5 50 ILE B N 1
ATOM 2820 C CA . ILE B 1 50 ? 7.047 -23.797 -5.551 1 93.5 50 ILE B CA 1
ATOM 2821 C C . ILE B 1 50 ? 7.188 -24.641 -4.277 1 93.5 50 ILE B C 1
ATOM 2823 O O . ILE B 1 50 ? 7.574 -24.125 -3.229 1 93.5 50 ILE B O 1
ATOM 2827 N N . ALA B 1 51 ? 6.961 -25.938 -4.348 1 95.12 51 ALA B N 1
ATOM 2828 C CA . ALA B 1 51 ? 6.859 -26.812 -3.188 1 95.12 51 ALA B CA 1
ATOM 2829 C C . ALA B 1 51 ? 8.148 -26.797 -2.371 1 95.12 51 ALA B C 1
ATOM 2831 O O . ALA B 1 51 ? 8.125 -27 -1.153 1 95.12 51 ALA B O 1
ATOM 2832 N N . GLU B 1 52 ? 9.195 -26.484 -3.064 1 91.69 52 GLU B N 1
ATOM 2833 C CA . GLU B 1 52 ? 10.477 -26.562 -2.369 1 91.69 52 GLU B CA 1
ATOM 2834 C C . GLU B 1 52 ? 10.977 -25.172 -1.982 1 91.69 52 GLU B C 1
ATOM 2836 O O . GLU B 1 52 ? 12.07 -25.031 -1.434 1 91.69 52 GLU B O 1
ATOM 2841 N N . GLN B 1 53 ? 10.195 -24.172 -2.189 1 91.69 53 GLN B N 1
ATOM 2842 C CA . GLN B 1 53 ? 10.641 -22.812 -1.949 1 91.69 53 GLN B CA 1
ATOM 2843 C C . GLN B 1 53 ? 10.141 -22.297 -0.602 1 91.69 53 GLN B C 1
ATOM 2845 O O . GLN B 1 53 ? 9.914 -21.094 -0.432 1 91.69 53 GLN B O 1
ATOM 2850 N N . TYR B 1 54 ? 9.938 -23.156 0.373 1 93.25 54 TYR B N 1
ATOM 2851 C CA . TYR B 1 54 ? 9.453 -22.766 1.691 1 93.25 54 TYR B CA 1
ATOM 2852 C C . TYR B 1 54 ? 10.586 -22.203 2.543 1 93.25 54 TYR B C 1
ATOM 2854 O O . TYR B 1 54 ? 11.758 -22.484 2.297 1 93.25 54 TYR B O 1
ATOM 2862 N N . GLN B 1 55 ? 10.195 -21.422 3.416 1 89.44 55 GLN B N 1
ATOM 2863 C CA . GLN B 1 55 ? 11.141 -20.859 4.375 1 89.44 55 GLN B CA 1
ATOM 2864 C C . GLN B 1 55 ? 11.383 -21.812 5.535 1 89.44 55 GLN B C 1
ATOM 2866 O O . GLN B 1 55 ? 10.547 -22.672 5.828 1 89.44 55 GLN B O 1
ATOM 2871 N N . ASN B 1 56 ? 12.477 -21.562 6.227 1 90.12 56 ASN B N 1
ATOM 2872 C CA . ASN B 1 56 ? 12.852 -22.453 7.32 1 90.12 56 ASN B CA 1
ATOM 2873 C C . ASN B 1 56 ? 11.906 -22.312 8.508 1 90.12 56 ASN B C 1
ATOM 2875 O O . ASN B 1 56 ? 11.539 -23.312 9.141 1 90.12 56 ASN B O 1
ATOM 2879 N N . ASP B 1 57 ? 11.539 -21.141 8.781 1 87.75 57 ASP B N 1
ATOM 2880 C CA . ASP B 1 57 ? 10.578 -20.922 9.859 1 87.75 57 ASP B CA 1
ATOM 2881 C C . ASP B 1 57 ? 9.148 -21.172 9.375 1 87.75 57 ASP B C 1
ATOM 2883 O O . ASP B 1 57 ? 8.656 -20.484 8.484 1 87.75 57 ASP B O 1
ATOM 2887 N N . PRO B 1 58 ? 8.492 -22.109 9.898 1 88.44 58 PRO B N 1
ATOM 2888 C CA . PRO B 1 58 ? 7.141 -22.453 9.453 1 88.44 58 PRO B CA 1
ATOM 2889 C C . PRO B 1 58 ? 6.18 -21.266 9.508 1 88.44 58 PRO B C 1
ATOM 2891 O O . PRO B 1 58 ? 5.266 -21.172 8.688 1 88.44 58 PRO B O 1
ATOM 2894 N N . ALA B 1 59 ? 6.348 -20.406 10.469 1 87 59 ALA B N 1
ATOM 2895 C CA . ALA B 1 59 ? 5.473 -19.234 10.594 1 87 59 ALA B CA 1
ATOM 2896 C C . ALA B 1 59 ? 5.57 -18.344 9.359 1 87 59 ALA B C 1
ATOM 2898 O O . ALA B 1 59 ? 4.602 -17.672 8.984 1 87 59 ALA B O 1
ATOM 2899 N N . ASP B 1 60 ? 6.707 -18.438 8.688 1 90 60 ASP B N 1
ATOM 2900 C CA . ASP B 1 60 ? 6.945 -17.625 7.504 1 90 60 ASP B CA 1
ATOM 2901 C C . ASP B 1 60 ? 6.301 -18.234 6.266 1 90 60 ASP B C 1
ATOM 2903 O O . ASP B 1 60 ? 6.246 -17.609 5.207 1 90 60 ASP B O 1
ATOM 2907 N N . ASN B 1 61 ? 5.75 -19.422 6.469 1 95 61 ASN B N 1
ATOM 2908 C CA . ASN B 1 61 ? 5.148 -20.125 5.336 1 95 61 ASN B CA 1
ATOM 2909 C C . ASN B 1 61 ? 3.625 -20.078 5.395 1 95 61 ASN B C 1
ATOM 2911 O O . ASN B 1 61 ? 2.949 -20.641 4.531 1 95 61 ASN B O 1
ATOM 2915 N N . GLU B 1 62 ? 3.062 -19.453 6.445 1 96.06 62 GLU B N 1
ATOM 2916 C CA . GLU B 1 62 ? 1.635 -19.156 6.41 1 96.06 62 GLU B CA 1
ATOM 2917 C C . GLU B 1 62 ? 1.297 -18.219 5.254 1 96.06 62 GLU B C 1
ATOM 2919 O O . GLU B 1 62 ? 1.987 -17.219 5.035 1 96.06 62 GLU B O 1
ATOM 2924 N N . CYS B 1 63 ? 0.248 -18.625 4.551 1 97.25 63 CYS B N 1
ATOM 2925 C CA . CYS B 1 63 ? 0.006 -17.891 3.312 1 97.25 63 CYS B CA 1
ATOM 2926 C C . CYS B 1 63 ? -1.479 -17.859 2.973 1 97.25 63 CYS B C 1
ATOM 2928 O O . CYS B 1 63 ? -2.301 -18.391 3.727 1 97.25 63 CYS B O 1
ATOM 2930 N N . PHE B 1 64 ? -1.782 -17.109 1.998 1 98.06 64 PHE B N 1
ATOM 2931 C CA . PHE B 1 64 ? -3.127 -17.078 1.434 1 98.06 64 PHE B CA 1
ATOM 2932 C C . PHE B 1 64 ? -3.08 -17.234 -0.082 1 98.06 64 PHE B C 1
ATOM 2934 O O . PHE B 1 64 ? -2.051 -16.969 -0.707 1 98.06 64 PHE B O 1
ATOM 2941 N N . LEU B 1 65 ? -4.156 -17.766 -0.581 1 98.12 65 LEU B N 1
ATOM 2942 C CA . LEU B 1 65 ? -4.348 -17.859 -2.023 1 98.12 65 LEU B CA 1
ATOM 2943 C C . LEU B 1 65 ? -5.066 -16.625 -2.557 1 98.12 65 LEU B C 1
ATOM 2945 O O . LEU B 1 65 ? -6.098 -16.219 -2.014 1 98.12 65 LE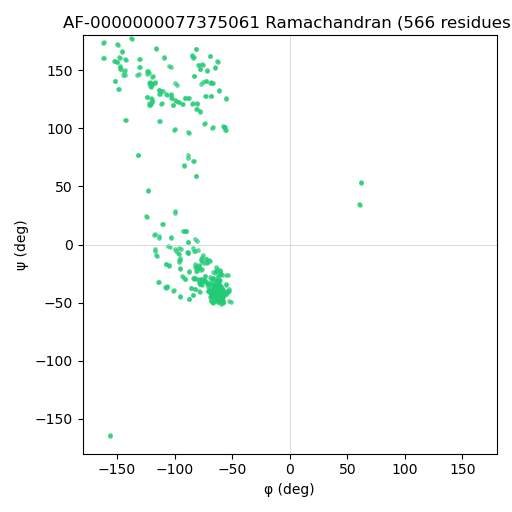U B O 1
ATOM 2949 N N . ALA B 1 66 ? -4.477 -16 -3.527 1 97.44 66 ALA B N 1
ATOM 2950 C CA . ALA B 1 66 ? -5.121 -14.867 -4.195 1 97.44 66 ALA B CA 1
ATOM 2951 C C . ALA B 1 66 ? -5.328 -15.156 -5.68 1 97.44 66 ALA B C 1
ATOM 2953 O O . ALA B 1 66 ? -4.496 -15.82 -6.312 1 97.44 66 ALA B O 1
ATOM 2954 N N . PHE B 1 67 ? -6.391 -14.688 -6.191 1 95.94 67 PHE B N 1
ATOM 2955 C CA . PHE B 1 67 ? -6.594 -14.852 -7.625 1 95.94 67 PHE B CA 1
ATOM 2956 C C . PHE B 1 67 ? -7.367 -13.664 -8.195 1 95.94 67 PHE B C 1
ATOM 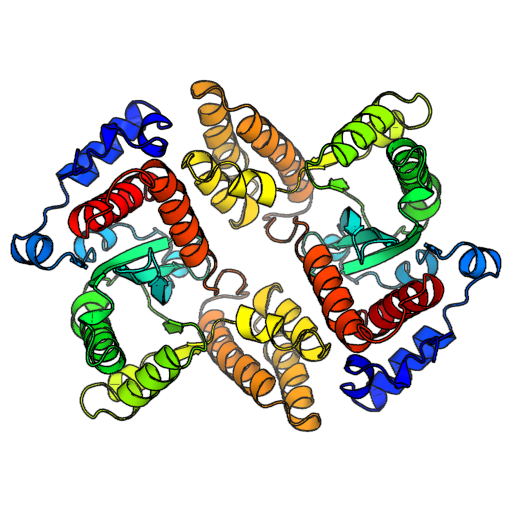2958 O O . PHE B 1 67 ? -8.07 -12.961 -7.469 1 95.94 67 PHE B O 1
ATOM 2965 N N . ASP B 1 68 ? -7.133 -13.43 -9.453 1 93.06 68 ASP B N 1
ATOM 2966 C CA . ASP B 1 68 ? -7.867 -12.391 -10.164 1 93.06 68 ASP B CA 1
ATOM 2967 C C . ASP B 1 68 ? -7.766 -12.586 -11.68 1 93.06 68 ASP B C 1
ATOM 2969 O O . ASP B 1 68 ? -6.945 -13.375 -12.156 1 93.06 68 ASP B O 1
ATOM 2973 N N . VAL B 1 69 ? -8.68 -11.977 -12.305 1 92.38 69 VAL B N 1
ATOM 2974 C CA . VAL B 1 69 ? -8.648 -11.875 -13.758 1 92.38 69 VAL B CA 1
ATOM 2975 C C . VAL B 1 69 ? -8.141 -10.5 -14.18 1 92.38 69 VAL B C 1
ATOM 2977 O O . VAL B 1 69 ? -8.703 -9.477 -13.781 1 92.38 69 VAL B O 1
ATOM 2980 N N . TYR B 1 70 ? -7.066 -10.508 -14.906 1 92.31 70 TYR B N 1
ATOM 2981 C CA . TYR B 1 70 ? -6.496 -9.25 -15.352 1 92.31 70 TYR B CA 1
ATOM 2982 C C . TYR B 1 70 ? -6.652 -9.086 -16.859 1 92.31 70 TYR B C 1
ATOM 2984 O O . TYR B 1 70 ? -6.137 -9.891 -17.641 1 92.31 70 TYR B O 1
ATOM 2992 N N . PRO B 1 71 ? -7.309 -8.016 -17.25 1 91.06 71 PRO B N 1
ATOM 2993 C CA . PRO B 1 71 ? -7.328 -7.719 -18.672 1 91.06 71 PRO B CA 1
ATOM 2994 C C . PRO B 1 71 ? -5.961 -7.293 -19.219 1 91.06 71 PRO B C 1
ATOM 2996 O O . PRO B 1 71 ? -5.32 -6.406 -18.641 1 91.06 71 PRO B O 1
ATOM 2999 N N . MET B 1 72 ? -5.531 -7.938 -20.266 1 90.31 72 MET B N 1
ATOM 3000 C CA . MET B 1 72 ? -4.215 -7.629 -20.812 1 90.31 72 MET B CA 1
ATOM 3001 C C . MET B 1 72 ? -4.332 -6.734 -22.047 1 90.31 72 MET B C 1
ATOM 3003 O O . MET B 1 72 ? -3.539 -5.805 -22.219 1 90.31 72 MET B O 1
ATOM 3007 N N . ASN B 1 73 ? -5.242 -6.945 -22.859 1 87.12 73 ASN B N 1
ATOM 3008 C CA . ASN B 1 73 ? -5.629 -6.113 -24 1 87.12 73 ASN B CA 1
ATOM 3009 C C . ASN B 1 73 ? -7.086 -6.344 -24.391 1 87.12 73 ASN B C 1
ATOM 3011 O O . ASN B 1 73 ? -7.883 -6.832 -23.578 1 87.12 73 ASN B O 1
ATOM 3015 N N . THR B 1 74 ? -7.48 -5.91 -25.578 1 85.62 74 THR B N 1
ATOM 3016 C CA . THR B 1 74 ? -8.883 -5.957 -25.969 1 85.62 74 THR B CA 1
ATOM 3017 C C . THR B 1 74 ? -9.32 -7.391 -26.234 1 85.62 74 THR B C 1
ATOM 3019 O O . THR B 1 74 ? -10.523 -7.688 -26.266 1 85.62 74 THR B O 1
ATOM 3022 N N . LYS B 1 75 ? -8.414 -8.258 -26.375 1 87.69 75 LYS B N 1
ATOM 3023 C CA . LYS B 1 75 ? -8.781 -9.602 -26.828 1 87.69 75 LYS B CA 1
ATOM 3024 C C . LYS B 1 75 ? -8.523 -10.633 -25.734 1 87.69 75 LYS B C 1
ATOM 3026 O O . LYS B 1 75 ? -9.219 -11.656 -25.672 1 87.69 75 LYS B O 1
ATOM 3031 N N . TYR B 1 76 ? -7.453 -10.328 -24.938 1 90.94 76 TYR B N 1
ATOM 3032 C CA . TYR B 1 76 ? -7.004 -11.398 -24.047 1 90.94 76 TYR B CA 1
ATOM 3033 C C . TYR B 1 76 ? -7.012 -10.938 -22.594 1 90.94 76 TYR B C 1
ATOM 3035 O O . TYR B 1 76 ? -6.809 -9.758 -22.312 1 90.94 76 TYR B O 1
ATOM 3043 N N . CYS B 1 77 ? -7.242 -11.859 -21.688 1 92.94 77 CYS B N 1
ATOM 3044 C CA . CYS B 1 77 ? -7.066 -11.688 -20.25 1 92.94 77 CYS B CA 1
ATOM 3045 C C . CYS B 1 77 ? -6.258 -12.836 -19.656 1 92.94 77 CYS B C 1
ATOM 3047 O O . CYS B 1 77 ? -6.016 -13.844 -20.328 1 92.94 77 CYS B O 1
ATOM 3049 N N . THR B 1 78 ? -5.742 -12.609 -18.578 1 95.38 78 THR B N 1
ATOM 3050 C CA . THR B 1 78 ? -5.035 -13.656 -17.844 1 95.38 78 THR B CA 1
ATOM 3051 C C . THR B 1 78 ? -5.668 -13.875 -16.469 1 95.38 78 THR B C 1
ATOM 3053 O O . THR B 1 78 ? -6.098 -12.922 -15.82 1 95.38 78 THR B O 1
ATOM 3056 N N . ILE B 1 79 ? -5.762 -15.125 -16.109 1 95 79 ILE B N 1
ATOM 3057 C CA . ILE B 1 79 ? -6.141 -15.516 -14.75 1 95 79 ILE B CA 1
ATOM 3058 C C . ILE B 1 79 ? -4.898 -15.953 -13.977 1 95 79 ILE B C 1
ATOM 3060 O O . ILE B 1 79 ? -4.152 -16.828 -14.422 1 95 79 ILE B O 1
ATOM 3064 N N . ILE B 1 80 ? -4.711 -15.352 -12.867 1 96.81 80 ILE B N 1
ATOM 3065 C CA . ILE B 1 80 ? -3.531 -15.656 -12.062 1 96.81 80 ILE B CA 1
ATOM 3066 C C . ILE B 1 80 ? -3.953 -16.078 -10.656 1 96.81 80 ILE B C 1
ATOM 3068 O O . ILE B 1 80 ? -4.785 -15.43 -10.023 1 96.81 80 ILE B O 1
ATOM 3072 N N . PHE B 1 81 ? -3.467 -17.219 -10.25 1 97.75 81 PHE B N 1
ATOM 3073 C CA . PHE B 1 81 ? -3.516 -17.656 -8.859 1 97.75 81 PHE B CA 1
ATOM 3074 C C . PHE B 1 81 ? -2.135 -17.578 -8.219 1 97.75 81 PHE B C 1
ATOM 3076 O O . PHE B 1 81 ? -1.156 -18.078 -8.773 1 97.75 81 PHE B O 1
ATOM 3083 N N . SER B 1 82 ? -2.076 -16.953 -7.098 1 97.62 82 SER B N 1
ATOM 3084 C CA . SER B 1 82 ? -0.785 -16.812 -6.434 1 97.62 82 SER B CA 1
ATOM 3085 C C . SER B 1 82 ? -0.874 -17.203 -4.961 1 97.62 82 SER B C 1
ATOM 3087 O O . SER B 1 82 ? -1.929 -17.047 -4.336 1 97.62 82 SER B O 1
ATOM 3089 N N . LEU B 1 83 ? 0.163 -17.734 -4.48 1 97.62 83 LEU B N 1
ATOM 3090 C CA . LEU B 1 83 ? 0.384 -17.922 -3.049 1 97.62 83 LEU B CA 1
ATOM 3091 C C . LEU B 1 83 ? 1.171 -16.75 -2.467 1 97.62 83 LEU B C 1
ATOM 3093 O O . LEU B 1 83 ? 2.289 -16.469 -2.904 1 97.62 83 LEU B O 1
ATOM 3097 N N . CYS B 1 84 ? 0.573 -16.094 -1.499 1 97.38 84 CYS B N 1
ATOM 3098 C CA . CYS B 1 84 ? 1.198 -14.922 -0.887 1 97.38 84 CYS B CA 1
ATOM 3099 C C . CYS B 1 84 ? 1.42 -15.141 0.605 1 97.38 84 CYS B C 1
ATOM 3101 O O . CYS B 1 84 ? 0.549 -15.68 1.294 1 97.38 84 CYS B O 1
ATOM 3103 N N . GLY B 1 85 ? 2.521 -14.75 1.069 1 96.19 85 GLY B N 1
ATOM 3104 C CA . GLY B 1 85 ? 2.795 -14.844 2.494 1 96.19 85 GLY B CA 1
ATOM 3105 C C . GLY B 1 85 ? 2.014 -13.844 3.32 1 96.19 85 GLY B C 1
ATOM 3106 O O . GLY B 1 85 ? 1.779 -12.711 2.881 1 96.19 85 GLY B O 1
ATOM 3107 N N . ILE B 1 86 ? 1.724 -14.219 4.496 1 95.62 86 ILE B N 1
ATOM 3108 C CA . ILE B 1 86 ? 1.006 -13.336 5.41 1 95.62 86 ILE B CA 1
ATOM 3109 C C . ILE B 1 86 ? 1.999 -12.461 6.168 1 95.62 86 ILE B C 1
ATOM 3111 O O . ILE B 1 86 ? 1.802 -11.25 6.281 1 95.62 86 ILE B O 1
ATOM 3115 N N . THR B 1 87 ? 3.068 -13.102 6.688 1 90.25 87 THR B N 1
ATOM 3116 C CA . THR B 1 87 ? 4.086 -12.367 7.422 1 90.25 87 THR B CA 1
ATOM 3117 C C . THR B 1 87 ? 5.348 -12.195 6.582 1 90.25 87 THR B C 1
ATOM 3119 O O . THR B 1 87 ? 6.195 -11.352 6.883 1 90.25 87 THR B O 1
ATOM 3122 N N . SER B 1 88 ? 5.43 -13.039 5.574 1 91.69 88 SER B N 1
ATOM 3123 C CA . SER B 1 88 ? 6.539 -12.969 4.625 1 91.69 88 SER B CA 1
ATOM 3124 C C . SER B 1 88 ? 6.102 -12.328 3.312 1 91.69 88 SER B C 1
ATOM 3126 O O . SER B 1 88 ? 4.934 -12.406 2.936 1 91.69 88 SER B O 1
ATOM 3128 N N . HIS B 1 89 ? 7.027 -11.758 2.703 1 90.88 89 HIS B N 1
ATOM 3129 C CA . HIS B 1 89 ? 6.676 -10.992 1.512 1 90.88 89 HIS B CA 1
ATOM 3130 C C . HIS B 1 89 ? 6.73 -11.867 0.261 1 90.88 89 HIS B C 1
ATOM 3132 O O . HIS B 1 89 ? 6.695 -11.352 -0.86 1 90.88 89 HIS B O 1
ATOM 3138 N N . PHE B 1 90 ? 6.828 -13.188 0.386 1 94 90 PHE B N 1
ATOM 3139 C CA . PHE B 1 90 ? 6.945 -14 -0.815 1 94 90 PHE B CA 1
ATOM 3140 C C . PHE B 1 90 ? 5.68 -13.906 -1.658 1 94 90 PHE B C 1
ATOM 3142 O O . PHE B 1 90 ? 4.594 -13.641 -1.134 1 94 90 PHE B O 1
ATOM 3149 N N . PHE B 1 91 ? 5.816 -14.094 -2.861 1 96.12 91 PHE B N 1
ATOM 3150 C CA . PHE B 1 91 ? 4.793 -14.07 -3.902 1 96.12 91 PHE B CA 1
ATOM 3151 C C . PHE B 1 91 ? 5.074 -15.133 -4.961 1 96.12 91 PHE B C 1
ATOM 3153 O O . PHE B 1 91 ? 5.996 -14.984 -5.762 1 96.12 91 PHE B O 1
ATOM 3160 N N . TYR B 1 92 ? 4.301 -16.203 -4.984 1 97.19 92 TYR B N 1
ATOM 3161 C CA . TYR B 1 92 ? 4.508 -17.281 -5.941 1 97.19 92 TYR B CA 1
ATOM 3162 C C . TYR B 1 92 ? 3.283 -17.469 -6.832 1 97.19 92 TYR B C 1
ATOM 3164 O O . TYR B 1 92 ? 2.188 -17.75 -6.34 1 97.19 92 TYR B O 1
ATOM 3172 N N . VAL B 1 93 ? 3.488 -17.375 -8.047 1 97.5 93 VAL B N 1
ATOM 3173 C CA . VAL B 1 93 ? 2.418 -17.688 -8.992 1 97.5 93 VAL B CA 1
ATOM 3174 C C . VAL B 1 93 ? 2.266 -19.188 -9.133 1 97.5 93 VAL B C 1
ATOM 3176 O O . VAL B 1 93 ? 3.148 -19.859 -9.672 1 97.5 93 VAL B O 1
ATOM 3179 N N . ILE B 1 94 ? 1.15 -19.703 -8.727 1 97.31 94 ILE B N 1
ATOM 3180 C CA . ILE B 1 94 ? 0.965 -21.141 -8.727 1 97.31 94 ILE B CA 1
ATOM 3181 C C . ILE B 1 94 ? 0.287 -21.578 -10.031 1 97.31 94 ILE B C 1
ATOM 3183 O O . ILE B 1 94 ? 0.434 -22.719 -10.461 1 97.31 94 ILE B O 1
ATOM 3187 N N . TYR B 1 95 ? -0.47 -20.625 -10.555 1 97.56 95 TYR B N 1
ATOM 3188 C CA . TYR B 1 95 ? -1.179 -20.891 -11.805 1 97.56 95 TYR B CA 1
ATOM 3189 C C . TYR B 1 95 ? -1.4 -19.609 -12.594 1 97.56 95 TYR B C 1
ATOM 3191 O O . TYR B 1 95 ? -1.701 -18.562 -12.016 1 97.56 95 TYR B O 1
ATOM 3199 N N . TRP B 1 96 ? -1.26 -19.688 -13.852 1 97.25 96 TRP B N 1
ATOM 3200 C CA . TRP B 1 96 ? -1.718 -18.625 -14.727 1 97.25 96 TRP B CA 1
ATOM 3201 C C . TRP B 1 96 ? -2.139 -19.172 -16.094 1 97.25 96 TRP B C 1
ATOM 3203 O O . TRP B 1 96 ? -1.756 -20.281 -16.469 1 97.25 96 TRP B O 1
ATOM 3213 N N . ASN B 1 97 ? -2.93 -18.484 -16.766 1 96.69 97 ASN B N 1
ATOM 3214 C CA . ASN B 1 97 ? -3.318 -18.797 -18.141 1 96.69 97 ASN B CA 1
ATOM 3215 C C . ASN B 1 97 ? -3.535 -17.531 -18.969 1 96.69 97 ASN B C 1
ATOM 3217 O O . ASN B 1 97 ? -3.404 -16.422 -18.453 1 96.69 97 ASN B O 1
ATOM 3221 N N . VAL B 1 98 ? -3.615 -17.688 -20.203 1 95.44 98 VAL B N 1
ATOM 3222 C CA . VAL B 1 98 ? -4.035 -16.625 -21.109 1 95.44 98 VAL B CA 1
ATOM 3223 C C . VAL B 1 98 ? -5.254 -17.094 -21.906 1 95.44 98 VAL B C 1
ATOM 3225 O O . VAL B 1 98 ? -5.195 -18.094 -22.625 1 95.44 98 VAL B O 1
ATOM 3228 N N . VAL B 1 99 ? -6.309 -16.328 -21.75 1 92.62 99 VAL B N 1
ATOM 3229 C CA . VAL B 1 99 ? -7.562 -16.75 -22.375 1 92.62 99 VAL B CA 1
ATOM 3230 C C . VAL B 1 99 ? -8.07 -15.633 -23.297 1 92.62 99 VAL B C 1
ATOM 3232 O O . VAL B 1 99 ? -7.816 -14.453 -23.047 1 92.62 99 VAL B O 1
ATOM 3235 N N . GLU B 1 100 ? -8.695 -16.078 -24.344 1 89.25 100 GLU B N 1
ATOM 3236 C CA . GLU B 1 100 ? -9.422 -15.125 -25.188 1 89.25 100 GLU B CA 1
ATOM 3237 C C . GLU B 1 100 ? -10.781 -14.781 -24.594 1 89.25 100 GLU B C 1
ATOM 3239 O O . GLU B 1 100 ? -11.57 -15.672 -24.281 1 89.25 100 GLU B O 1
ATOM 3244 N N . GLU B 1 101 ? -10.984 -13.562 -24.344 1 78.25 101 GLU B N 1
ATOM 3245 C CA . GLU B 1 101 ? -12.164 -13.102 -23.609 1 78.25 101 GLU B CA 1
ATOM 3246 C C . GLU B 1 101 ? -13.445 -13.609 -24.266 1 78.25 101 GLU B C 1
ATOM 3248 O O . GLU B 1 101 ? -14.391 -13.992 -23.578 1 78.25 101 GLU B O 1
ATOM 3253 N N . THR B 1 102 ? -13.508 -13.594 -25.562 1 72.94 102 THR B N 1
ATOM 3254 C CA . THR B 1 102 ? -14.695 -13.984 -26.312 1 72.94 102 THR B CA 1
ATOM 3255 C C . THR B 1 102 ? -14.945 -15.484 -26.188 1 72.94 102 THR B C 1
ATOM 3257 O O . THR B 1 102 ? -16.062 -15.961 -26.438 1 72.94 102 THR B O 1
ATOM 3260 N N . ARG B 1 103 ? -14.039 -16.188 -25.75 1 69.56 103 ARG B N 1
ATOM 3261 C CA . ARG B 1 103 ? -14.164 -17.641 -25.688 1 69.56 103 ARG B CA 1
ATOM 3262 C C . ARG B 1 103 ? -14.625 -18.078 -24.297 1 69.56 103 ARG B C 1
ATOM 3264 O O . ARG B 1 103 ? -14.93 -19.266 -24.094 1 69.56 103 ARG B O 1
ATOM 3271 N N . LEU B 1 104 ? -14.656 -17.141 -23.438 1 74.31 104 LEU B N 1
ATOM 3272 C CA . LEU B 1 104 ? -15.102 -17.516 -22.094 1 74.31 104 LEU B CA 1
ATOM 3273 C C . LEU B 1 104 ? -16.609 -17.406 -21.969 1 74.31 104 LEU B C 1
ATOM 3275 O O . LEU B 1 104 ? -17.125 -16.375 -21.531 1 74.31 104 LEU B O 1
ATOM 3279 N N . GLU B 1 105 ? -17.359 -18.391 -22.516 1 73.38 105 GLU B N 1
ATOM 3280 C CA . GLU B 1 105 ? -18.812 -18.375 -22.484 1 73.38 105 GLU B CA 1
ATOM 3281 C C . GLU B 1 105 ? -19.344 -18.281 -21.047 1 73.38 105 GLU B C 1
ATOM 3283 O O . GLU B 1 105 ? -20.297 -17.547 -20.797 1 73.38 105 GLU B O 1
ATOM 3288 N N . ASP B 1 106 ? -18.672 -19.016 -20.141 1 85.19 106 ASP B N 1
ATOM 3289 C CA . ASP B 1 106 ? -19.062 -19.031 -18.734 1 85.19 106 ASP B CA 1
ATOM 3290 C C . ASP B 1 106 ? -17.844 -18.812 -17.828 1 85.19 106 ASP B C 1
ATOM 3292 O O . ASP B 1 106 ? -17.359 -19.766 -17.203 1 85.19 106 ASP B O 1
ATOM 3296 N N . PRO B 1 107 ? -17.469 -17.578 -17.781 1 85.44 107 PRO B N 1
ATOM 3297 C CA . PRO B 1 107 ? -16.234 -17.281 -17.047 1 85.44 107 PRO B CA 1
ATOM 3298 C C . PRO B 1 107 ? -16.328 -17.656 -15.562 1 85.44 107 PRO B C 1
ATOM 3300 O O . PRO B 1 107 ? -15.344 -18.109 -14.977 1 85.44 107 PRO B O 1
ATOM 3303 N N . GLU B 1 108 ? -17.531 -17.516 -15.016 1 89.44 108 GLU B N 1
ATOM 3304 C CA . GLU B 1 108 ? -17.703 -17.812 -13.602 1 89.44 108 GLU B CA 1
ATOM 3305 C C . GLU B 1 108 ? -17.531 -19.312 -13.328 1 89.44 108 GLU B C 1
ATOM 3307 O O . GLU B 1 108 ? -16.875 -19.703 -12.359 1 89.44 108 GLU B O 1
ATOM 3312 N N . LYS B 1 109 ? -18.109 -20.094 -14.164 1 90.5 109 LYS B N 1
ATOM 3313 C CA . LYS B 1 109 ? -17.984 -21.531 -14.016 1 90.5 109 LYS B CA 1
ATOM 3314 C C . LYS B 1 109 ? -16.531 -21.969 -14.211 1 90.5 109 LYS B C 1
ATOM 3316 O O . LYS B 1 109 ? -16.031 -22.828 -13.477 1 90.5 109 LYS B O 1
ATOM 3321 N N . PHE B 1 110 ? -15.938 -21.422 -15.172 1 92.12 110 PHE B N 1
ATOM 3322 C CA . PHE B 1 110 ? -14.539 -21.734 -15.453 1 92.12 110 PHE B CA 1
ATOM 3323 C C . PHE B 1 110 ? -13.664 -21.422 -14.242 1 92.12 110 PHE B C 1
ATOM 3325 O O . PHE B 1 110 ? -12.852 -22.266 -13.828 1 92.12 110 PHE B O 1
ATOM 3332 N N . LEU B 1 111 ? -13.828 -20.281 -13.711 1 92.81 111 LEU B N 1
ATOM 3333 C CA . LEU B 1 111 ? -13.039 -19.859 -12.555 1 92.81 111 LEU B CA 1
ATOM 3334 C C . LEU B 1 111 ? -13.336 -20.75 -11.352 1 92.81 111 LEU B C 1
ATOM 3336 O O . LEU B 1 111 ? -12.422 -21.094 -10.594 1 92.81 111 LEU B O 1
ATOM 3340 N N . CYS B 1 112 ? -14.586 -21.062 -11.211 1 92.81 112 CYS B N 1
ATOM 3341 C CA . CYS B 1 112 ? -14.984 -21.938 -10.117 1 92.81 112 CYS B CA 1
ATOM 3342 C C . CYS B 1 112 ? -14.305 -23.297 -10.227 1 92.81 112 CYS B C 1
ATOM 3344 O O . CYS B 1 112 ? -13.766 -23.812 -9.242 1 92.81 112 CYS B O 1
ATOM 3346 N N . ASP B 1 113 ? -14.289 -23.812 -11.422 1 93 113 ASP B N 1
ATOM 3347 C CA . ASP B 1 113 ? -13.656 -25.094 -11.656 1 93 113 ASP B CA 1
ATOM 3348 C C . ASP B 1 113 ? -12.148 -25.031 -11.422 1 93 113 ASP B C 1
ATOM 3350 O O . ASP B 1 113 ? -11.555 -25.953 -10.867 1 93 113 ASP B O 1
ATOM 3354 N N . LEU B 1 114 ? -11.602 -23.953 -11.867 1 94.62 114 LEU B N 1
ATOM 3355 C CA . LEU B 1 114 ? -10.164 -23.766 -11.664 1 94.62 114 LEU B CA 1
ATOM 3356 C C . LEU B 1 114 ? -9.836 -23.688 -10.18 1 94.62 114 LEU B C 1
ATOM 3358 O O . LEU B 1 114 ? -8.883 -24.312 -9.719 1 94.62 114 LEU B O 1
ATOM 3362 N N . LEU B 1 115 ? -10.578 -22.906 -9.477 1 95.88 115 LEU B N 1
ATOM 3363 C CA . LEU B 1 115 ? -10.383 -22.766 -8.031 1 95.88 115 LEU B CA 1
ATOM 3364 C C . LEU B 1 115 ? -10.508 -24.109 -7.328 1 95.88 115 LEU B C 1
ATOM 3366 O O . LEU B 1 115 ? -9.68 -24.453 -6.48 1 95.88 115 LEU B O 1
ATOM 3370 N N . ALA B 1 116 ? -11.508 -24.828 -7.695 1 95.25 116 ALA B N 1
ATOM 3371 C CA . ALA B 1 116 ? -11.703 -26.156 -7.125 1 95.25 116 ALA B CA 1
ATOM 3372 C C . ALA B 1 116 ? -10.5 -27.062 -7.391 1 95.25 116 ALA B C 1
ATOM 3374 O O . ALA B 1 116 ? -10.031 -27.766 -6.496 1 95.25 116 ALA B O 1
ATOM 3375 N N . ASN B 1 117 ? -10.07 -26.984 -8.602 1 95.69 117 ASN B N 1
ATOM 3376 C CA . ASN B 1 117 ? -8.914 -27.797 -8.977 1 95.69 117 ASN B CA 1
ATOM 3377 C C . ASN B 1 117 ? -7.68 -27.406 -8.172 1 95.69 117 ASN B C 1
ATOM 3379 O O . ASN B 1 117 ? -6.91 -28.281 -7.754 1 95.69 117 ASN B O 1
ATOM 3383 N N . ILE B 1 118 ? -7.473 -26.141 -7.988 1 96.5 118 ILE B N 1
ATOM 3384 C CA . ILE B 1 118 ? -6.332 -25.656 -7.215 1 96.5 118 ILE B CA 1
ATOM 3385 C C . ILE B 1 118 ? -6.414 -26.188 -5.785 1 96.5 118 ILE B C 1
ATOM 3387 O O . ILE B 1 118 ? -5.426 -26.688 -5.242 1 96.5 118 ILE B O 1
ATOM 3391 N N . PHE B 1 119 ? -7.551 -26.219 -5.191 1 95.31 119 PHE B N 1
ATOM 3392 C CA . PHE B 1 119 ? -7.742 -26.656 -3.812 1 95.31 119 PHE B CA 1
ATOM 3393 C C . PHE B 1 119 ? -7.547 -28.156 -3.684 1 95.31 119 PHE B C 1
ATOM 3395 O O . PHE B 1 119 ? -6.918 -28.625 -2.734 1 95.31 119 PHE B O 1
ATOM 3402 N N . VAL B 1 120 ? -8.047 -28.844 -4.652 1 94.5 120 VAL B N 1
ATOM 3403 C CA . VAL B 1 120 ? -8.125 -30.297 -4.516 1 94.5 120 VAL B CA 1
ATOM 3404 C C . VAL B 1 120 ? -6.809 -30.938 -4.953 1 94.5 120 VAL B C 1
ATOM 3406 O O . VAL B 1 120 ? -6.328 -31.875 -4.324 1 94.5 120 VAL B O 1
ATOM 3409 N N . ALA B 1 121 ? -6.254 -30.344 -5.984 1 95.5 121 ALA B N 1
ATOM 3410 C CA . ALA B 1 121 ? -5.133 -31.047 -6.609 1 95.5 121 ALA B CA 1
ATOM 3411 C C . ALA B 1 121 ? -3.811 -30.359 -6.281 1 95.5 121 ALA B C 1
ATOM 3413 O O . ALA B 1 121 ? -2.779 -31.016 -6.141 1 95.5 121 ALA B O 1
ATOM 3414 N N . GLU B 1 122 ? -3.777 -29.031 -6.191 1 96.69 122 GLU B N 1
ATOM 3415 C CA . GLU B 1 122 ? -2.508 -28.312 -6.121 1 96.69 122 GLU B CA 1
ATOM 3416 C C . GLU B 1 122 ? -2.127 -28.016 -4.676 1 96.69 122 GLU B C 1
ATOM 3418 O O . GLU B 1 122 ? -0.997 -28.281 -4.258 1 96.69 122 GLU B O 1
ATOM 3423 N N . ILE B 1 123 ? -3.041 -27.547 -3.855 1 95.75 123 ILE B N 1
ATOM 3424 C CA . ILE B 1 123 ? -2.76 -27.078 -2.506 1 95.75 123 ILE B CA 1
ATOM 3425 C C . ILE B 1 123 ? -2.238 -28.219 -1.649 1 95.75 123 ILE B C 1
ATOM 3427 O O . ILE B 1 123 ? -1.273 -28.062 -0.899 1 95.75 123 ILE B O 1
ATOM 3431 N N . PRO B 1 124 ? -2.793 -29.469 -1.775 1 95.44 124 PRO B N 1
ATOM 3432 C CA . PRO B 1 124 ? -2.305 -30.578 -0.951 1 95.44 124 PRO B CA 1
ATOM 3433 C C . PRO B 1 124 ? -0.842 -30.922 -1.229 1 95.44 124 PRO B C 1
ATOM 3435 O O . PRO B 1 124 ? -0.177 -31.531 -0.388 1 95.44 124 PRO B O 1
ATOM 3438 N N . LYS B 1 125 ? -0.351 -30.531 -2.373 1 96.56 125 LYS B N 1
ATOM 3439 C CA . LYS B 1 125 ? 1.038 -30.812 -2.732 1 96.56 125 LYS B CA 1
ATOM 3440 C C . LYS B 1 125 ? 1.985 -29.828 -2.037 1 96.56 125 LYS B C 1
ATOM 3442 O O . LYS B 1 125 ? 3.197 -30.062 -1.995 1 96.56 125 LYS B O 1
ATOM 3447 N N . LEU B 1 126 ? 1.488 -28.703 -1.604 1 97.19 126 LEU B N 1
ATOM 3448 C CA . LEU B 1 126 ? 2.279 -27.688 -0.934 1 97.19 126 LEU B CA 1
ATOM 3449 C C . LEU B 1 126 ? 2.262 -27.875 0.577 1 97.19 126 LEU B C 1
ATOM 3451 O O . LEU B 1 126 ? 1.838 -27 1.321 1 97.19 126 LEU B O 1
ATOM 3455 N N . LYS B 1 127 ? 2.867 -28.906 1.035 1 95.75 127 LYS B N 1
ATOM 3456 C CA . LYS B 1 127 ? 2.75 -29.406 2.4 1 95.75 127 LYS B CA 1
ATOM 3457 C C . LYS B 1 127 ? 3.406 -28.453 3.395 1 95.75 127 LYS B C 1
ATOM 3459 O O . LYS B 1 127 ? 3.01 -28.391 4.562 1 95.75 127 LYS B O 1
ATOM 3464 N N . LYS B 1 128 ? 4.387 -27.75 2.918 1 96.5 128 LYS B N 1
ATOM 3465 C CA . LYS B 1 128 ? 5.148 -26.906 3.83 1 96.5 128 LYS B CA 1
ATOM 3466 C C . LYS B 1 128 ? 4.527 -25.516 3.934 1 96.5 128 LYS B C 1
ATOM 3468 O O . LYS B 1 128 ? 4.984 -24.688 4.723 1 96.5 128 LYS B O 1
ATOM 3473 N N . PHE B 1 129 ? 3.512 -25.266 3.113 1 96.88 129 PHE B N 1
ATOM 3474 C CA . PHE B 1 129 ? 2.785 -24 3.146 1 96.88 129 PHE B CA 1
ATOM 3475 C C . PHE B 1 129 ? 1.439 -24.172 3.84 1 96.88 129 PHE B C 1
ATOM 3477 O O . PHE B 1 129 ? 0.703 -25.125 3.557 1 96.88 129 PHE B O 1
ATOM 3484 N N . LEU B 1 130 ? 1.157 -23.406 4.734 1 95.5 130 LEU B N 1
ATOM 3485 C CA . LEU B 1 130 ? -0.109 -23.453 5.457 1 95.5 130 LEU B CA 1
ATOM 3486 C C . LEU B 1 130 ? -1.078 -22.406 4.934 1 95.5 130 LEU B C 1
ATOM 3488 O O . LEU B 1 130 ? -1.004 -21.234 5.324 1 95.5 130 LEU B O 1
ATOM 3492 N N . LEU B 1 131 ? -1.952 -22.797 4.125 1 96.56 131 LEU B N 1
ATOM 3493 C CA . LEU B 1 131 ? -2.947 -21.906 3.547 1 96.56 131 LEU B CA 1
ATOM 3494 C C . LEU B 1 131 ? -4.008 -21.531 4.578 1 96.56 131 LEU B C 1
ATOM 3496 O O . LEU B 1 131 ? -4.641 -22.406 5.168 1 96.56 131 LEU B O 1
ATOM 3500 N N . LYS B 1 132 ? -4.23 -20.25 4.73 1 95.81 132 LYS B N 1
ATOM 3501 C CA . LYS B 1 132 ? -5.121 -19.781 5.789 1 95.81 132 LYS B CA 1
ATOM 3502 C C . LYS B 1 132 ? -6.441 -19.281 5.219 1 95.81 132 LYS B C 1
ATOM 3504 O O . LYS B 1 132 ? -7.496 -19.438 5.84 1 95.81 132 LYS B O 1
ATOM 3509 N N . PHE B 1 133 ? -6.355 -18.641 4.066 1 96.94 133 PHE B N 1
ATOM 3510 C CA . PHE B 1 133 ? -7.574 -18.094 3.49 1 96.94 133 PHE B CA 1
ATOM 3511 C C . PHE B 1 133 ? -7.387 -17.812 2.004 1 96.94 133 PHE B C 1
ATOM 3513 O O . PHE B 1 133 ? -6.301 -18 1.459 1 96.94 133 PHE B O 1
ATOM 3520 N N . VAL B 1 134 ? -8.477 -17.438 1.39 1 96.75 134 VAL B N 1
ATOM 3521 C CA . VAL B 1 134 ? -8.484 -17.016 -0.008 1 96.75 134 VAL B CA 1
ATOM 3522 C C . VAL B 1 134 ? -8.844 -15.531 -0.103 1 96.75 134 VAL B C 1
ATOM 3524 O O . VAL B 1 134 ? -9.789 -15.078 0.549 1 96.75 134 VAL B O 1
ATOM 3527 N N . LEU B 1 135 ? -8.062 -14.82 -0.886 1 97 135 LEU B N 1
ATOM 3528 C CA . LEU B 1 135 ? -8.281 -13.391 -1.069 1 97 135 LEU B CA 1
ATOM 3529 C C . LEU B 1 135 ? -8.711 -13.086 -2.502 1 97 135 LEU B C 1
ATOM 3531 O O . LEU B 1 135 ? -8.062 -13.531 -3.453 1 97 135 LEU B O 1
ATOM 3535 N N . CYS B 1 136 ? -9.766 -12.352 -2.629 1 92.94 136 CYS B N 1
ATOM 3536 C CA . CYS B 1 136 ? -10.211 -11.953 -3.961 1 92.94 136 CYS B CA 1
ATOM 3537 C C . CYS B 1 136 ? -10.875 -10.586 -3.93 1 92.94 136 CYS B C 1
ATOM 3539 O O . CYS B 1 136 ? -11.234 -10.094 -2.859 1 92.94 136 CYS B O 1
ATOM 3541 N N . ARG B 1 137 ? -10.984 -9.953 -5.059 1 92.5 137 ARG B N 1
ATOM 3542 C CA . ARG B 1 137 ? -11.633 -8.648 -5.164 1 92.5 137 ARG B CA 1
ATOM 3543 C C . ARG B 1 137 ? -13.156 -8.781 -5.105 1 92.5 137 ARG B C 1
ATOM 3545 O O . ARG B 1 137 ? -13.695 -9.836 -5.434 1 92.5 137 ARG B O 1
ATOM 3552 N N . ASN B 1 138 ? -13.734 -7.715 -4.695 1 85.44 138 ASN B N 1
ATOM 3553 C CA . ASN B 1 138 ? -15.195 -7.668 -4.699 1 85.44 138 ASN B CA 1
ATOM 3554 C C . ASN B 1 138 ? -15.734 -7.281 -6.07 1 85.44 138 ASN B C 1
ATOM 3556 O O . ASN B 1 138 ? -16.297 -6.191 -6.234 1 85.44 138 ASN B O 1
ATOM 3560 N N . SER B 1 139 ? -15.633 -8.133 -6.945 1 85.38 139 SER B N 1
ATOM 3561 C CA . SER B 1 139 ? -16.188 -7.926 -8.281 1 85.38 139 SER B CA 1
ATOM 3562 C C . SER B 1 139 ? -17.406 -8.812 -8.516 1 85.38 139 SER B C 1
ATOM 3564 O O . SER B 1 139 ? -17.594 -9.805 -7.809 1 85.38 139 SER B O 1
ATOM 3566 N N . THR B 1 140 ? -18.172 -8.406 -9.5 1 85.81 140 THR B N 1
ATOM 3567 C CA . THR B 1 140 ? -19.359 -9.195 -9.82 1 85.81 140 THR B CA 1
ATOM 3568 C C . THR B 1 140 ? -18.984 -10.625 -10.172 1 85.81 140 THR B C 1
ATOM 3570 O O . THR B 1 140 ? -19.656 -11.57 -9.742 1 85.81 140 THR B O 1
ATOM 3573 N N . VAL B 1 141 ? -17.922 -10.75 -10.836 1 86.12 141 VAL B N 1
ATOM 3574 C CA . VAL B 1 141 ? -17.469 -12.07 -11.258 1 86.12 141 VAL B CA 1
ATOM 3575 C C . VAL B 1 141 ? -17.062 -12.891 -10.031 1 86.12 141 VAL B C 1
ATOM 3577 O O . VAL B 1 141 ? -17.516 -14.023 -9.852 1 86.12 141 VAL B O 1
ATOM 3580 N N . ASN B 1 142 ? -16.281 -12.305 -9.242 1 87.5 142 ASN B N 1
ATOM 3581 C CA . ASN B 1 142 ? -15.781 -13.031 -8.078 1 87.5 142 ASN B CA 1
ATOM 3582 C C . ASN B 1 142 ? -16.922 -13.359 -7.109 1 87.5 142 ASN B C 1
ATOM 3584 O O . ASN B 1 142 ? -16.922 -14.422 -6.488 1 87.5 142 ASN B O 1
ATOM 3588 N N . GLU B 1 143 ? -17.859 -12.469 -7.016 1 88.12 143 GLU B N 1
ATOM 3589 C CA . GLU B 1 143 ? -19.016 -12.734 -6.164 1 88.12 143 GLU B CA 1
ATOM 3590 C C . GLU B 1 143 ? -19.781 -13.961 -6.645 1 88.12 143 GLU B C 1
ATOM 3592 O O . GLU B 1 143 ? -20.188 -14.805 -5.836 1 88.12 143 GLU B O 1
ATOM 3597 N N . ARG B 1 144 ? -19.953 -14.031 -7.895 1 91.38 144 ARG B N 1
ATOM 3598 C CA . ARG B 1 144 ? -20.656 -15.164 -8.484 1 91.38 144 ARG B CA 1
ATOM 3599 C C . ARG B 1 144 ? -19.859 -16.453 -8.328 1 91.38 144 ARG B C 1
ATOM 3601 O O . ARG B 1 144 ? -20.422 -17.516 -8.047 1 91.38 144 ARG B O 1
ATOM 3608 N N . VAL B 1 145 ? -18.609 -16.312 -8.492 1 91.75 145 VAL B N 1
ATOM 3609 C CA . VAL B 1 145 ? -17.719 -17.469 -8.344 1 91.75 145 VAL B CA 1
ATOM 3610 C C . VAL B 1 145 ? -17.812 -18 -6.914 1 91.75 145 VAL B C 1
ATOM 3612 O O . VAL B 1 145 ? -18 -19.203 -6.703 1 91.75 145 VAL B O 1
ATOM 3615 N N . ILE B 1 146 ? -17.719 -17.141 -5.984 1 90.69 146 ILE B N 1
ATOM 3616 C CA . ILE B 1 146 ? -17.75 -17.516 -4.578 1 90.69 146 ILE B CA 1
ATOM 3617 C C . ILE B 1 146 ? -19.109 -18.141 -4.242 1 90.69 146 ILE B C 1
ATOM 3619 O O . ILE B 1 146 ? -19.172 -19.156 -3.545 1 90.69 146 ILE B O 1
ATOM 3623 N N . LYS B 1 147 ? -20.125 -17.562 -4.77 1 91.75 147 LYS B N 1
ATOM 3624 C CA . LYS B 1 147 ? -21.469 -18.109 -4.555 1 91.75 147 LYS B CA 1
ATOM 3625 C C . LYS B 1 147 ? -21.578 -19.516 -5.129 1 91.75 147 LYS B C 1
ATOM 3627 O O . LYS B 1 147 ? -22.062 -20.438 -4.457 1 91.75 147 LYS B O 1
ATOM 3632 N N . MET B 1 148 ? -21.141 -19.688 -6.32 1 92.94 148 MET B N 1
ATOM 3633 C CA . MET B 1 148 ? -21.156 -21 -6.965 1 92.94 148 MET B CA 1
ATOM 3634 C C . MET B 1 148 ? -20.328 -22 -6.172 1 92.94 148 MET B C 1
ATOM 3636 O O . MET B 1 148 ? -20.75 -23.156 -6 1 92.94 148 MET B O 1
ATOM 3640 N N . PHE B 1 149 ? -19.203 -21.5 -5.805 1 91.94 149 PHE B N 1
ATOM 3641 C CA . PHE B 1 149 ? -18.297 -22.344 -5.043 1 91.94 149 PHE B CA 1
ATOM 3642 C C . PHE B 1 149 ? -18.938 -22.781 -3.729 1 91.94 149 PHE B C 1
ATOM 3644 O O . PHE B 1 149 ? -18.797 -23.938 -3.32 1 91.94 149 PHE B O 1
ATOM 3651 N N . ALA B 1 150 ? -19.656 -21.969 -3.072 1 90.62 150 ALA B N 1
ATOM 3652 C CA . ALA B 1 150 ? -20.297 -22.219 -1.782 1 90.62 150 ALA B CA 1
ATOM 3653 C C . ALA B 1 150 ? -21.5 -23.141 -1.936 1 90.62 150 ALA B C 1
ATOM 3655 O O . ALA B 1 150 ? -21.781 -23.953 -1.052 1 90.62 150 ALA B O 1
ATOM 3656 N N . GLU B 1 151 ? -22.172 -23.094 -3.053 1 92.38 151 GLU B N 1
ATOM 3657 C CA . GLU B 1 151 ? -23.453 -23.781 -3.219 1 92.38 151 GLU B CA 1
ATOM 3658 C C . GLU B 1 151 ? -23.266 -25.156 -3.865 1 92.38 151 GLU B C 1
ATOM 3660 O O . GLU B 1 151 ? -24.156 -26 -3.791 1 92.38 151 GLU B O 1
ATOM 3665 N N . SER B 1 152 ? -22.172 -25.297 -4.5 1 90.19 152 SER B N 1
ATOM 3666 C CA . SER B 1 152 ? -21.953 -26.562 -5.188 1 90.19 152 SER B CA 1
ATOM 3667 C C . SER B 1 152 ? -21.656 -27.688 -4.195 1 90.19 152 SER B C 1
ATOM 3669 O O . SER B 1 152 ? -20.891 -27.5 -3.248 1 90.19 152 SER B O 1
ATOM 3671 N N . ARG B 1 153 ? -22.172 -28.859 -4.434 1 85 153 ARG B N 1
ATOM 3672 C CA . ARG B 1 153 ? -21.969 -30.016 -3.58 1 85 153 ARG B CA 1
ATOM 3673 C C . ARG B 1 153 ? -20.516 -30.453 -3.584 1 85 153 ARG B C 1
ATOM 3675 O O . ARG B 1 153 ? -19.984 -30.906 -2.562 1 85 153 ARG B O 1
ATOM 3682 N N . LYS B 1 154 ? -19.891 -30.188 -4.703 1 84.19 154 LYS B N 1
ATOM 3683 C CA . LYS B 1 154 ? -18.5 -30.625 -4.887 1 84.19 154 LYS B CA 1
ATOM 3684 C C . LYS B 1 154 ? -17.531 -29.719 -4.145 1 84.19 154 LYS B C 1
ATOM 3686 O O . LYS B 1 154 ? -16.469 -30.156 -3.707 1 84.19 154 LYS B O 1
ATOM 3691 N N . THR B 1 155 ? -17.938 -28.422 -4.008 1 89.12 155 THR B N 1
ATOM 3692 C CA . THR B 1 155 ? -16.938 -27.469 -3.553 1 89.12 155 THR B CA 1
ATOM 3693 C C . THR B 1 155 ? -17.328 -26.859 -2.205 1 89.12 155 THR B C 1
ATOM 3695 O O . THR B 1 155 ? -16.531 -26.172 -1.568 1 89.12 155 THR B O 1
ATOM 3698 N N . SER B 1 156 ? -18.453 -27.156 -1.685 1 88 156 SER B N 1
ATOM 3699 C CA . SER B 1 156 ? -18.953 -26.547 -0.452 1 88 156 SER B CA 1
ATOM 3700 C C . SER B 1 156 ? -18.047 -26.859 0.728 1 88 156 SER B C 1
ATOM 3702 O O . SER B 1 156 ? -17.812 -26.016 1.587 1 88 156 SER B O 1
ATOM 3704 N N . ARG B 1 157 ? -17.578 -28.078 0.765 1 88.88 157 ARG B N 1
ATOM 3705 C CA . ARG B 1 157 ? -16.688 -28.453 1.851 1 88.88 157 ARG B CA 1
ATOM 3706 C C . ARG B 1 157 ? -15.406 -27.625 1.822 1 88.88 157 ARG B C 1
ATOM 3708 O O . ARG B 1 157 ? -14.898 -27.219 2.871 1 88.88 157 ARG B O 1
ATOM 3715 N N . LEU B 1 158 ? -14.938 -27.359 0.626 1 87.62 158 LEU B N 1
ATOM 3716 C CA . LEU B 1 158 ? -13.742 -26.531 0.465 1 87.62 158 LEU B CA 1
ATOM 3717 C C . LEU B 1 158 ? -14.016 -25.094 0.897 1 87.62 158 LEU B C 1
ATOM 3719 O O . LEU B 1 158 ? -13.18 -24.469 1.556 1 87.62 158 LEU B O 1
ATOM 3723 N N . PHE B 1 159 ? -15.133 -24.656 0.572 1 87.38 159 PHE B N 1
ATOM 3724 C CA . PHE B 1 159 ? -15.555 -23.312 0.958 1 87.38 159 PHE B CA 1
ATOM 3725 C C . PHE B 1 159 ? -15.578 -23.172 2.475 1 87.38 159 PHE B C 1
ATOM 3727 O O . PHE B 1 159 ? -15.203 -22.125 3.01 1 87.38 159 PHE B O 1
ATOM 3734 N N . ASN B 1 160 ? -15.93 -24.203 3.094 1 85.69 160 ASN B N 1
ATOM 3735 C CA . ASN B 1 160 ? -16.031 -24.156 4.551 1 85.69 160 ASN B CA 1
ATOM 3736 C C . ASN B 1 160 ? -14.68 -24.359 5.215 1 85.69 160 ASN B C 1
ATOM 3738 O O . ASN B 1 160 ? -14.5 -24.031 6.391 1 85.69 160 ASN B O 1
ATOM 3742 N N . THR B 1 161 ? -13.789 -24.859 4.477 1 88.12 161 THR B N 1
ATOM 3743 C CA . THR B 1 161 ? -12.461 -25.141 5.012 1 88.12 161 THR B CA 1
ATOM 3744 C C . THR B 1 161 ? -11.602 -23.875 5.008 1 88.12 161 THR B C 1
ATOM 3746 O O . THR B 1 161 ? -10.805 -23.656 5.922 1 88.12 161 THR B O 1
ATOM 3749 N N . PHE B 1 162 ? -11.734 -23.094 3.988 1 89.19 162 PHE B N 1
ATOM 3750 C CA . PHE B 1 162 ? -10.938 -21.875 3.861 1 89.19 162 PHE B CA 1
ATOM 3751 C C . PHE B 1 162 ? -11.828 -20.641 3.793 1 89.19 162 PHE B C 1
ATOM 3753 O O . PHE B 1 162 ? -12.703 -20.562 2.932 1 89.19 162 PHE B O 1
ATOM 3760 N N . PRO B 1 163 ? -11.578 -19.812 4.613 1 92.19 163 PRO B N 1
ATOM 3761 C CA . PRO B 1 163 ? -12.359 -18.578 4.52 1 92.19 163 PRO B CA 1
ATOM 3762 C C . PRO B 1 163 ? -12.023 -17.766 3.271 1 92.19 163 PRO B C 1
ATOM 3764 O O . PRO B 1 163 ? -10.859 -17.688 2.867 1 92.19 163 PRO B O 1
ATOM 3767 N N . PHE B 1 164 ? -13.062 -17.219 2.676 1 93.38 164 PHE B N 1
ATOM 3768 C CA . PHE B 1 164 ? -12.898 -16.266 1.591 1 93.38 164 PHE B CA 1
ATOM 3769 C C . PHE B 1 164 ? -12.992 -14.836 2.113 1 93.38 164 PHE B C 1
ATOM 3771 O O . PHE B 1 164 ? -13.984 -14.469 2.744 1 93.38 164 PHE B O 1
ATOM 3778 N N . ILE B 1 165 ? -11.953 -14.094 1.863 1 93.94 165 ILE B N 1
ATOM 3779 C CA . ILE B 1 165 ? -11.875 -12.719 2.34 1 93.94 165 ILE B CA 1
ATOM 3780 C C . ILE B 1 165 ? -11.805 -11.758 1.15 1 93.94 165 ILE B C 1
ATOM 3782 O O . ILE B 1 165 ? -11.094 -12.023 0.177 1 93.94 165 ILE B O 1
ATOM 3786 N N . CYS B 1 166 ? -12.508 -10.68 1.267 1 91.94 166 CYS B N 1
ATOM 3787 C CA . CYS B 1 166 ? -12.492 -9.672 0.211 1 91.94 166 CYS B CA 1
ATOM 3788 C C . CYS B 1 166 ? -11.289 -8.742 0.359 1 91.94 166 CYS B C 1
ATOM 3790 O O . CYS B 1 166 ? -10.922 -8.375 1.475 1 91.94 166 CYS B O 1
ATOM 3792 N N . GLU B 1 167 ? -10.789 -8.344 -0.756 1 94.44 167 GLU B N 1
ATOM 3793 C CA . GLU B 1 167 ? -9.688 -7.383 -0.784 1 94.44 167 GLU B CA 1
ATOM 3794 C C . GLU B 1 167 ? -10.039 -6.113 -0.018 1 94.44 167 GLU B C 1
ATOM 3796 O O . GLU B 1 167 ? -11 -5.418 -0.369 1 94.44 167 GLU B O 1
ATOM 3801 N N . PRO B 1 168 ? -9.195 -5.766 0.915 1 92.69 168 PRO B N 1
ATOM 3802 C CA . PRO B 1 168 ? -9.586 -4.68 1.816 1 92.69 168 PRO B CA 1
ATOM 3803 C C . PRO B 1 168 ? -9.453 -3.303 1.173 1 92.69 168 PRO B C 1
ATOM 3805 O O . PRO B 1 168 ? -10.078 -2.34 1.628 1 92.69 168 PRO B O 1
ATOM 3808 N N . PHE B 1 169 ? -8.664 -3.158 0.162 1 89.12 169 PHE B N 1
ATOM 3809 C CA . PHE B 1 169 ? -8.492 -1.852 -0.46 1 89.12 169 PHE B CA 1
ATOM 3810 C C . PHE B 1 169 ? -9.773 -1.394 -1.137 1 89.12 169 PHE B C 1
ATOM 3812 O O . PHE B 1 169 ? -10.047 -0.194 -1.218 1 89.12 169 PHE B O 1
ATOM 3819 N N . ASP B 1 170 ? -10.539 -2.314 -1.571 1 83.62 170 ASP B N 1
ATOM 3820 C CA . ASP B 1 170 ? -11.82 -1.986 -2.184 1 83.62 170 ASP B CA 1
ATOM 3821 C C . ASP B 1 170 ? -12.766 -1.338 -1.173 1 83.62 170 ASP B C 1
ATOM 3823 O O . ASP B 1 170 ? -13.438 -0.355 -1.485 1 83.62 170 ASP B O 1
ATOM 3827 N N . LEU B 1 171 ? -12.742 -1.922 -0.028 1 86.19 171 LEU B N 1
ATOM 3828 C CA . LEU B 1 171 ? -13.531 -1.329 1.049 1 86.19 171 LEU B CA 1
ATOM 3829 C C . LEU B 1 171 ? -13.094 0.109 1.31 1 86.19 171 LEU B C 1
ATOM 3831 O O . LEU B 1 171 ? -13.938 1.009 1.396 1 86.19 171 LEU B O 1
ATOM 3835 N N . ARG B 1 172 ? -11.867 0.312 1.42 1 90.94 172 ARG B N 1
ATOM 3836 C CA . ARG B 1 172 ? -11.305 1.615 1.757 1 90.94 172 ARG B CA 1
ATOM 3837 C C . ARG B 1 172 ? -11.617 2.645 0.676 1 90.94 172 ARG B C 1
ATOM 3839 O O . ARG B 1 172 ? -12.031 3.766 0.98 1 90.94 172 ARG B O 1
ATOM 3846 N N . HIS B 1 173 ? -11.531 2.23 -0.535 1 90.62 173 HIS B N 1
ATOM 3847 C CA . HIS B 1 173 ? -11.68 3.16 -1.649 1 90.62 173 HIS B CA 1
ATOM 3848 C C . HIS B 1 173 ? -13.148 3.461 -1.928 1 90.62 173 HIS B C 1
ATOM 3850 O O . HIS B 1 173 ? -13.492 4.562 -2.371 1 90.62 173 HIS B O 1
ATOM 3856 N N . GLN B 1 174 ? -13.953 2.537 -1.653 1 89.88 174 GLN B N 1
ATOM 3857 C CA . GLN B 1 174 ? -15.375 2.711 -1.91 1 89.88 174 GLN B CA 1
ATOM 3858 C C . GLN B 1 174 ? -16.031 3.551 -0.819 1 89.88 174 GLN B C 1
ATOM 3860 O O . GLN B 1 174 ? -17.156 4.043 -0.995 1 89.88 174 GLN B O 1
ATOM 3865 N N . GLN B 1 175 ? -15.359 3.66 0.269 1 94.19 175 GLN B N 1
ATOM 3866 C CA . GLN B 1 175 ? -15.977 4.324 1.412 1 94.19 175 GLN B CA 1
ATOM 3867 C C . GLN B 1 175 ? -15.133 5.5 1.89 1 94.19 175 GLN B C 1
ATOM 3869 O O . GLN B 1 175 ? -14.883 5.645 3.088 1 94.19 175 GLN B O 1
ATOM 3874 N N . LEU B 1 176 ? -14.703 6.281 0.997 1 95.38 176 LEU B N 1
ATOM 3875 C CA . LEU B 1 176 ? -13.844 7.426 1.293 1 95.38 176 LEU B CA 1
ATOM 3876 C C . LEU B 1 176 ? -14.578 8.445 2.158 1 95.38 176 LEU B C 1
ATOM 3878 O O . LEU B 1 176 ? -13.953 9.25 2.848 1 95.38 176 LEU B O 1
ATOM 3882 N N . HIS B 1 177 ? -15.945 8.438 2.125 1 96.69 177 HIS B N 1
ATOM 3883 C CA . HIS B 1 177 ? -16.734 9.391 2.895 1 96.69 177 HIS B CA 1
ATOM 3884 C C . HIS B 1 177 ? -17.016 8.859 4.297 1 96.69 177 HIS B C 1
ATOM 3886 O O . HIS B 1 177 ? -17.672 9.531 5.098 1 96.69 177 HIS B O 1
ATOM 3892 N N . ASN B 1 178 ? -16.5 7.691 4.645 1 97.19 178 ASN B N 1
ATOM 3893 C CA . ASN B 1 178 ? -16.766 7.102 5.949 1 97.19 178 ASN B CA 1
ATOM 3894 C C . ASN B 1 178 ? -15.5 7.051 6.809 1 97.19 178 ASN B C 1
ATOM 3896 O O . ASN B 1 178 ? -14.648 6.184 6.613 1 97.19 178 ASN B O 1
ATOM 3900 N N . PRO B 1 179 ? -15.43 7.883 7.766 1 96.94 179 PRO B N 1
ATOM 3901 C CA . PRO B 1 179 ? -14.219 7.949 8.586 1 96.94 179 PRO B CA 1
ATOM 3902 C C . PRO B 1 179 ? -13.945 6.645 9.328 1 96.94 179 PRO B C 1
ATOM 3904 O O . PRO B 1 179 ? -12.781 6.258 9.492 1 96.94 179 PRO B O 1
ATOM 3907 N N . TYR B 1 180 ? -14.969 5.961 9.742 1 97.12 180 TYR B N 1
ATOM 3908 C CA . TYR B 1 180 ? -14.789 4.742 10.523 1 97.12 180 TYR B CA 1
ATOM 3909 C C . TYR B 1 180 ? -14.148 3.646 9.68 1 97.12 180 TYR B C 1
ATOM 3911 O O . TYR B 1 180 ? -13.32 2.879 10.18 1 97.12 180 TYR B O 1
ATOM 3919 N N . THR B 1 181 ? -14.523 3.594 8.438 1 97.06 181 THR B N 1
ATOM 3920 C CA . THR B 1 181 ? -13.93 2.619 7.531 1 97.06 181 THR B CA 1
ATOM 3921 C C . THR B 1 181 ? -12.438 2.896 7.348 1 97.06 181 THR B C 1
ATOM 3923 O O . THR B 1 181 ? -11.617 1.972 7.371 1 97.06 181 THR B O 1
ATOM 3926 N N . GLN B 1 182 ? -12.117 4.141 7.203 1 96.19 182 GLN B N 1
ATOM 3927 C CA . GLN B 1 182 ? -10.719 4.516 7.051 1 96.19 182 GLN B CA 1
ATOM 3928 C C . GLN B 1 182 ? -9.914 4.16 8.305 1 96.19 182 GLN B C 1
ATOM 3930 O O . GLN B 1 182 ? -8.812 3.617 8.203 1 96.19 182 GLN B O 1
ATOM 3935 N N . HIS B 1 183 ? -10.477 4.398 9.453 1 95.31 183 HIS B N 1
ATOM 3936 C CA . HIS B 1 183 ? -9.797 4.102 10.711 1 95.31 183 HIS B CA 1
ATOM 3937 C C . HIS B 1 183 ? -9.656 2.596 10.914 1 95.31 183 HIS B C 1
ATOM 3939 O O . HIS B 1 183 ? -8.602 2.121 11.336 1 95.31 183 HIS B O 1
ATOM 3945 N N . ALA B 1 184 ? -10.727 1.915 10.633 1 96.62 184 ALA B N 1
ATOM 3946 C CA . ALA B 1 184 ? -10.695 0.462 10.781 1 96.62 184 ALA B CA 1
ATOM 3947 C C . ALA B 1 184 ? -9.609 -0.158 9.898 1 96.62 184 ALA B C 1
ATOM 3949 O O . ALA B 1 184 ? -8.836 -1 10.367 1 96.62 184 ALA B O 1
ATOM 3950 N N . TRP B 1 185 ? -9.594 0.297 8.695 1 95.31 185 TRP B N 1
ATOM 3951 C CA . TRP B 1 185 ? -8.578 -0.206 7.773 1 95.31 185 TRP B CA 1
ATOM 3952 C C . TRP B 1 185 ? -7.176 0.034 8.32 1 95.31 185 TRP B C 1
ATOM 3954 O O . TRP B 1 185 ? -6.348 -0.878 8.344 1 95.31 185 TRP B O 1
ATOM 3964 N N . LYS B 1 186 ? -6.941 1.164 8.836 1 93.56 186 LYS B N 1
ATOM 3965 C CA . LYS B 1 186 ? -5.629 1.534 9.352 1 93.56 186 LYS B CA 1
ATOM 3966 C C . LYS B 1 186 ? -5.266 0.699 10.578 1 93.56 186 LYS B C 1
ATOM 3968 O O . LYS B 1 186 ? -4.172 0.127 10.641 1 93.56 186 LYS B O 1
ATOM 3973 N N . GLU B 1 187 ? -6.121 0.633 11.469 1 94 187 GLU B N 1
ATOM 3974 C CA . GLU B 1 187 ? -5.824 -0.044 12.727 1 94 187 GLU B CA 1
ATOM 3975 C C . GLU B 1 187 ? -5.703 -1.553 12.523 1 94 187 GLU B C 1
ATOM 3977 O O . GLU B 1 187 ? -4.82 -2.191 13.102 1 94 187 GLU B O 1
ATOM 3982 N N . ILE B 1 188 ? -6.527 -2.061 11.672 1 95.94 188 ILE B N 1
ATOM 3983 C CA . ILE B 1 188 ? -6.594 -3.51 11.523 1 95.94 188 ILE B CA 1
ATOM 3984 C C . ILE B 1 188 ? -5.5 -3.982 10.57 1 95.94 188 ILE B C 1
ATOM 3986 O O . ILE B 1 188 ? -4.812 -4.969 10.844 1 95.94 188 ILE B O 1
ATOM 3990 N N . LEU B 1 189 ? -5.289 -3.295 9.461 1 95.38 189 LEU B N 1
ATOM 3991 C CA . LEU B 1 189 ? -4.363 -3.783 8.445 1 95.38 189 LEU B CA 1
ATOM 3992 C C . LEU B 1 189 ? -2.955 -3.254 8.695 1 95.38 189 LEU B C 1
ATOM 3994 O O . LEU B 1 189 ? -1.971 -3.943 8.414 1 95.38 189 LEU B O 1
ATOM 3998 N N . GLN B 1 190 ? -2.863 -2.094 9.273 1 91.44 190 GLN B N 1
ATOM 3999 C CA . GLN B 1 190 ? -1.546 -1.476 9.367 1 91.44 190 GLN B CA 1
ATOM 4000 C C . GLN B 1 190 ? -1.023 -1.517 10.805 1 91.44 190 GLN B C 1
ATOM 4002 O O . GLN B 1 190 ? 0.166 -1.301 11.039 1 91.44 190 GLN B O 1
ATOM 4007 N N . GLY B 1 191 ? -1.871 -1.754 11.766 1 90.25 191 GLY B N 1
ATOM 4008 C CA . GLY B 1 191 ? -1.458 -1.828 13.156 1 90.25 191 GLY B CA 1
ATOM 4009 C C . GLY B 1 191 ? -0.948 -3.199 13.555 1 90.25 191 GLY B C 1
ATOM 4010 O O . GLY B 1 191 ? -1.108 -4.168 12.812 1 90.25 191 GLY B O 1
ATOM 4011 N N . ASN B 1 192 ? -0.274 -3.201 14.656 1 89.31 192 ASN B N 1
ATOM 4012 C CA . ASN B 1 192 ? 0.066 -4.465 15.297 1 89.31 192 ASN B CA 1
ATOM 4013 C C . ASN B 1 192 ? -1.031 -4.922 16.25 1 89.31 192 ASN B C 1
ATOM 4015 O O . ASN B 1 192 ? -1.455 -4.16 17.125 1 89.31 192 ASN B O 1
ATOM 4019 N N . ILE B 1 193 ? -1.466 -6.113 16.047 1 95.06 193 ILE B N 1
ATOM 4020 C CA . ILE B 1 193 ? -2.543 -6.645 16.875 1 95.06 193 ILE B CA 1
ATOM 4021 C C . ILE B 1 193 ? -2.004 -7.762 17.766 1 95.06 193 ILE B C 1
ATOM 4023 O O . ILE B 1 193 ? -1.312 -8.664 17.297 1 95.06 193 ILE B O 1
ATOM 4027 N N . GLU B 1 194 ? -2.346 -7.68 19.016 1 95.12 194 GLU B N 1
ATOM 4028 C CA . GLU B 1 194 ? -1.916 -8.672 20 1 95.12 194 GLU B CA 1
ATOM 4029 C C . GLU B 1 194 ? -3.109 -9.43 20.578 1 95.12 194 GLU B C 1
ATOM 4031 O O . GLU B 1 194 ? -4.254 -9 20.422 1 95.12 194 GLU B O 1
ATOM 4036 N N . GLN B 1 195 ? -2.811 -10.5 21.281 1 94.62 195 GLN B N 1
ATOM 4037 C CA . GLN B 1 195 ? -3.852 -11.297 21.922 1 94.62 195 GLN B CA 1
ATOM 4038 C C . GLN B 1 195 ? -4.637 -10.461 22.938 1 94.62 195 GLN B C 1
ATOM 4040 O O . GLN B 1 195 ? -5.848 -10.633 23.094 1 94.62 195 GLN B O 1
ATOM 4045 N N . THR B 1 196 ? -3.928 -9.547 23.484 1 93.25 196 THR B N 1
ATOM 4046 C CA . THR B 1 196 ? -4.527 -8.758 24.547 1 93.25 196 THR B CA 1
ATOM 4047 C C . THR B 1 196 ? -5.387 -7.629 23.969 1 93.25 196 THR B C 1
ATOM 4049 O O . THR B 1 196 ? -6.27 -7.105 24.656 1 93.25 196 THR B O 1
ATOM 4052 N N . THR B 1 197 ? -5.16 -7.285 22.719 1 94.56 197 THR B N 1
ATOM 4053 C CA . THR B 1 197 ? -5.828 -6.09 22.219 1 94.56 197 THR B CA 1
ATOM 4054 C C . THR B 1 197 ? -6.809 -6.445 21.109 1 94.56 197 THR B C 1
ATOM 4056 O O . THR B 1 197 ? -7.621 -5.613 20.703 1 94.56 197 THR B O 1
ATOM 4059 N N . VAL B 1 198 ? -6.766 -7.695 20.641 1 96.75 198 VAL B N 1
ATOM 4060 C CA . VAL B 1 198 ? -7.516 -8.109 19.453 1 96.75 198 VAL B CA 1
ATOM 4061 C C . VAL B 1 198 ? -9.008 -7.895 19.688 1 96.75 198 VAL B C 1
ATOM 4063 O O . VAL B 1 198 ? -9.703 -7.344 18.844 1 96.75 198 VAL B O 1
ATOM 4066 N N . ARG B 1 199 ? -9.555 -8.234 20.812 1 96.06 199 ARG B N 1
ATOM 4067 C CA . ARG B 1 199 ? -10.984 -8.109 21.078 1 96.06 199 ARG B CA 1
ATOM 4068 C C . ARG B 1 199 ? -11.406 -6.648 21.141 1 96.06 199 ARG B C 1
ATOM 4070 O O . ARG B 1 199 ? -12.445 -6.277 20.594 1 96.06 199 ARG B O 1
ATOM 4077 N N . GLU B 1 200 ? -10.625 -5.875 21.75 1 96.69 200 GLU B N 1
ATOM 4078 C CA . GLU B 1 200 ? -10.945 -4.457 21.891 1 96.69 200 GLU B CA 1
ATOM 4079 C C . GLU B 1 200 ? -10.969 -3.762 20.531 1 96.69 200 GLU B C 1
ATOM 4081 O O . GLU B 1 200 ? -11.922 -3.039 20.219 1 96.69 200 GLU B O 1
ATOM 4086 N N . ILE B 1 201 ? -10.008 -3.998 19.734 1 96.31 201 ILE B N 1
ATOM 4087 C CA . ILE B 1 201 ? -9.875 -3.365 18.422 1 96.31 201 ILE B CA 1
ATOM 4088 C C . ILE B 1 201 ? -11.062 -3.744 17.547 1 96.31 201 ILE B C 1
ATOM 4090 O O . ILE B 1 201 ? -11.734 -2.871 16.984 1 96.31 201 ILE B O 1
ATOM 4094 N N . PHE B 1 202 ? -11.367 -4.965 17.484 1 98.31 202 PHE B N 1
ATOM 4095 C CA . PHE B 1 202 ? -12.391 -5.422 16.547 1 98.31 202 PHE B CA 1
ATOM 4096 C C . PHE B 1 202 ? -13.781 -5.102 17.078 1 98.31 202 PHE B C 1
ATOM 4098 O O . PHE B 1 202 ? -14.688 -4.781 16.297 1 98.31 202 PHE B O 1
ATOM 4105 N N . SER B 1 203 ? -13.969 -5.148 18.375 1 98 203 SER B N 1
ATOM 4106 C CA . SER B 1 203 ? -15.258 -4.801 18.953 1 98 203 SER B CA 1
ATOM 4107 C C . SER B 1 203 ? -15.602 -3.336 18.703 1 98 203 SER B C 1
ATOM 4109 O O . SER B 1 203 ? -16.75 -3 18.438 1 98 203 SER B O 1
ATOM 4111 N N . LYS B 1 204 ? -14.656 -2.551 18.812 1 97 204 LYS B N 1
ATOM 4112 C CA . LYS B 1 204 ? -14.836 -1.124 18.562 1 97 204 LYS B CA 1
ATOM 4113 C C . LYS B 1 204 ? -15.484 -0.887 17.203 1 97 204 LYS B C 1
ATOM 4115 O O . LYS B 1 204 ? -16.516 -0.214 17.094 1 97 204 LYS B O 1
ATOM 4120 N N . TYR B 1 205 ? -14.984 -1.502 16.219 1 97.38 205 TYR B N 1
ATOM 4121 C CA . TYR B 1 205 ? -15.438 -1.245 14.859 1 97.38 205 TYR B CA 1
ATOM 4122 C C . TYR B 1 205 ? -16.688 -2.061 14.539 1 97.38 205 TYR B C 1
ATOM 4124 O O . TYR B 1 205 ? -17.531 -1.635 13.742 1 97.38 205 TYR B O 1
ATOM 4132 N N . ARG B 1 206 ? -16.828 -3.219 15.188 1 97.81 206 ARG B N 1
ATOM 4133 C CA . ARG B 1 206 ? -18.062 -3.975 15.047 1 97.81 206 ARG B CA 1
ATOM 4134 C C . ARG B 1 206 ? -19.25 -3.172 15.562 1 97.81 206 ARG B C 1
ATOM 4136 O O . ARG B 1 206 ? -20.297 -3.096 14.906 1 97.81 206 ARG B O 1
ATOM 4143 N N . ASN B 1 207 ? -19.078 -2.6 16.703 1 98 207 ASN B N 1
ATOM 4144 C CA . ASN B 1 207 ? -20.125 -1.79 17.312 1 98 207 ASN B CA 1
ATOM 4145 C C . ASN B 1 207 ? -20.5 -0.601 16.422 1 98 207 ASN B C 1
ATOM 4147 O O . ASN B 1 207 ? -21.672 -0.3 16.234 1 98 207 ASN B O 1
ATOM 4151 N N . VAL B 1 208 ? -19.531 0.016 15.898 1 97.56 208 VAL B N 1
ATOM 4152 C CA . VAL B 1 208 ? -19.75 1.156 15.016 1 97.56 208 VAL B CA 1
ATOM 4153 C C . VAL B 1 208 ? -20.5 0.7 13.758 1 97.56 208 VAL B C 1
ATOM 4155 O O . VAL B 1 208 ? -21.422 1.371 13.305 1 97.56 208 VAL B O 1
ATOM 4158 N N . ALA B 1 209 ? -20.062 -0.382 13.211 1 97.62 209 ALA B N 1
ATOM 4159 C CA . ALA B 1 209 ? -20.688 -0.905 12 1 97.62 209 ALA B CA 1
ATOM 4160 C C . ALA B 1 209 ? -22.172 -1.198 12.242 1 97.62 209 ALA B C 1
ATOM 4162 O O . ALA B 1 209 ? -23.016 -0.88 11.398 1 97.62 209 ALA B O 1
ATOM 4163 N N . ILE B 1 210 ? -22.453 -1.745 13.383 1 97.62 210 ILE B N 1
ATOM 4164 C CA . ILE B 1 210 ? -23.828 -2.066 13.742 1 97.62 210 ILE B CA 1
ATOM 4165 C C . ILE B 1 210 ? -24.625 -0.779 13.945 1 97.62 210 ILE B C 1
ATOM 4167 O O . ILE B 1 210 ? -25.703 -0.618 13.383 1 97.62 210 ILE B O 1
ATOM 4171 N N . ALA B 1 211 ? -24.109 0.128 14.68 1 97.62 211 ALA B N 1
ATOM 4172 C CA . ALA B 1 211 ? -24.797 1.377 15.008 1 97.62 211 ALA B CA 1
ATOM 4173 C C . ALA B 1 211 ? -25.062 2.203 13.758 1 97.62 211 ALA B C 1
ATOM 4175 O O . ALA B 1 211 ? -26.062 2.91 13.68 1 97.62 211 ALA B O 1
ATOM 4176 N N . THR B 1 212 ? -24.203 2.102 12.805 1 96.69 212 THR B N 1
ATOM 4177 C CA . THR B 1 212 ? -24.328 2.904 11.594 1 96.69 212 THR B CA 1
ATOM 4178 C C . THR B 1 212 ? -24.969 2.088 10.469 1 96.69 212 THR B C 1
ATOM 4180 O O . THR B 1 212 ? -25.109 2.572 9.344 1 96.69 212 THR B O 1
ATOM 4183 N N . GLU B 1 213 ? -25.203 0.829 10.695 1 95.75 213 GLU B N 1
ATOM 4184 C CA . GLU B 1 213 ? -25.781 -0.094 9.719 1 95.75 213 GLU B CA 1
ATOM 4185 C C . GLU B 1 213 ? -24.906 -0.213 8.477 1 95.75 213 GLU B C 1
ATOM 4187 O O . GLU B 1 213 ? -25.422 -0.228 7.355 1 95.75 213 GLU B O 1
ATOM 4192 N N . ASN B 1 214 ? -23.641 -0.137 8.648 1 95.62 214 ASN B N 1
ATOM 4193 C CA . ASN B 1 214 ? -22.672 -0.322 7.578 1 95.62 214 ASN B CA 1
ATOM 4194 C C . ASN B 1 214 ? -22.297 -1.792 7.406 1 95.62 214 ASN B C 1
ATOM 4196 O O . ASN B 1 214 ? -21.344 -2.271 8.023 1 95.62 214 ASN B O 1
ATOM 4200 N N . THR B 1 215 ? -22.906 -2.428 6.535 1 94 215 THR B N 1
ATOM 4201 C CA . THR B 1 215 ? -22.766 -3.867 6.355 1 94 215 THR B CA 1
ATOM 4202 C C . THR B 1 215 ? -21.391 -4.207 5.766 1 94 215 THR B C 1
ATOM 4204 O O . THR B 1 215 ? -20.812 -5.246 6.086 1 94 215 THR B O 1
ATOM 4207 N N . LEU B 1 216 ? -20.906 -3.336 4.93 1 92.5 216 LEU B N 1
ATOM 4208 C CA . LEU B 1 216 ? -19.594 -3.578 4.336 1 92.5 216 LEU B CA 1
ATOM 4209 C C . LEU B 1 216 ? -18.5 -3.561 5.398 1 92.5 216 LEU B C 1
ATOM 4211 O O . LEU B 1 216 ? -17.641 -4.441 5.422 1 92.5 216 LEU B O 1
ATOM 4215 N N . LEU B 1 217 ? -18.594 -2.578 6.27 1 96.06 217 LEU B N 1
ATOM 4216 C CA . LEU B 1 217 ? -17.641 -2.496 7.371 1 96.06 217 LEU B CA 1
ATOM 4217 C C . LEU B 1 217 ? -17.781 -3.699 8.297 1 96.06 217 LEU B C 1
ATOM 4219 O O . LEU B 1 217 ? -16.781 -4.27 8.734 1 96.06 217 LEU B O 1
ATOM 4223 N N . GLN B 1 218 ? -18.984 -4.07 8.539 1 96.31 218 GLN B N 1
ATOM 4224 C CA . GLN B 1 218 ? -19.219 -5.215 9.414 1 96.31 218 GLN B CA 1
ATOM 4225 C C . GLN B 1 218 ? -18.594 -6.48 8.852 1 96.31 218 GLN B C 1
ATOM 4227 O O . GLN B 1 218 ? -17.922 -7.227 9.578 1 96.31 218 GLN B O 1
ATOM 4232 N N . HIS B 1 219 ? -18.781 -6.684 7.578 1 93.62 219 HIS B N 1
ATOM 4233 C CA . HIS B 1 219 ? -18.219 -7.852 6.914 1 93.62 219 HIS B CA 1
ATOM 4234 C C . HIS B 1 219 ? -16.688 -7.848 6.988 1 93.62 219 HIS B C 1
ATOM 4236 O O . HIS B 1 219 ? -16.078 -8.859 7.332 1 93.62 219 HIS B O 1
ATOM 4242 N N . PHE B 1 220 ? -16.094 -6.77 6.742 1 95.56 220 PHE B N 1
ATOM 4243 C CA . PHE B 1 220 ? -14.648 -6.605 6.82 1 95.56 220 PHE B CA 1
ATOM 4244 C C . PHE B 1 220 ? -14.141 -6.938 8.219 1 95.56 220 PHE B C 1
ATOM 4246 O O . PHE B 1 220 ? -13.203 -7.723 8.375 1 95.56 220 PHE B O 1
ATOM 4253 N N . VAL B 1 221 ? -14.758 -6.352 9.211 1 97.62 221 VAL B N 1
ATOM 4254 C CA . VAL B 1 221 ? -14.336 -6.516 10.594 1 97.62 221 VAL B CA 1
ATOM 4255 C C . VAL B 1 221 ? -14.453 -7.984 11 1 97.62 221 VAL B C 1
ATOM 4257 O O . VAL B 1 221 ? -13.531 -8.547 11.602 1 97.62 221 VAL B O 1
ATOM 4260 N N . GLU B 1 222 ? -15.5 -8.609 10.617 1 96 222 GLU B N 1
ATOM 4261 C CA . GLU B 1 222 ? -15.727 -10 10.984 1 96 222 GLU B CA 1
ATOM 4262 C C . GLU B 1 222 ? -14.727 -10.922 10.297 1 96 222 GLU B C 1
ATOM 4264 O O . GLU B 1 222 ? -14.141 -11.805 10.938 1 96 222 GLU B O 1
ATOM 4269 N N . GLN B 1 223 ? -14.508 -10.719 9.078 1 94.31 223 GLN B N 1
ATOM 4270 C CA . GLN B 1 223 ? -13.578 -11.562 8.336 1 94.31 223 GLN B CA 1
ATOM 4271 C C . GLN B 1 223 ? -12.172 -11.469 8.914 1 94.31 223 GLN B C 1
ATOM 4273 O O . GLN B 1 223 ? -11.531 -12.492 9.172 1 94.31 223 GLN B O 1
ATOM 4278 N N . PHE B 1 224 ? -11.742 -10.32 9.219 1 96.81 224 PHE B N 1
ATOM 4279 C CA . PHE B 1 224 ? -10.375 -10.148 9.68 1 96.81 224 PHE B CA 1
ATOM 4280 C C . PHE B 1 224 ? -10.25 -10.484 11.156 1 96.81 224 PHE B C 1
ATOM 4282 O O . PHE B 1 224 ? -9.164 -10.812 11.641 1 96.81 224 PHE B O 1
ATOM 4289 N N . PHE B 1 225 ? -11.359 -10.414 11.875 1 97.06 225 PHE B N 1
ATOM 4290 C CA . PHE B 1 225 ? -11.336 -10.844 13.266 1 97.06 225 PHE B CA 1
ATOM 4291 C C . PHE B 1 225 ? -11 -12.328 13.359 1 97.06 225 PHE B C 1
ATOM 4293 O O . PHE B 1 225 ? -10.086 -12.719 14.094 1 97.06 225 PHE B O 1
ATOM 4300 N N . TYR B 1 226 ? -11.719 -13.094 12.57 1 94.62 226 TYR B N 1
ATOM 4301 C CA . TYR B 1 226 ? -11.523 -14.539 12.617 1 94.62 226 TYR B CA 1
ATOM 4302 C C . TYR B 1 226 ? -10.133 -14.914 12.117 1 94.62 226 TYR B C 1
ATOM 4304 O O . TYR B 1 226 ? -9.469 -15.773 12.688 1 94.62 226 TYR B O 1
ATOM 4312 N N . LEU B 1 227 ? -9.672 -14.273 11.086 1 95.19 227 LEU B N 1
ATOM 4313 C CA . LEU B 1 227 ? -8.32 -14.508 10.586 1 95.19 227 LEU B CA 1
ATOM 4314 C C . LEU B 1 227 ? -7.285 -14.172 11.656 1 95.19 227 LEU B C 1
ATOM 4316 O O . LEU B 1 227 ? -6.375 -14.961 11.914 1 95.19 227 LEU B O 1
ATOM 4320 N N . THR B 1 228 ? -7.469 -13.031 12.258 1 96.81 228 THR B N 1
ATOM 4321 C CA . THR B 1 228 ? -6.516 -12.555 13.25 1 96.81 228 THR B CA 1
ATOM 4322 C C . THR B 1 228 ? -6.457 -13.516 14.438 1 96.81 228 THR B C 1
ATOM 4324 O O . THR B 1 228 ? -5.371 -13.875 14.898 1 96.81 228 THR B O 1
ATOM 4327 N N . ARG B 1 229 ? -7.598 -13.938 14.883 1 95.56 229 ARG B N 1
ATOM 4328 C CA . ARG B 1 229 ? -7.648 -14.867 16.016 1 95.56 229 ARG B CA 1
ATOM 4329 C C . ARG B 1 229 ? -6.926 -16.156 15.68 1 95.56 229 ARG B C 1
ATOM 4331 O O . ARG B 1 229 ? -6.172 -16.688 16.5 1 95.56 229 ARG B O 1
ATOM 4338 N N . ASP B 1 230 ? -7.145 -16.641 14.531 1 93.75 230 ASP B N 1
ATOM 4339 C CA . ASP B 1 230 ? -6.484 -17.859 14.086 1 93.75 230 ASP B CA 1
ATOM 4340 C C . ASP B 1 230 ? -4.969 -17.688 14.062 1 93.75 230 ASP B C 1
ATOM 4342 O O . ASP B 1 230 ? -4.234 -18.547 14.562 1 93.75 230 ASP B O 1
ATOM 4346 N N . LEU B 1 231 ? -4.508 -16.578 13.57 1 94.38 231 LEU B N 1
ATOM 4347 C CA . LEU B 1 231 ? -3.076 -16.328 13.414 1 94.38 231 LEU B CA 1
ATOM 4348 C C . LEU B 1 231 ? -2.414 -16.109 14.766 1 94.38 231 LEU B C 1
ATOM 4350 O O . LEU B 1 231 ? -1.241 -16.438 14.953 1 94.38 231 LEU B O 1
ATOM 4354 N N . LEU B 1 232 ? -3.143 -15.516 15.688 1 95.19 232 LEU B N 1
ATOM 4355 C CA . LEU B 1 232 ? -2.6 -15.188 17 1 95.19 232 LEU B CA 1
ATOM 4356 C C . LEU B 1 232 ? -2.484 -16.438 17.875 1 95.19 232 LEU B C 1
ATOM 4358 O O . LEU B 1 232 ? -1.852 -16.406 18.922 1 95.19 232 LEU B O 1
ATOM 4362 N N . GLU B 1 233 ? -3.016 -17.531 17.453 1 91.5 233 GLU B N 1
ATOM 4363 C CA . GLU B 1 233 ? -2.902 -18.781 18.219 1 91.5 233 GLU B CA 1
ATOM 4364 C C . GLU B 1 233 ? -1.446 -19.219 18.344 1 91.5 233 GLU B C 1
ATOM 4366 O O . GLU B 1 233 ? -1.059 -19.828 19.344 1 91.5 233 GLU B O 1
ATOM 4371 N N . SER B 1 234 ? -0.688 -18.859 17.328 1 84.94 234 SER B N 1
ATOM 4372 C CA . SER B 1 234 ? 0.687 -19.344 17.312 1 84.94 234 SER B CA 1
ATOM 4373 C C . SER B 1 234 ? 1.684 -18.203 17.484 1 84.94 234 SER B C 1
ATOM 4375 O O . SER B 1 234 ? 2.887 -18.391 17.297 1 84.94 234 SER B O 1
ATOM 4377 N N . ARG B 1 235 ? 1.197 -17.031 17.734 1 88.56 235 ARG B N 1
ATOM 4378 C CA . ARG B 1 235 ? 2.109 -15.898 17.875 1 88.56 235 ARG B CA 1
ATOM 4379 C C . ARG B 1 235 ? 1.527 -14.828 18.797 1 88.56 235 ARG B C 1
ATOM 4381 O O . ARG B 1 235 ? 0.31 -14.75 18.969 1 88.56 235 ARG B O 1
ATOM 4388 N N . PHE B 1 236 ? 2.383 -14.031 19.328 1 88.25 236 PHE B N 1
ATOM 4389 C CA . PHE B 1 236 ? 2.016 -13 20.297 1 88.25 236 PHE B CA 1
ATOM 4390 C C . PHE B 1 236 ? 1.413 -11.789 19.609 1 88.25 236 PHE B C 1
ATOM 4392 O O . PHE B 1 236 ? 0.542 -11.117 20.156 1 88.25 236 PHE B O 1
ATOM 4399 N N . GLN B 1 237 ? 1.855 -11.508 18.453 1 91.88 237 GLN B N 1
ATOM 4400 C CA . GLN B 1 237 ? 1.453 -10.312 17.719 1 91.88 237 GLN B CA 1
ATOM 4401 C C . GLN B 1 237 ? 1.436 -10.578 16.203 1 91.88 237 GLN B C 1
ATOM 4403 O O . GLN B 1 237 ? 2.17 -11.438 15.719 1 91.88 237 GLN B O 1
ATOM 4408 N N . ILE B 1 238 ? 0.542 -9.836 15.516 1 93 238 ILE B N 1
ATOM 4409 C CA . ILE B 1 238 ? 0.477 -10.023 14.07 1 93 238 ILE B CA 1
ATOM 4410 C C . ILE B 1 238 ? 0.215 -8.68 13.391 1 93 238 ILE B C 1
ATOM 4412 O O . ILE B 1 238 ? -0.365 -7.773 13.992 1 93 238 ILE B O 1
ATOM 4416 N N . ASN B 1 239 ? 0.712 -8.594 12.242 1 91.62 239 ASN B N 1
ATOM 4417 C CA . ASN B 1 239 ? 0.421 -7.508 11.312 1 91.62 239 ASN B CA 1
ATOM 4418 C C . ASN B 1 239 ? -0.176 -8.023 10.008 1 91.62 239 ASN B C 1
ATOM 4420 O O . ASN B 1 239 ? 0.299 -9.016 9.453 1 91.62 239 ASN B O 1
ATOM 4424 N N . LEU B 1 240 ? -1.202 -7.363 9.508 1 95 240 LEU B N 1
ATOM 4425 C CA . LEU B 1 240 ? -1.939 -7.906 8.367 1 95 240 LEU B CA 1
ATOM 4426 C C . LEU B 1 240 ? -1.703 -7.07 7.117 1 95 240 LEU B C 1
ATOM 4428 O O . LEU B 1 240 ? -2.453 -7.176 6.145 1 95 240 LEU B O 1
ATOM 4432 N N . ARG B 1 241 ? -0.737 -6.328 7.121 1 92.38 241 ARG B N 1
ATOM 4433 C CA . ARG B 1 241 ? -0.491 -5.336 6.078 1 92.38 241 ARG B CA 1
ATOM 4434 C C . ARG B 1 241 ? -0.286 -6.008 4.727 1 92.38 241 ARG B C 1
ATOM 4436 O O . ARG B 1 241 ? -0.572 -5.414 3.684 1 92.38 241 ARG B O 1
ATOM 4443 N N . LEU B 1 242 ? 0.178 -7.195 4.75 1 94.62 242 LEU B N 1
ATOM 4444 C CA . LEU B 1 242 ? 0.5 -7.879 3.5 1 94.62 242 LEU B CA 1
ATOM 4445 C C . LEU B 1 242 ? -0.717 -8.617 2.955 1 94.62 242 LEU B C 1
ATOM 4447 O O . LEU B 1 242 ? -0.694 -9.117 1.826 1 94.62 242 LEU B O 1
ATOM 4451 N N . CYS B 1 243 ? -1.741 -8.641 3.742 1 96.31 243 CYS B N 1
ATOM 4452 C CA . CYS B 1 243 ? -2.936 -9.383 3.35 1 96.31 243 CYS B CA 1
ATOM 4453 C C . CYS B 1 243 ? -3.791 -8.562 2.387 1 96.31 243 CYS B C 1
ATOM 4455 O O . CYS B 1 243 ? -4.957 -8.289 2.668 1 96.31 243 CYS B O 1
ATOM 4457 N N . THR B 1 244 ? -3.211 -8.219 1.31 1 95.88 244 THR B N 1
ATOM 4458 C CA . THR B 1 244 ? -3.848 -7.453 0.24 1 95.88 244 THR B CA 1
ATOM 4459 C C . THR B 1 244 ? -3.473 -8.023 -1.126 1 95.88 244 THR B C 1
ATOM 4461 O O . THR B 1 244 ? -2.637 -8.922 -1.221 1 95.88 244 THR B O 1
ATOM 4464 N N . MET B 1 245 ? -4.023 -7.449 -2.152 1 95.75 245 MET B N 1
ATOM 4465 C CA . MET B 1 245 ? -3.75 -7.883 -3.52 1 95.75 245 MET B CA 1
ATOM 4466 C C . MET B 1 245 ? -2.596 -7.09 -4.121 1 95.75 245 MET B C 1
ATOM 4468 O O . MET B 1 245 ? -2.316 -7.203 -5.316 1 95.75 245 MET B O 1
ATOM 4472 N N . GLU B 1 246 ? -1.882 -6.344 -3.311 1 92.88 246 GLU B N 1
ATOM 4473 C CA . GLU B 1 246 ? -0.856 -5.43 -3.805 1 92.88 246 GLU B CA 1
ATOM 4474 C C . GLU B 1 246 ? 0.218 -6.18 -4.59 1 92.88 246 GLU B C 1
ATOM 4476 O O . GLU B 1 246 ? 0.698 -5.691 -5.613 1 92.88 246 GLU B O 1
ATOM 4481 N N . ARG B 1 247 ? 0.645 -7.312 -4.188 1 94.31 247 ARG B N 1
ATOM 4482 C CA . ARG B 1 247 ? 1.693 -8.07 -4.863 1 94.31 247 ARG B CA 1
ATOM 4483 C C . ARG B 1 247 ? 1.229 -8.539 -6.234 1 94.31 247 ARG B C 1
ATOM 4485 O O . ARG B 1 247 ? 1.982 -8.477 -7.211 1 94.31 247 ARG B O 1
ATOM 4492 N N . MET B 1 248 ? -0.012 -8.922 -6.289 1 95.44 248 MET B N 1
ATOM 4493 C CA . MET B 1 248 ? -0.59 -9.312 -7.574 1 95.44 248 MET B CA 1
ATOM 4494 C C . MET B 1 248 ? -0.699 -8.117 -8.508 1 95.44 248 MET B C 1
ATOM 4496 O O . MET B 1 248 ? -0.362 -8.219 -9.695 1 95.44 248 MET B O 1
ATOM 4500 N N . ASP B 1 249 ? -1.087 -7.07 -7.938 1 94.12 249 ASP B N 1
ATOM 4501 C CA . ASP B 1 249 ? -1.253 -5.863 -8.742 1 94.12 249 ASP B CA 1
ATOM 4502 C C . ASP B 1 249 ? 0.089 -5.375 -9.281 1 94.12 249 ASP B C 1
ATOM 4504 O O . ASP B 1 249 ? 0.171 -4.906 -10.422 1 94.12 249 ASP B O 1
ATOM 4508 N N . THR B 1 250 ? 1.006 -5.441 -8.438 1 94.69 250 THR B N 1
ATOM 4509 C CA . THR B 1 250 ? 2.336 -5.047 -8.891 1 94.69 250 THR B CA 1
ATOM 4510 C C . THR B 1 250 ? 2.811 -5.941 -10.031 1 94.69 250 THR B C 1
ATOM 4512 O O . THR B 1 250 ? 3.393 -5.461 -11 1 94.69 250 THR B O 1
ATOM 4515 N N . PHE B 1 251 ? 2.602 -7.195 -9.938 1 96.75 251 PHE B N 1
ATOM 4516 C CA . PHE B 1 251 ? 2.996 -8.117 -10.992 1 96.75 251 PHE B CA 1
ATOM 4517 C C . PHE B 1 251 ? 2.256 -7.809 -12.289 1 96.75 251 PHE B C 1
ATOM 4519 O O . PHE B 1 251 ? 2.85 -7.824 -13.367 1 96.75 251 PHE B O 1
ATOM 4526 N N . GLU B 1 252 ? 1.007 -7.52 -12.148 1 96.44 252 GLU B N 1
ATOM 4527 C CA . GLU B 1 252 ? 0.232 -7.121 -13.32 1 96.44 252 GLU B CA 1
ATOM 4528 C C . GLU B 1 252 ? 0.818 -5.867 -13.969 1 96.44 252 GLU B C 1
ATOM 4530 O O . GLU B 1 252 ? 0.915 -5.785 -15.195 1 96.44 252 GLU B O 1
ATOM 4535 N N . ARG B 1 253 ? 1.224 -4.906 -13.203 1 95.69 253 ARG B N 1
ATOM 4536 C CA . ARG B 1 253 ? 1.845 -3.693 -13.727 1 95.69 253 ARG B CA 1
ATOM 4537 C C . ARG B 1 253 ? 3.145 -4.016 -14.453 1 95.69 253 ARG B C 1
ATOM 4539 O O . ARG B 1 253 ? 3.467 -3.383 -15.461 1 95.69 253 ARG B O 1
ATOM 4546 N N . ILE B 1 254 ? 3.869 -4.949 -13.891 1 97.38 254 ILE B N 1
ATOM 4547 C CA . ILE B 1 254 ? 5.105 -5.387 -14.516 1 97.38 254 ILE B CA 1
ATOM 4548 C C . ILE B 1 254 ? 4.801 -5.996 -15.883 1 97.38 254 ILE B C 1
ATOM 4550 O O . ILE B 1 254 ? 5.461 -5.676 -16.875 1 97.38 254 ILE B O 1
ATOM 4554 N N . ILE B 1 255 ? 3.818 -6.824 -15.953 1 96.62 255 ILE B N 1
ATOM 4555 C CA . ILE B 1 255 ? 3.414 -7.43 -17.219 1 96.62 255 ILE B CA 1
ATOM 4556 C C . ILE B 1 255 ? 3.043 -6.34 -18.219 1 96.62 255 ILE B C 1
ATOM 4558 O O . ILE B 1 255 ? 3.537 -6.332 -19.344 1 96.62 255 ILE B O 1
ATOM 4562 N N . ARG B 1 256 ? 2.254 -5.41 -17.766 1 94.56 256 ARG B N 1
ATOM 4563 C CA . ARG B 1 256 ? 1.781 -4.34 -18.641 1 94.56 256 ARG B CA 1
ATOM 4564 C C . ARG B 1 256 ? 2.941 -3.48 -19.125 1 94.56 256 ARG B C 1
ATOM 4566 O O . ARG B 1 256 ? 2.977 -3.082 -20.297 1 94.56 256 ARG B O 1
ATOM 4573 N N . ALA B 1 257 ? 3.787 -3.188 -18.25 1 95.25 257 ALA B N 1
ATOM 4574 C CA . ALA B 1 257 ? 4.953 -2.395 -18.641 1 95.25 257 ALA B CA 1
ATOM 4575 C C . ALA B 1 257 ? 5.754 -3.086 -19.734 1 95.25 257 ALA B C 1
ATOM 4577 O O . ALA B 1 257 ? 6.215 -2.438 -20.672 1 95.25 257 ALA B O 1
ATOM 4578 N N . HIS B 1 258 ? 5.895 -4.34 -19.672 1 95.38 258 HIS B N 1
ATOM 4579 C CA . HIS B 1 258 ? 6.66 -5.09 -20.656 1 95.38 258 HIS B CA 1
ATOM 4580 C C . HIS B 1 258 ? 5.875 -5.254 -21.953 1 95.38 258 HIS B C 1
ATOM 4582 O O . HIS B 1 258 ? 6.461 -5.34 -23.047 1 95.38 258 HIS B O 1
ATOM 4588 N N . MET B 1 259 ? 4.574 -5.324 -21.828 1 91.69 259 MET B N 1
ATOM 4589 C CA . MET B 1 259 ? 3.729 -5.426 -23.016 1 91.69 259 MET B CA 1
ATOM 4590 C C . MET B 1 259 ? 3.875 -4.188 -23.906 1 91.69 259 MET B C 1
ATOM 4592 O O . MET B 1 259 ? 3.738 -4.273 -25.125 1 91.69 259 MET B O 1
ATOM 4596 N N . LYS B 1 260 ? 4.113 -3.076 -23.25 1 88.56 260 LYS B N 1
ATOM 4597 C CA . LYS B 1 260 ? 4.258 -1.825 -23.984 1 88.56 260 LYS B CA 1
ATOM 4598 C C . LYS B 1 260 ? 5.418 -1.898 -24.969 1 88.56 260 LYS B C 1
ATOM 4600 O O . LYS B 1 260 ? 5.445 -1.16 -25.953 1 88.56 260 LYS B O 1
ATOM 4605 N N . ASP B 1 261 ? 6.305 -2.766 -24.703 1 84.62 261 ASP B N 1
ATOM 4606 C CA . ASP B 1 261 ? 7.43 -2.945 -25.609 1 84.62 261 ASP B CA 1
ATOM 4607 C C . ASP B 1 261 ? 6.992 -3.646 -26.906 1 84.62 261 ASP B C 1
ATOM 4609 O O . ASP B 1 261 ? 7.711 -3.629 -27.906 1 84.62 261 ASP B O 1
ATOM 4613 N N . PHE B 1 262 ? 5.746 -4.191 -26.875 1 80.06 262 PHE B N 1
ATOM 4614 C CA . PHE B 1 262 ? 5.266 -4.949 -28.031 1 80.06 262 PHE B CA 1
ATOM 4615 C C . PHE B 1 262 ? 4.043 -4.281 -28.641 1 80.06 262 PHE B C 1
ATOM 4617 O O . PHE B 1 262 ? 3.316 -4.902 -29.422 1 80.06 262 PHE B O 1
ATOM 4624 N N . ILE B 1 263 ? 3.625 -3.158 -28.297 1 67.5 263 ILE B N 1
ATOM 4625 C CA . ILE B 1 263 ? 2.412 -2.449 -28.688 1 67.5 263 ILE B CA 1
ATOM 4626 C C . ILE B 1 263 ? 2.326 -2.389 -30.219 1 67.5 263 ILE B C 1
ATOM 4628 O O . ILE B 1 263 ? 1.242 -2.518 -30.781 1 67.5 263 ILE B O 1
ATOM 4632 N N . ASN B 1 264 ? 3.393 -2.18 -30.766 1 66.31 264 ASN B N 1
ATOM 4633 C CA . ASN B 1 264 ? 3.385 -2.059 -32.219 1 66.31 264 ASN B CA 1
ATOM 4634 C C . ASN B 1 264 ? 3.354 -3.426 -32.906 1 66.31 264 ASN B C 1
ATOM 4636 O O . ASN B 1 264 ? 3.408 -3.518 -34.125 1 66.31 264 ASN B O 1
ATOM 4640 N N . LYS B 1 265 ? 3.275 -4.367 -32.094 1 67.94 265 LYS B N 1
ATOM 4641 C CA . LYS B 1 265 ? 3.225 -5.723 -32.625 1 67.94 265 LYS B CA 1
ATOM 4642 C C . LYS B 1 265 ? 1.948 -6.438 -32.188 1 67.94 265 LYS B C 1
ATOM 4644 O O . LYS B 1 265 ? 1.331 -6.074 -31.188 1 67.94 265 LYS B O 1
ATOM 4649 N N . ALA B 1 266 ? 1.448 -7.125 -33.094 1 68.12 266 ALA B N 1
ATOM 4650 C CA . ALA B 1 266 ? 0.279 -7.914 -32.719 1 68.12 266 ALA B CA 1
ATOM 4651 C C . ALA B 1 266 ? 0.604 -8.859 -31.562 1 68.12 266 ALA B C 1
ATOM 4653 O O . ALA B 1 266 ? 1.416 -9.781 -31.719 1 68.12 266 ALA B O 1
ATOM 4654 N N . VAL B 1 267 ? 0.224 -8.523 -30.375 1 77.25 267 VAL B N 1
ATOM 4655 C CA . VAL B 1 267 ? 0.446 -9.406 -29.234 1 77.25 267 VAL B CA 1
ATOM 4656 C C . VAL B 1 267 ? -0.528 -10.586 -29.281 1 77.25 267 VAL B C 1
ATOM 4658 O O . VAL B 1 267 ? -1.728 -10.414 -29.047 1 77.25 267 VAL B O 1
ATOM 4661 N N . THR B 1 268 ? 0.015 -11.766 -29.688 1 86.44 268 THR B N 1
ATOM 4662 C CA . THR B 1 268 ? -0.796 -12.977 -29.75 1 86.44 268 THR B CA 1
ATOM 4663 C C . THR B 1 268 ? -0.912 -13.625 -28.359 1 86.44 268 THR B C 1
ATOM 4665 O O . THR B 1 268 ? -0.231 -13.211 -27.422 1 86.44 268 THR B O 1
ATOM 4668 N N . ARG B 1 269 ? -1.78 -14.516 -28.312 1 90.88 269 ARG B N 1
ATOM 4669 C CA . ARG B 1 269 ? -1.991 -15.273 -27.078 1 90.88 269 ARG B CA 1
ATOM 4670 C C . ARG B 1 269 ? -0.714 -15.992 -26.656 1 90.88 269 ARG B C 1
ATOM 4672 O O . ARG B 1 269 ? -0.372 -16 -25.469 1 90.88 269 ARG B O 1
ATOM 4679 N N . LYS B 1 270 ? 0.008 -16.516 -27.641 1 91 270 LYS B N 1
ATOM 4680 C CA . LYS B 1 270 ? 1.257 -17.219 -27.375 1 91 270 LYS B CA 1
ATOM 4681 C C . LYS B 1 270 ? 2.322 -16.281 -26.828 1 91 270 LYS B C 1
ATOM 4683 O O . LYS B 1 270 ? 3.035 -16.609 -25.891 1 91 270 LYS B O 1
ATOM 4688 N N . VAL B 1 271 ? 2.404 -15.148 -27.328 1 90.81 271 VAL B N 1
ATOM 4689 C CA . VAL B 1 271 ? 3.387 -14.156 -26.906 1 90.81 271 VAL B CA 1
ATOM 4690 C C . VAL B 1 271 ? 3.113 -13.734 -25.469 1 90.81 271 VAL B C 1
ATOM 4692 O O . VAL B 1 271 ? 4.035 -13.656 -24.656 1 90.81 271 VAL B O 1
ATOM 4695 N N . LEU B 1 272 ? 1.877 -13.492 -25.172 1 93.31 272 LEU B N 1
ATOM 4696 C CA . LEU B 1 272 ? 1.504 -13.094 -23.828 1 93.31 272 LEU B CA 1
ATOM 4697 C C . LEU B 1 272 ? 1.804 -14.203 -22.828 1 93.31 272 LEU B C 1
ATOM 4699 O O . LEU B 1 272 ? 2.309 -13.945 -21.734 1 93.31 272 LEU B O 1
ATOM 4703 N N . PHE B 1 273 ? 1.512 -15.391 -23.234 1 95.5 273 PHE B N 1
ATOM 4704 C CA . PHE B 1 273 ? 1.782 -16.547 -22.391 1 95.5 273 PHE B CA 1
ATOM 4705 C C . PHE B 1 273 ? 3.271 -16.672 -22.094 1 95.5 273 PHE B C 1
ATOM 4707 O O . PHE B 1 273 ? 3.666 -16.828 -20.938 1 95.5 273 PHE B O 1
ATOM 4714 N N . ASP B 1 274 ? 4.098 -16.5 -23.078 1 94.12 274 ASP B N 1
ATOM 4715 C CA . ASP B 1 274 ? 5.547 -16.594 -22.938 1 94.12 274 ASP B CA 1
ATOM 4716 C C . ASP B 1 274 ? 6.086 -15.438 -22.078 1 94.12 274 ASP B C 1
ATOM 4718 O O . ASP B 1 274 ? 7.012 -15.625 -21.281 1 94.12 274 ASP B O 1
ATOM 4722 N N . LEU B 1 275 ? 5.508 -14.328 -22.312 1 95.56 275 LEU B N 1
ATOM 4723 C CA . LEU B 1 275 ? 5.934 -13.156 -21.547 1 95.56 275 LEU B CA 1
ATOM 4724 C C . LEU B 1 275 ? 5.707 -13.359 -20.062 1 95.56 275 LEU B C 1
ATOM 4726 O O . LEU B 1 275 ? 6.617 -13.148 -19.25 1 95.56 275 LEU B O 1
ATOM 4730 N N . ILE B 1 276 ? 4.531 -13.805 -19.688 1 96.81 276 ILE B N 1
ATOM 4731 C CA . ILE B 1 276 ? 4.191 -14 -18.281 1 96.81 276 ILE B CA 1
ATOM 4732 C C . ILE B 1 276 ? 5.098 -15.062 -17.672 1 96.81 276 ILE B C 1
ATOM 4734 O O . ILE B 1 276 ? 5.633 -14.875 -16.578 1 96.81 276 ILE B O 1
ATOM 4738 N N . ARG B 1 277 ? 5.316 -16.109 -18.406 1 96.69 277 ARG B N 1
ATOM 4739 C CA . ARG B 1 277 ? 6.211 -17.156 -17.938 1 96.69 277 ARG B CA 1
ATOM 4740 C C . ARG B 1 277 ? 7.605 -16.609 -17.672 1 96.69 277 ARG B C 1
ATOM 4742 O O . ARG B 1 277 ? 8.188 -16.859 -16.609 1 96.69 277 ARG B O 1
ATOM 4749 N N . ALA B 1 278 ? 8.086 -15.914 -18.625 1 97 278 ALA B N 1
ATOM 4750 C CA . ALA B 1 278 ? 9.43 -15.344 -18.484 1 97 278 ALA B CA 1
ATOM 4751 C C . ALA B 1 278 ? 9.516 -14.422 -17.266 1 97 278 ALA B C 1
ATOM 4753 O O . ALA B 1 278 ? 10.461 -14.516 -16.484 1 97 278 ALA B O 1
ATOM 4754 N N . LEU B 1 279 ? 8.531 -13.602 -17.109 1 97.81 279 LEU B N 1
ATOM 4755 C CA . LEU B 1 279 ? 8.547 -12.609 -16.031 1 97.81 279 LEU B CA 1
ATOM 4756 C C . LEU B 1 279 ? 8.438 -13.289 -14.672 1 97.81 279 LEU B C 1
ATOM 4758 O O . LEU B 1 279 ? 9.016 -12.812 -13.695 1 97.81 279 LEU B O 1
ATOM 4762 N N . ILE B 1 280 ? 7.742 -14.367 -14.562 1 97.44 280 ILE B N 1
ATOM 4763 C CA . ILE B 1 280 ? 7.664 -15.133 -13.32 1 97.44 280 ILE B CA 1
ATOM 4764 C C . ILE B 1 280 ? 9.062 -15.578 -12.898 1 97.44 280 ILE B C 1
ATOM 4766 O O . ILE B 1 280 ? 9.422 -15.492 -11.719 1 97.44 280 ILE B O 1
ATOM 4770 N N . HIS B 1 281 ? 9.812 -15.945 -13.82 1 96.81 281 HIS B N 1
ATOM 4771 C CA . HIS B 1 281 ? 11.156 -16.422 -13.516 1 96.81 281 HIS B CA 1
ATOM 4772 C C . HIS B 1 281 ? 12.109 -15.25 -13.25 1 96.81 281 HIS B C 1
ATOM 4774 O O . HIS B 1 281 ? 12.938 -15.32 -12.344 1 96.81 281 HIS B O 1
ATOM 4780 N N . ILE B 1 282 ? 11.945 -14.25 -14.016 1 97.81 282 ILE B N 1
ATOM 4781 C CA . ILE B 1 282 ? 12.844 -13.109 -13.883 1 97.81 282 ILE B CA 1
ATOM 4782 C C . ILE B 1 282 ? 12.641 -12.453 -12.516 1 97.81 282 ILE B C 1
ATOM 4784 O O . ILE B 1 282 ? 13.609 -12.102 -11.844 1 97.81 282 ILE B O 1
ATOM 4788 N N . TYR B 1 283 ? 11.43 -12.328 -12.102 1 95.94 283 TYR B N 1
ATOM 4789 C CA . TYR B 1 283 ? 11.141 -11.609 -10.867 1 95.94 283 TYR B CA 1
ATOM 4790 C C . TYR B 1 283 ? 11.031 -12.578 -9.688 1 95.94 283 TYR B C 1
ATOM 4792 O O . TYR B 1 283 ? 10.914 -12.148 -8.539 1 95.94 283 TYR B O 1
ATOM 4800 N N . GLY B 1 284 ? 10.961 -13.867 -9.875 1 81.56 284 GLY B N 1
ATOM 4801 C CA . GLY B 1 284 ? 10.906 -14.867 -8.82 1 81.56 284 GLY B CA 1
ATOM 4802 C C . GLY B 1 284 ? 12.273 -15.242 -8.281 1 81.56 284 GLY B C 1
ATOM 4803 O O . GLY B 1 284 ? 12.383 -16.047 -7.355 1 81.56 284 GLY B O 1
ATOM 4804 N N . PHE B 1 285 ? 13.336 -14.719 -8.805 1 64.88 285 PHE B N 1
ATOM 4805 C CA . PHE B 1 285 ? 14.672 -15.094 -8.367 1 64.88 285 PHE B CA 1
ATOM 4806 C C . PHE B 1 285 ? 15.008 -14.445 -7.031 1 64.88 285 PHE B C 1
ATOM 4808 O O . PHE B 1 285 ? 14.477 -13.391 -6.691 1 64.88 285 PHE B O 1
#

pLDDT: mean 92.01, std 7.41, range [40.97, 98.31]

Nearest PDB structures (foldseek):
  4nsp-assembly1_A  TM=4.814E-01  e=1.026E-01  Homo sapiens
  8b0q-assembly1_A  TM=5.435E-01  e=2.842E-01  Deinococcus radiodurans R1 = ATCC 13939 = DSM 20539
  4mdb-assembly1_A  TM=2.428E-01  e=6.319E-03  Drosophila mauritiana
  5v4x-assembly1_A  TM=3.955E-01  e=1.205E-01  Homo sapiens
  3gyp-assembly1_A  TM=3.610E-01  e=4.147E+00  Saccharomyces cerevisiae

Radius of gyration: 25.1 Å; Cα contacts (8 Å, |Δi|>4): 841; chains: 2; bounding box: 53×68×64 Å

Sequence (570 aa):
MSLEHIDIKVLRSFQALLDTDKLICYDNYSKETMADKNRVNKYLKRTEHIAEQYQNDPADNECFLAFDVYPMNTKYCTIIFSLCGITSHFFYVIYWNVVEETRLEDPEKFLCDLLANIFVAEIPKLKKFLLKFVLCRNSTVNERVIKMFAESRKTSRLFNTFPFICEPFDLRHQQLHNPYTQHAWKEILQGNIEQTTVREIFSKYRNVAIATENTLLQHFVEQFFYLTRDLLESRFQINLRLCTMERMDTFERIIRAHMKDFINKAVTRKVLFDLIRALIHIYGFMSLEHIDIKVLRSFQALLDTDKLICYDNYSKETMADKNRVNKYLKRTEHIAEQYQNDPADNECFLAFDVYPMNTKYCTIIFSLCGITSHFFYVIYWNVVEETRLEDPEKFLCDLLANIFVAEIPKLKKFLLKFVLCRNSTVNERVIKMFAESRKTSRLFNTFPFICEPFDLRHQQLHNPYTQHAWKEILQGNIEQTTVREIFSKYRNVAIATENTLLQHFVEQFFYLTRDLLESRFQINLRLCTMERMDTFERIIRAHMKDFINKAVTRKVLFDLIRALIHIYGF

Organism: NCBI:txid30044

Secondary structure (DSSP, 8-state):
-------GGGSHHHHTS-HHHHHHHHHHHHHS---HHHHHHTEEE-HHHHTT---SSGGGGEEEEEEEEEE-SSSEEEEEEEEEESSS--EEEEEEEEEEGGG-SSHHHHHHHHHHHIIIIIGGG-TT-EEEEEEE---HHHHHHHHHHHH-TTTHHHHHHS-EEE-HHHHHHHTTT-HHHHHHHIIIIISEEETTTHHHHHHHHHHHHHHTT-HHHHHHHHHHHHHHHHHHTT-SEEE-TT-SSHHHHHHHHHHHHHHGGGTTS---HHHHHHHHHHHHHHH--/-------GGGSHHHHTS-HHHHHHHHHHHHHS---HHHHHHTEEE-HHHHTT---SSGGGGEEEEEEEEEE-SSSEEEEEEEEEESSS--EEEEEEEEEEGGG-SSHHHHHHHHHHHIIIIIGGG-TT-EEEEEEE---HHHHHHHHHHHH-TTTHHHHHHS-EEE-HHHHHHHTTT-HHHHHHHIIIIISEEETTTHHHHHHHHHHHHHHTT-HHHHHHHHHHHHHHHHHHTT-SEEE-TT-SSHHHHHHHHHHHHHHGGGTTS---HHHHHHHHHHHHHHH--

Foldseek 3Di:
DFPQADDLCVFPLLVPDDPVLNVVLVVVLVPPDDDPVCLVQLKDFCLVVCLPVDDPDLLQQEWAWEWDWADQDPFKIKIWIWTQTQQHGAIATRMMGIDTPVPCPPVLVVVLVVVLCCQPPRVVSNVSHHYAAYEYAPDPSVVSNLVCQCPDPSRVVVCVVHPYAYALVCQCVVPVVDPLSVVLCCCLAVHKDFPVCLCVSLVVQCVVCVVVVPVSSNRNSVRSSVSQVVSNVVHGIGHRNSVHCVVVVVLSVVLNVSCVVQVVHDCDSSHSSNSSSSSSSSVND/DFPQADDLCVFPLLVVDDPVLNVVLVVVLVPPDDDPVCLVQLKDFCLVVCLPVDDPDLLQQEWAWEWDWADQDPFKIKIWIWTQTQQHGDIATRMMGIDTPVPCPPVLVVVLVVVLCCQPPRVVSNVSHHYAAYEYAPDPSVVSNLVCQCPDPSRVVVCVVHPYAYALVCQCVVPVVDVLSVVLCCCLAVHKDFPVCLCVSLVVQCVVCVVVVPVSSNRNSVRSSVSQVVSNVVHGIGHRNSVHCVVVVVLSVVLNVSCVVQVVHDCDSSHSSNSSSSSSSSVND